Protein AF-A0A843GQH2-F1 (afdb_monomer_lite)

Radius of gyration: 38.03 Å; chains: 1; bounding box: 78×79×110 Å

Foldseek 3Di:
DFWDWPNDGLDALWEDALPDFIKIKDADADDWFWKKKKKFFQAQCLVVDDPPDWWWKAAQNDIAIEDNDCVPLDALYFYRDNALQNRQVSNLRNQCSRCVQVVFWDWDGDRNMIMTTGPAAQAAPVPDPCRIDIDDDPNTIDMDIDGMHGPDPLAQKKKKKFKDWPNHTQDIDIDRDHHGMDMDGCSVSLVVPADFQKKIWMKIFIWIADPNDIDTPDMNGNYIYHYFADDDPPDRIDGLAAKDWLDDFQFDPDGDPAGDQAAADAAQKDKTKIFHAQDFFWKKKKFFAAPVRDTPDIDIDGDNPGDHHGIIDMDMDRQDDPRVVSLVRGQWMWMDIDNHIDIYGHDDDPDQDPDKWKKWFLFRSSMIDIHIQRDDKDKDKDKDWDWDFDPPPPPDDDDDDDDPPDGDTDTDDIDIWIKMKTKHDKDFPSNVVSVVRVVVTPWMWTDDPNFIFTKDWPDKDWDDDVDPRIIMIMTMITTDPDGDDD

Secondary structure (DSSP, 8-state):
-EEEETTEET--SEEEETTS--EEEEEE---B-EEEEEEEE-S--GGG--TT---EEEETTEEEEEESSGGG--TTEEE--SSHHHHHHHHHHHHHT-HHHHHHEEEEEETTEEEEEEEEET--STTSTT-EEE-S-TTTEEEEEE---BS-TTTTPEEEEEEEETTEEEEEEEEE--SEEEEEE-HHHHTTT--TTS-EEEEEEEEEEETTEEEEEEEEEEEEEESS----SS-S-EETTS-EE-S--S-SSS--TT---EEEESSSEEEEEEEE-SS---EEEEEEE-TTS-EEEEEEEE------SSEEEEEEEE--SSHHHHHHH-SEEEEEETTEEEEEEEP--SS--S--EEEEEE-TTSSEEEEEE-S-EEEEEEEEEEEEE--------S----------EEEEEEEEEEEEEEE---EEGGGGHHHHHHHH-S-EEEEETTEEEEEEEEEEEEEE-SSTTEEEEEEEEEEEEEE---

Structure (mmCIF, N/CA/C/O backbone):
data_AF-A0A843GQH2-F1
#
_entry.id   AF-A0A843GQH2-F1
#
loop_
_atom_site.group_PDB
_atom_site.id
_atom_site.type_symbol
_atom_site.label_atom_id
_atom_site.label_alt_id
_atom_site.label_comp_id
_atom_site.label_asym_id
_atom_site.label_entity_id
_atom_site.label_seq_id
_atom_site.pdbx_PDB_ins_code
_atom_site.Cartn_x
_atom_site.Cartn_y
_atom_site.Cartn_z
_atom_site.occupancy
_atom_site.B_iso_or_equiv
_atom_site.auth_seq_id
_atom_site.auth_comp_id
_atom_site.auth_asym_id
_atom_site.auth_atom_id
_atom_site.pdbx_PDB_model_num
ATOM 1 N N . MET A 1 1 ? 6.359 12.980 -20.514 1.00 65.31 1 MET A N 1
ATOM 2 C CA . MET A 1 1 ? 6.818 12.305 -19.287 1.00 65.31 1 MET A CA 1
ATOM 3 C C . MET A 1 1 ? 5.937 12.623 -18.089 1.00 65.31 1 MET A C 1
ATOM 5 O O . MET A 1 1 ? 5.865 13.772 -17.667 1.00 65.31 1 MET A O 1
ATOM 9 N N . ASN A 1 2 ? 5.290 11.599 -17.540 1.00 83.94 2 ASN A N 1
ATOM 10 C CA . ASN A 1 2 ? 4.442 11.684 -16.358 1.00 83.94 2 ASN A CA 1
ATOM 11 C C . ASN A 1 2 ? 4.930 10.676 -15.312 1.00 83.94 2 ASN A C 1
ATOM 13 O O . ASN A 1 2 ? 4.902 9.471 -15.551 1.00 83.94 2 ASN A O 1
ATOM 17 N N . ILE A 1 3 ? 5.359 11.166 -14.147 1.00 91.88 3 ILE A N 1
ATOM 18 C CA . ILE A 1 3 ? 5.546 10.324 -12.961 1.00 91.88 3 ILE A CA 1
ATOM 19 C C . ILE A 1 3 ? 4.237 10.372 -12.182 1.00 91.88 3 ILE A C 1
ATOM 21 O O . ILE A 1 3 ? 3.775 11.452 -11.807 1.00 91.88 3 ILE A O 1
ATOM 25 N N . THR A 1 4 ? 3.631 9.214 -11.947 1.00 92.69 4 THR A N 1
ATOM 26 C CA . THR A 1 4 ? 2.432 9.106 -11.116 1.00 92.69 4 THR A CA 1
ATOM 27 C C . THR A 1 4 ? 2.668 8.138 -9.978 1.00 92.69 4 THR A C 1
ATOM 29 O O . THR A 1 4 ? 3.340 7.122 -10.133 1.00 92.69 4 THR A O 1
ATOM 32 N N . TYR A 1 5 ? 2.098 8.438 -8.821 1.00 92.38 5 TYR A N 1
ATOM 33 C CA . TYR A 1 5 ? 2.073 7.525 -7.693 1.00 92.38 5 TYR A CA 1
ATOM 34 C C . TYR A 1 5 ? 0.627 7.294 -7.299 1.00 92.38 5 TYR A C 1
ATOM 36 O O . TYR A 1 5 ? -0.116 8.249 -7.088 1.00 92.38 5 TYR A O 1
ATOM 44 N N . ASN A 1 6 ? 0.195 6.034 -7.275 1.00 89.25 6 ASN A N 1
ATOM 45 C CA . ASN A 1 6 ? -1.193 5.673 -7.006 1.00 89.25 6 ASN A CA 1
ATOM 46 C C . ASN A 1 6 ? -2.194 6.388 -7.947 1.00 89.25 6 ASN A C 1
ATOM 48 O O . ASN A 1 6 ? -3.302 6.752 -7.559 1.00 89.25 6 ASN A O 1
ATOM 52 N N . ASN A 1 7 ? -1.797 6.565 -9.216 1.00 87.38 7 ASN A N 1
ATOM 53 C CA . ASN A 1 7 ? -2.504 7.326 -10.261 1.00 87.38 7 ASN A CA 1
ATOM 54 C C . ASN A 1 7 ? -2.658 8.835 -9.982 1.00 87.38 7 ASN A C 1
ATOM 56 O O . ASN A 1 7 ? -3.424 9.510 -10.668 1.00 87.38 7 ASN A O 1
ATOM 60 N N . MET A 1 8 ? -1.932 9.378 -9.004 1.00 87.69 8 MET A N 1
ATOM 61 C CA . MET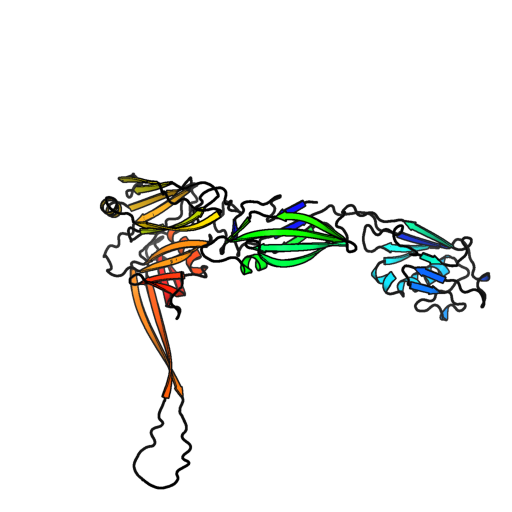 A 1 8 ? -1.861 10.810 -8.726 1.00 87.69 8 MET A CA 1
ATOM 62 C C . MET A 1 8 ? -0.570 11.389 -9.304 1.00 87.69 8 MET A C 1
ATOM 64 O O . MET A 1 8 ? 0.521 10.864 -9.074 1.00 87.69 8 MET A O 1
ATOM 68 N N . GLN A 1 9 ? -0.688 12.487 -10.048 1.00 85.12 9 GLN A N 1
ATOM 69 C CA . GLN A 1 9 ? 0.459 13.327 -10.388 1.00 85.12 9 GLN A CA 1
ATOM 70 C C . GLN A 1 9 ? 0.818 14.184 -9.174 1.00 85.12 9 GLN A C 1
ATOM 72 O O . GLN A 1 9 ? -0.082 14.716 -8.529 1.00 85.12 9 GLN A O 1
ATOM 77 N N . LEU A 1 10 ? 2.115 14.327 -8.880 1.00 78.06 10 LEU A N 1
ATOM 78 C CA . LEU A 1 10 ? 2.608 15.127 -7.747 1.00 78.06 10 LEU A CA 1
ATOM 79 C C . LEU A 1 10 ? 1.967 14.723 -6.405 1.00 78.06 10 LEU A C 1
ATOM 81 O O . LEU A 1 10 ? 1.562 15.578 -5.619 1.00 78.06 10 LEU A O 1
ATOM 85 N N . ALA A 1 11 ? 1.840 13.414 -6.163 1.00 84.19 11 ALA A N 1
ATOM 86 C CA . ALA A 1 11 ? 1.297 12.895 -4.912 1.00 84.19 11 ALA A CA 1
ATOM 87 C C . ALA A 1 11 ? 2.084 13.449 -3.713 1.00 84.19 11 ALA A C 1
ATOM 89 O O . ALA A 1 11 ? 3.297 13.252 -3.620 1.00 84.19 11 ALA A O 1
ATOM 90 N N . SER A 1 12 ? 1.380 14.134 -2.816 1.00 86.50 12 SER A N 1
ATOM 91 C CA . SER A 1 12 ? 1.933 14.791 -1.635 1.00 86.50 12 SER A CA 1
ATOM 92 C C . SER A 1 12 ? 0.904 14.750 -0.505 1.00 86.50 12 SER A C 1
ATOM 94 O O . SER A 1 12 ? -0.299 14.649 -0.761 1.00 86.50 12 SER A O 1
ATOM 96 N N . ASN A 1 13 ? 1.378 14.799 0.739 1.00 84.88 13 ASN A N 1
ATOM 97 C CA . ASN A 1 13 ? 0.601 14.647 1.971 1.00 84.88 13 ASN A CA 1
ATOM 98 C C . ASN A 1 13 ? -0.224 13.354 2.036 1.00 84.88 13 ASN A C 1
ATOM 100 O O . ASN A 1 13 ? -1.207 13.281 2.773 1.00 84.88 13 ASN A O 1
ATOM 104 N N . LEU A 1 14 ? 0.152 12.317 1.286 1.00 88.19 14 LEU A N 1
ATOM 105 C CA . LEU A 1 14 ? -0.584 11.062 1.241 1.00 88.19 14 LEU A CA 1
ATOM 106 C C . LEU A 1 14 ? -0.177 10.147 2.396 1.00 88.19 14 LEU A C 1
ATOM 108 O O . LEU A 1 14 ? 1.007 9.882 2.591 1.00 88.19 14 LEU A O 1
ATOM 112 N N . ILE A 1 15 ? -1.157 9.584 3.099 1.00 88.25 15 ILE A N 1
ATOM 113 C CA . ILE A 1 15 ? -0.955 8.437 3.986 1.00 88.25 15 ILE A CA 1
ATOM 114 C C . ILE A 1 15 ? -1.189 7.170 3.164 1.00 88.25 15 ILE A C 1
ATOM 116 O O . ILE A 1 15 ? -2.302 6.894 2.709 1.00 88.25 15 ILE A O 1
ATOM 120 N N . THR A 1 16 ? -0.125 6.403 2.965 1.00 88.94 16 THR A N 1
ATOM 121 C CA . THR A 1 16 ? -0.155 5.109 2.287 1.00 88.94 16 THR A CA 1
ATOM 122 C C . THR A 1 16 ? -0.065 3.967 3.273 1.00 88.94 16 THR A C 1
ATOM 124 O O . THR A 1 16 ? 0.700 4.011 4.234 1.00 88.94 16 THR A O 1
ATOM 127 N N . PHE A 1 17 ? -0.816 2.920 2.972 1.00 87.75 17 PHE A N 1
ATOM 128 C CA . PHE A 1 17 ? -0.968 1.751 3.816 1.00 87.75 17 PHE A CA 1
ATOM 129 C C . PHE A 1 17 ? -0.207 0.563 3.234 1.00 87.75 17 PHE A C 1
ATOM 131 O O . PHE A 1 17 ? -0.187 0.382 2.013 1.00 87.75 17 PHE A O 1
ATOM 138 N N . THR A 1 18 ? 0.421 -0.228 4.101 1.00 87.62 18 THR A N 1
ATOM 139 C CA . THR A 1 18 ? 1.253 -1.381 3.718 1.00 87.62 18 THR A CA 1
ATOM 140 C C . THR A 1 18 ? 0.499 -2.441 2.928 1.00 87.62 18 THR A C 1
ATOM 142 O O . THR A 1 18 ? 1.045 -3.013 1.985 1.00 87.62 18 THR A O 1
ATOM 145 N N . ASP A 1 19 ? -0.769 -2.658 3.266 1.00 80.69 19 ASP A N 1
ATOM 146 C CA . ASP A 1 19 ? -1.562 -3.774 2.751 1.00 80.69 19 ASP A CA 1
ATOM 147 C C . ASP A 1 19 ? -2.442 -3.339 1.561 1.00 80.69 19 ASP A C 1
ATOM 149 O O . ASP A 1 19 ? -3.350 -4.051 1.130 1.00 80.69 19 ASP A O 1
ATOM 153 N N . ILE A 1 20 ? -2.164 -2.156 0.999 1.00 80.81 20 ILE A N 1
ATOM 154 C CA . ILE A 1 20 ? -2.731 -1.665 -0.261 1.00 80.81 20 ILE A CA 1
ATOM 155 C C . ILE A 1 20 ? -1.624 -1.666 -1.325 1.00 80.81 20 ILE A C 1
ATOM 157 O O . ILE A 1 20 ? -0.476 -1.327 -1.022 1.00 80.81 20 ILE A O 1
ATOM 161 N N . PRO A 1 21 ? -1.926 -2.009 -2.590 1.00 87.56 21 PRO A N 1
ATOM 162 C CA . PRO A 1 21 ? -0.989 -1.813 -3.689 1.00 87.56 21 PRO A CA 1
ATOM 163 C C . PRO A 1 21 ? -0.588 -0.339 -3.835 1.00 87.56 21 PRO A C 1
ATOM 165 O O . PRO A 1 21 ? -1.427 0.514 -4.122 1.00 87.56 21 PRO A O 1
ATOM 168 N N . ASN A 1 22 ? 0.703 -0.063 -3.676 1.00 90.25 22 ASN A N 1
ATOM 169 C CA . ASN A 1 22 ? 1.305 1.251 -3.849 1.00 90.25 22 ASN A CA 1
ATOM 170 C C . ASN A 1 22 ? 2.107 1.243 -5.145 1.00 90.25 22 ASN A C 1
ATOM 172 O O . ASN A 1 22 ? 3.179 0.644 -5.206 1.00 90.25 22 ASN A O 1
ATOM 176 N N . ILE A 1 23 ? 1.575 1.851 -6.204 1.00 93.31 23 ILE A N 1
ATOM 177 C CA . ILE A 1 23 ? 2.144 1.737 -7.552 1.00 93.31 23 ILE A CA 1
ATOM 178 C C . ILE A 1 23 ? 2.726 3.075 -7.986 1.00 93.31 23 ILE A C 1
ATOM 180 O O . ILE A 1 23 ? 1.998 4.053 -8.146 1.00 93.31 23 ILE A O 1
ATOM 184 N N . LEU A 1 24 ? 4.035 3.100 -8.220 1.00 95.19 24 LEU A N 1
ATOM 185 C CA . LEU A 1 24 ? 4.728 4.213 -8.862 1.00 95.19 24 LEU A CA 1
ATOM 186 C C . LEU A 1 24 ? 4.868 3.906 -10.352 1.00 95.19 24 LEU A C 1
ATOM 188 O O . LEU A 1 24 ? 5.333 2.828 -10.712 1.00 95.19 24 LEU A O 1
ATOM 192 N N . LYS A 1 25 ? 4.491 4.836 -11.223 1.00 94.75 25 LYS A N 1
ATOM 193 C CA . LYS A 1 25 ? 4.628 4.696 -12.671 1.00 94.75 25 LYS A CA 1
ATOM 194 C C . LYS A 1 25 ? 5.438 5.836 -13.254 1.00 94.75 25 LYS A C 1
ATOM 196 O O . LYS A 1 25 ? 5.245 6.993 -12.886 1.00 94.75 25 LYS A O 1
ATOM 201 N N . VAL A 1 26 ? 6.291 5.492 -14.208 1.00 93.19 26 VAL A N 1
ATOM 202 C CA . VAL A 1 26 ? 6.922 6.431 -15.132 1.00 93.19 26 VAL A CA 1
ATOM 203 C C . VAL A 1 26 ? 6.359 6.145 -16.512 1.00 93.19 26 VAL A C 1
ATOM 205 O O . VAL A 1 26 ? 6.555 5.053 -17.041 1.00 93.19 26 VAL A O 1
ATOM 208 N N . GLU A 1 27 ? 5.644 7.113 -17.068 1.00 89.19 27 GLU A N 1
ATOM 209 C CA . GLU A 1 27 ? 5.019 7.021 -18.384 1.00 89.19 27 GLU A CA 1
ATOM 210 C C . GLU A 1 27 ? 5.626 8.063 -19.322 1.00 89.19 27 GLU A C 1
ATOM 212 O O . GLU A 1 27 ? 5.867 9.217 -18.942 1.00 89.19 27 GLU A O 1
ATOM 217 N N . ASP A 1 28 ? 5.860 7.664 -20.565 1.00 84.75 28 ASP A N 1
ATOM 218 C CA . ASP A 1 28 ? 6.311 8.562 -21.622 1.00 84.75 28 ASP A CA 1
ATOM 219 C C . ASP A 1 28 ? 5.783 8.100 -22.981 1.00 84.75 28 ASP A C 1
ATOM 221 O O . ASP A 1 28 ? 5.273 6.987 -23.102 1.00 84.75 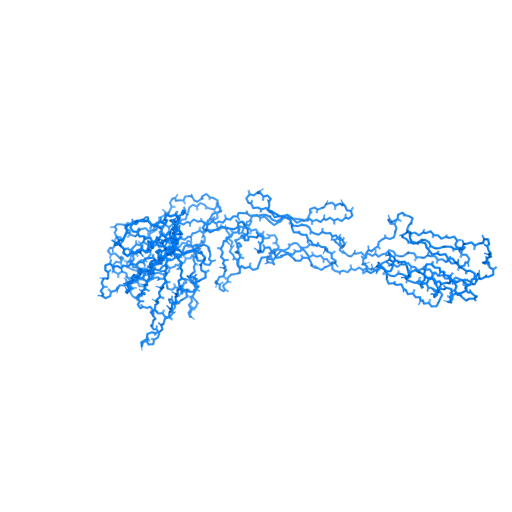28 ASP A O 1
ATOM 225 N N . GLU A 1 29 ? 5.851 8.971 -23.990 1.00 72.94 29 GLU A N 1
ATOM 226 C CA . GLU A 1 29 ? 5.240 8.695 -25.292 1.00 72.94 29 GLU A CA 1
ATOM 227 C C . GLU A 1 29 ? 5.783 7.415 -25.944 1.00 72.94 29 GLU A C 1
ATOM 229 O O . GLU A 1 29 ? 6.989 7.200 -26.068 1.00 72.94 29 GLU A O 1
ATOM 234 N N . ASP A 1 30 ? 4.866 6.573 -26.414 1.00 66.81 30 ASP A N 1
ATOM 235 C CA . ASP A 1 30 ? 5.193 5.362 -27.150 1.00 66.81 30 ASP A CA 1
ATOM 236 C C . ASP A 1 30 ? 5.353 5.635 -28.644 1.00 66.81 30 ASP A C 1
ATOM 238 O O . ASP A 1 30 ? 4.420 6.084 -29.311 1.00 66.81 30 ASP A O 1
ATOM 242 N N . GLY A 1 31 ? 6.518 5.287 -29.198 1.00 67.12 31 GLY A N 1
ATOM 243 C CA . GLY A 1 31 ? 6.702 5.168 -30.643 1.00 67.12 31 GLY A CA 1
ATOM 244 C C . GLY A 1 31 ? 8.002 5.747 -31.193 1.00 67.12 31 GLY A C 1
ATOM 245 O O . GLY A 1 31 ? 8.924 6.127 -30.468 1.00 67.12 31 GLY A O 1
ATOM 246 N N . GLY A 1 32 ? 8.073 5.773 -32.524 1.00 73.62 32 GLY A N 1
ATOM 247 C CA . GLY A 1 32 ? 9.230 6.227 -33.287 1.00 73.62 32 GLY A CA 1
ATOM 248 C C . GLY A 1 32 ? 9.455 5.401 -34.552 1.00 73.62 32 GLY A C 1
ATOM 249 O O . GLY A 1 32 ? 8.607 4.598 -34.946 1.00 73.62 32 GLY A O 1
ATOM 250 N N . THR A 1 33 ? 10.597 5.599 -35.202 1.00 83.38 33 THR A N 1
ATOM 251 C CA . THR A 1 33 ? 11.011 4.838 -36.385 1.00 83.38 33 THR A CA 1
ATOM 252 C C . THR A 1 33 ? 12.206 3.939 -36.076 1.00 83.38 33 THR A C 1
ATOM 254 O O . THR A 1 33 ? 13.086 4.265 -35.274 1.00 83.38 33 THR A O 1
ATOM 257 N N . TYR A 1 34 ? 12.242 2.769 -36.713 1.00 85.25 34 TYR A N 1
ATOM 258 C CA . TYR A 1 34 ? 13.404 1.889 -36.652 1.00 85.25 34 TYR A CA 1
ATOM 259 C C . TYR A 1 34 ? 14.511 2.421 -37.550 1.00 85.25 34 TYR A C 1
ATOM 261 O O . TYR A 1 34 ? 14.256 2.887 -38.660 1.00 85.25 34 TYR A O 1
ATOM 269 N N . ALA A 1 35 ? 15.746 2.283 -37.087 1.00 87.75 35 ALA A N 1
ATOM 270 C CA . ALA A 1 35 ? 16.900 2.548 -37.922 1.00 87.75 35 ALA A CA 1
ATOM 271 C C . ALA A 1 35 ? 17.062 1.429 -38.950 1.00 87.75 35 ALA A C 1
ATOM 273 O O . ALA A 1 35 ? 16.883 0.249 -38.628 1.00 87.75 35 ALA A O 1
ATOM 274 N N . THR A 1 36 ? 17.433 1.791 -40.173 1.00 91.62 36 THR A N 1
ATOM 275 C CA . THR A 1 36 ? 17.652 0.828 -41.254 1.00 91.62 36 THR A CA 1
ATOM 276 C C . THR A 1 36 ? 19.025 1.002 -41.879 1.00 91.62 36 THR A C 1
ATOM 278 O O . THR A 1 36 ? 19.438 2.126 -42.152 1.00 91.62 36 THR A O 1
ATOM 281 N N . MET A 1 37 ? 19.711 -0.104 -42.153 1.00 92.75 37 MET A N 1
ATOM 282 C CA . MET A 1 37 ? 20.898 -0.145 -43.005 1.00 92.75 37 MET A CA 1
ATOM 283 C C . MET A 1 37 ? 20.586 -0.982 -44.239 1.00 92.75 37 MET A C 1
ATOM 285 O O . MET A 1 37 ? 20.210 -2.146 -44.115 1.00 92.75 37 MET A O 1
ATOM 289 N N . THR A 1 38 ? 20.746 -0.396 -45.421 1.00 95.06 38 THR A N 1
ATOM 290 C CA . THR A 1 38 ? 20.511 -1.085 -46.692 1.00 95.06 38 THR A CA 1
ATOM 291 C C . THR A 1 38 ? 21.807 -1.198 -47.474 1.00 95.06 38 THR A C 1
ATOM 293 O O . THR A 1 38 ? 22.399 -0.182 -47.831 1.00 95.06 38 THR A O 1
ATOM 296 N N . PHE A 1 39 ? 22.221 -2.424 -47.784 1.00 95.75 39 PHE A N 1
ATOM 297 C CA . PHE A 1 39 ? 23.276 -2.705 -48.755 1.00 95.75 39 PHE A CA 1
ATOM 298 C C . PHE A 1 39 ? 22.630 -3.012 -50.102 1.00 95.75 39 PHE A C 1
ATOM 300 O O . PHE A 1 39 ? 21.957 -4.033 -50.236 1.00 95.75 39 PHE A O 1
ATOM 307 N N . GLN A 1 40 ? 22.818 -2.145 -51.092 1.00 96.06 40 GLN A N 1
ATOM 308 C CA . GLN A 1 40 ? 22.275 -2.315 -52.436 1.00 96.06 40 GLN A CA 1
ATOM 309 C C . GLN A 1 40 ? 23.384 -2.718 -53.408 1.00 96.06 40 GLN A C 1
ATOM 311 O O . GLN A 1 40 ? 24.352 -1.985 -53.601 1.00 96.06 40 GLN A O 1
ATOM 316 N N . PHE A 1 41 ? 23.228 -3.874 -54.051 1.00 94.50 41 PHE A N 1
ATOM 317 C CA . PHE A 1 41 ? 24.154 -4.396 -55.054 1.00 94.50 41 PHE A CA 1
ATOM 318 C C . PHE A 1 41 ? 23.747 -3.907 -56.448 1.00 94.50 41 PHE A C 1
ATOM 320 O O . PHE A 1 41 ? 22.706 -4.291 -56.986 1.00 94.50 41 PHE A O 1
ATOM 327 N N . ILE A 1 42 ? 24.566 -3.032 -57.026 1.00 92.31 42 ILE A N 1
ATOM 328 C CA . ILE A 1 42 ? 24.247 -2.255 -58.233 1.00 92.31 42 ILE A CA 1
ATOM 329 C C . ILE A 1 42 ? 24.583 -3.033 -59.507 1.00 92.31 42 ILE A C 1
ATOM 331 O O . ILE A 1 42 ? 23.844 -2.965 -60.488 1.00 92.31 42 ILE A O 1
ATOM 335 N N . ALA A 1 43 ? 25.673 -3.798 -59.496 1.00 88.94 43 ALA A N 1
ATOM 336 C CA . ALA A 1 43 ? 26.142 -4.556 -60.650 1.00 88.94 43 ALA A CA 1
ATOM 337 C C . ALA A 1 43 ? 26.791 -5.877 -60.223 1.00 88.94 43 ALA A C 1
ATOM 339 O O . ALA A 1 43 ? 27.206 -6.035 -59.076 1.00 88.94 43 ALA A O 1
ATOM 340 N N . ASP A 1 44 ? 26.876 -6.826 -61.156 1.00 84.88 44 ASP A N 1
ATOM 341 C CA . ASP A 1 44 ? 27.679 -8.038 -60.990 1.00 84.88 44 ASP A CA 1
ATOM 342 C C . ASP A 1 44 ? 29.174 -7.681 -60.937 1.00 84.88 44 ASP A C 1
ATOM 344 O O . ASP A 1 44 ? 29.674 -6.910 -61.756 1.00 84.88 44 ASP A O 1
ATOM 348 N N . PHE A 1 45 ? 29.882 -8.261 -59.969 1.00 86.12 45 PHE A N 1
ATOM 349 C CA . PHE A 1 45 ? 31.324 -8.105 -59.770 1.00 86.12 45 PHE A CA 1
ATOM 350 C C . PHE A 1 45 ? 32.030 -9.431 -59.468 1.00 86.12 45 PHE A C 1
ATOM 352 O O . PHE A 1 45 ? 33.143 -9.463 -58.936 1.00 86.12 45 PHE A O 1
ATOM 359 N N . SER A 1 46 ? 31.409 -10.546 -59.853 1.00 83.06 46 SER A N 1
ATOM 360 C CA . SER A 1 46 ? 32.004 -11.880 -59.769 1.00 83.06 46 SER A CA 1
ATOM 361 C C . SER A 1 46 ? 33.336 -11.964 -60.523 1.00 83.06 46 SER A C 1
ATOM 363 O O . SER A 1 46 ? 34.286 -12.560 -60.024 1.00 83.06 46 SER A O 1
ATOM 365 N N . THR A 1 47 ? 33.466 -11.279 -61.663 1.00 78.12 47 THR A N 1
ATOM 366 C CA . THR A 1 47 ? 34.706 -11.224 -62.460 1.00 78.12 47 THR A CA 1
ATOM 367 C C . THR A 1 47 ? 35.795 -10.331 -61.861 1.00 78.12 47 THR A C 1
ATOM 369 O O . THR A 1 47 ? 36.971 -10.525 -62.160 1.00 78.12 47 THR A O 1
ATOM 372 N N . ALA A 1 48 ? 35.432 -9.378 -60.998 1.00 74.50 48 ALA A N 1
ATOM 373 C CA . ALA A 1 48 ? 36.376 -8.532 -60.262 1.00 74.50 48 ALA A CA 1
ATOM 374 C C . ALA A 1 48 ? 36.929 -9.226 -59.001 1.00 74.50 48 ALA A C 1
ATOM 376 O O . ALA A 1 48 ? 37.798 -8.686 -58.311 1.00 74.50 48 ALA A O 1
ATOM 377 N N . THR A 1 49 ? 36.416 -10.419 -58.692 1.00 71.75 49 THR A N 1
ATOM 378 C CA . THR A 1 49 ? 36.800 -11.211 -57.529 1.00 71.75 49 THR A CA 1
ATOM 379 C C . THR A 1 49 ? 37.918 -12.182 -57.915 1.00 71.75 49 THR A C 1
ATOM 381 O O . THR A 1 49 ? 37.678 -13.217 -58.532 1.00 71.75 49 THR A O 1
ATOM 384 N N . THR A 1 50 ? 39.157 -11.837 -57.567 1.00 66.44 50 THR A N 1
ATOM 385 C CA . THR A 1 50 ? 40.359 -12.655 -57.803 1.00 66.44 50 THR A CA 1
ATOM 386 C C . THR A 1 50 ? 40.882 -13.238 -56.488 1.00 66.44 50 THR A C 1
ATOM 388 O O . THR A 1 50 ? 40.432 -12.848 -55.414 1.00 66.44 50 THR A O 1
ATOM 391 N N . ALA A 1 51 ? 41.849 -14.161 -56.550 1.00 61.84 51 ALA A N 1
ATOM 392 C CA . ALA A 1 51 ? 42.508 -14.697 -55.351 1.00 61.84 51 ALA A CA 1
ATOM 393 C C . ALA A 1 51 ? 43.204 -13.616 -54.498 1.00 61.84 51 ALA A C 1
ATOM 395 O O . ALA A 1 51 ? 43.374 -13.816 -53.299 1.00 61.84 51 ALA A O 1
ATOM 396 N N . ASP A 1 52 ? 43.537 -12.473 -55.107 1.00 58.38 52 ASP A N 1
ATOM 397 C CA . ASP A 1 52 ? 44.227 -11.350 -54.466 1.00 58.38 52 ASP A CA 1
ATOM 398 C C . ASP A 1 52 ? 43.265 -10.255 -53.952 1.00 58.38 52 ASP A C 1
ATOM 400 O O . ASP A 1 52 ? 43.674 -9.397 -53.171 1.00 58.38 52 ASP A O 1
ATOM 404 N N . ASN A 1 53 ? 41.983 -10.282 -54.352 1.00 67.88 53 ASN A N 1
ATOM 405 C CA . ASN A 1 53 ? 40.970 -9.301 -53.945 1.00 67.88 53 ASN A CA 1
ATOM 406 C C . ASN A 1 53 ? 40.035 -9.886 -52.876 1.00 67.88 53 ASN A C 1
ATOM 408 O O . ASN A 1 53 ? 39.087 -10.616 -53.181 1.00 67.88 53 ASN A O 1
ATOM 412 N N . GLN A 1 54 ? 40.269 -9.514 -51.616 1.00 82.44 54 GLN A N 1
ATOM 413 C CA . GLN A 1 54 ? 39.368 -9.828 -50.509 1.00 82.44 54 GLN A CA 1
ATOM 414 C C . GLN A 1 54 ? 38.370 -8.686 -50.305 1.00 82.44 54 GLN A C 1
ATOM 416 O O . GLN A 1 54 ? 38.733 -7.618 -49.821 1.00 82.44 54 GLN A O 1
ATOM 421 N N . TRP A 1 55 ? 37.111 -8.914 -50.660 1.00 90.69 55 TRP A N 1
ATOM 422 C CA . TRP A 1 55 ? 35.994 -8.029 -50.351 1.00 90.69 55 TRP A CA 1
ATOM 423 C C . TRP A 1 55 ? 35.462 -8.305 -48.944 1.00 90.69 55 TRP A C 1
ATOM 425 O O . TRP A 1 55 ? 35.258 -9.463 -48.569 1.00 90.69 55 TRP A O 1
ATOM 435 N N . TYR A 1 56 ? 35.179 -7.256 -48.179 1.00 93.62 56 TYR A N 1
ATOM 436 C CA . TYR A 1 56 ? 34.606 -7.383 -46.843 1.00 93.62 56 TYR A CA 1
ATOM 437 C C . TYR A 1 56 ? 33.548 -6.323 -46.545 1.00 93.62 56 TYR A C 1
ATOM 439 O O . TYR A 1 56 ? 33.516 -5.255 -47.159 1.00 93.62 56 TYR A O 1
ATOM 447 N N . ILE A 1 57 ? 32.700 -6.642 -45.567 1.00 94.75 57 ILE A N 1
ATOM 448 C CA . ILE A 1 57 ? 31.783 -5.710 -44.909 1.00 94.75 57 ILE A CA 1
ATOM 449 C C . ILE A 1 57 ? 31.963 -5.904 -43.405 1.00 94.75 57 ILE A C 1
ATOM 451 O O . ILE A 1 57 ? 31.747 -6.999 -42.888 1.00 94.75 57 ILE A O 1
ATOM 455 N N . THR A 1 58 ? 32.362 -4.847 -42.712 1.00 93.12 58 THR A N 1
ATOM 456 C CA . THR A 1 58 ? 32.441 -4.764 -41.255 1.00 93.12 58 THR A CA 1
ATOM 457 C C . THR A 1 58 ? 31.300 -3.895 -40.762 1.00 93.12 58 THR A C 1
ATOM 459 O O . THR A 1 58 ? 31.231 -2.714 -41.093 1.00 93.12 58 THR A O 1
ATOM 462 N N . PHE A 1 59 ? 30.405 -4.469 -39.964 1.00 90.25 59 PHE A N 1
ATOM 463 C CA . PHE A 1 59 ? 29.251 -3.772 -39.410 1.00 90.25 59 PHE A CA 1
ATOM 464 C C . PHE A 1 59 ? 29.195 -3.973 -37.897 1.00 90.25 59 PHE A C 1
ATOM 466 O O . PHE A 1 59 ? 29.181 -5.108 -37.424 1.00 90.25 59 PHE A O 1
ATOM 473 N N . LEU A 1 60 ? 29.202 -2.872 -37.136 1.00 85.00 60 LEU A N 1
ATOM 474 C CA . LEU A 1 60 ? 29.257 -2.874 -35.664 1.00 85.00 60 LEU A CA 1
ATOM 475 C C . LEU A 1 60 ? 30.375 -3.775 -35.094 1.00 85.00 60 LEU A C 1
ATOM 477 O O . LEU A 1 60 ? 30.178 -4.494 -34.117 1.00 85.00 60 LEU A O 1
ATOM 481 N N . GLY A 1 61 ? 31.551 -3.750 -35.731 1.00 86.00 61 GLY A N 1
ATOM 482 C CA . GLY A 1 61 ? 32.727 -4.532 -35.328 1.00 86.00 61 GLY A CA 1
ATOM 483 C C . GLY A 1 61 ? 32.734 -5.997 -35.786 1.00 86.00 61 GLY A C 1
ATOM 484 O O . GLY A 1 61 ? 33.723 -6.690 -35.563 1.00 86.00 61 GLY A O 1
ATOM 485 N N . GLU A 1 62 ? 31.678 -6.474 -36.451 1.00 90.50 62 GLU A N 1
ATOM 486 C CA . GLU A 1 62 ? 31.601 -7.826 -37.012 1.00 90.50 62 GLU A CA 1
ATOM 487 C C . GLU A 1 62 ? 31.924 -7.810 -38.510 1.00 90.50 62 GLU A C 1
ATOM 489 O O . GLU A 1 62 ? 31.225 -7.161 -39.289 1.00 90.50 62 GLU A O 1
ATOM 494 N N . THR A 1 63 ? 32.954 -8.548 -38.927 1.00 93.94 63 THR A N 1
ATOM 495 C CA . THR A 1 63 ? 33.390 -8.613 -40.331 1.00 93.94 63 THR A CA 1
ATOM 496 C C . THR A 1 63 ? 32.907 -9.885 -41.020 1.00 93.94 63 THR A C 1
ATOM 498 O O . THR A 1 63 ? 33.104 -10.993 -40.515 1.00 93.94 63 THR A O 1
ATOM 501 N N . ILE A 1 64 ? 32.331 -9.719 -42.211 1.00 95.69 64 ILE A N 1
ATOM 502 C CA . ILE A 1 64 ? 32.090 -10.787 -43.183 1.00 95.69 64 ILE A CA 1
ATOM 503 C C . ILE A 1 64 ? 33.000 -10.605 -44.402 1.00 95.69 64 ILE A C 1
ATOM 505 O O . ILE A 1 64 ? 33.260 -9.475 -44.817 1.00 95.69 64 ILE A O 1
ATOM 509 N N . SER A 1 65 ? 33.473 -11.702 -44.996 1.00 94.19 65 SER A N 1
ATOM 510 C CA . SER A 1 65 ? 34.397 -11.670 -46.144 1.00 94.19 65 SER A CA 1
ATOM 511 C C . SER A 1 65 ? 33.935 -12.565 -47.288 1.00 94.19 65 SER A C 1
ATOM 513 O O . SER A 1 65 ? 33.232 -13.557 -47.079 1.00 94.19 65 SER A O 1
ATOM 515 N N . ASN A 1 66 ? 34.340 -12.228 -48.510 1.00 92.62 66 ASN A N 1
ATOM 516 C CA . ASN A 1 66 ? 34.021 -13.039 -49.673 1.00 92.62 66 ASN A CA 1
ATOM 517 C C . ASN A 1 66 ? 34.851 -14.334 -49.734 1.00 92.62 66 ASN A C 1
ATOM 519 O O . ASN A 1 66 ? 35.983 -14.410 -49.259 1.00 92.62 66 ASN A O 1
ATOM 523 N N . VAL A 1 67 ? 34.309 -15.339 -50.416 1.00 90.56 67 VAL A N 1
ATOM 524 C CA . VAL A 1 67 ? 35.018 -16.553 -50.835 1.00 90.56 67 VAL A CA 1
ATOM 525 C C . VAL A 1 67 ? 34.811 -16.805 -52.326 1.00 90.56 67 VAL A C 1
ATOM 527 O O . VAL A 1 67 ? 33.781 -16.446 -52.892 1.00 90.56 67 VAL A O 1
ATOM 530 N N . LEU A 1 68 ? 35.780 -17.466 -52.964 1.00 84.25 68 LEU A N 1
ATOM 531 C CA . LEU A 1 68 ? 35.729 -17.791 -54.397 1.00 84.25 68 LEU A CA 1
ATOM 532 C C . LEU A 1 68 ? 34.830 -18.989 -54.724 1.00 84.25 68 LEU A C 1
ATOM 534 O O . LEU A 1 68 ? 34.358 -19.119 -55.849 1.00 84.25 68 LEU A O 1
ATOM 538 N N . ASN A 1 69 ? 34.623 -19.891 -53.762 1.00 85.31 69 ASN A N 1
ATOM 539 C CA . ASN A 1 69 ? 33.832 -21.102 -53.954 1.00 85.31 69 ASN A CA 1
ATOM 540 C C . ASN A 1 69 ? 32.507 -20.979 -53.187 1.00 85.31 69 ASN A C 1
ATOM 542 O O . ASN A 1 69 ? 32.554 -20.781 -51.969 1.00 85.31 69 ASN A O 1
ATOM 546 N N . PRO A 1 70 ? 31.343 -21.146 -53.841 1.00 87.19 70 PRO A N 1
ATOM 547 C CA . PRO A 1 70 ? 30.045 -21.059 -53.173 1.00 87.19 70 PRO A CA 1
ATOM 548 C C . PRO A 1 70 ? 29.884 -22.072 -52.030 1.00 87.19 70 PRO A C 1
ATOM 550 O O . PRO A 1 70 ? 29.221 -21.770 -51.042 1.00 87.19 70 PRO A O 1
ATOM 553 N N . ASN A 1 71 ? 30.543 -23.234 -52.099 1.00 88.50 71 ASN A N 1
ATOM 554 C CA . ASN A 1 71 ? 30.504 -24.239 -51.030 1.00 88.50 71 ASN A CA 1
ATOM 555 C C . ASN A 1 71 ? 31.214 -23.778 -49.746 1.00 88.50 71 ASN A C 1
ATOM 557 O O . ASN A 1 71 ? 30.956 -24.321 -48.675 1.00 88.50 71 ASN A O 1
ATOM 561 N N . ASN A 1 72 ? 32.079 -22.765 -49.839 1.00 88.50 72 ASN A N 1
ATOM 562 C CA . ASN A 1 72 ? 32.799 -22.200 -48.699 1.00 88.50 72 ASN A CA 1
ATOM 563 C C . ASN A 1 72 ? 32.073 -20.986 -48.087 1.00 88.50 72 ASN A C 1
ATOM 565 O O . ASN A 1 72 ? 32.561 -20.418 -47.108 1.00 88.50 72 ASN A O 1
ATOM 569 N N . ALA A 1 73 ? 30.924 -20.572 -48.643 1.00 87.19 73 ALA A N 1
ATOM 570 C CA . ALA A 1 73 ? 30.109 -19.461 -48.142 1.00 87.19 73 ALA A CA 1
ATOM 571 C C . ALA A 1 73 ? 29.258 -19.901 -46.939 1.00 87.19 73 ALA A C 1
ATOM 573 O O . ALA A 1 73 ? 28.028 -19.996 -46.989 1.00 87.19 73 ALA A O 1
ATOM 574 N N . LEU A 1 74 ? 29.964 -20.234 -45.861 1.00 87.25 74 LEU A N 1
ATOM 575 C CA . LEU A 1 74 ? 29.432 -20.699 -44.586 1.00 87.25 74 LEU A CA 1
ATOM 576 C C . LEU A 1 74 ? 29.807 -19.707 -43.478 1.00 87.25 74 LEU A C 1
ATOM 578 O O . LEU A 1 74 ? 30.815 -19.005 -43.571 1.00 87.25 74 LEU A O 1
ATOM 582 N N . ASN A 1 75 ? 29.026 -19.685 -42.395 1.00 91.00 75 ASN A N 1
ATOM 583 C CA . ASN A 1 75 ? 29.230 -18.789 -41.252 1.00 91.00 75 ASN A CA 1
ATOM 584 C C . ASN A 1 75 ? 29.297 -17.316 -41.692 1.00 91.00 75 ASN A C 1
ATOM 586 O O . ASN A 1 75 ? 28.353 -16.834 -42.313 1.00 91.00 75 ASN A O 1
ATOM 590 N N . LYS A 1 76 ? 30.398 -16.621 -41.385 1.00 93.19 76 LYS A N 1
ATOM 591 C CA . LYS A 1 76 ? 30.635 -15.203 -41.698 1.00 93.19 76 LYS A CA 1
ATOM 592 C C . LYS A 1 76 ? 31.197 -14.972 -43.112 1.00 93.19 76 LYS A C 1
ATOM 594 O O . LYS A 1 76 ? 31.648 -13.876 -43.418 1.00 93.19 76 LYS A O 1
ATOM 599 N N . ASN A 1 77 ? 31.181 -15.983 -43.981 1.00 94.31 77 ASN A N 1
ATOM 600 C CA . ASN A 1 77 ? 31.672 -15.863 -45.353 1.00 94.31 77 ASN A CA 1
ATOM 601 C C . ASN A 1 77 ? 30.520 -15.771 -46.356 1.00 94.31 77 ASN A C 1
ATOM 603 O O . ASN A 1 77 ? 29.531 -16.497 -46.238 1.00 94.31 77 ASN A O 1
ATOM 607 N N . PHE A 1 78 ? 30.675 -14.935 -47.383 1.00 94.50 78 PHE A N 1
ATOM 608 C CA . PHE A 1 78 ? 29.704 -14.791 -48.470 1.00 94.50 78 PHE A CA 1
ATOM 609 C C . PHE A 1 78 ? 30.316 -15.098 -49.842 1.00 94.50 78 PHE A C 1
ATOM 611 O O . PHE A 1 78 ? 31.515 -14.962 -50.056 1.00 94.50 78 PHE A O 1
ATOM 618 N N . TYR A 1 79 ? 29.490 -15.518 -50.795 1.00 92.69 79 TYR A N 1
ATOM 619 C CA . TYR A 1 79 ? 29.889 -15.742 -52.181 1.00 92.69 79 TYR A CA 1
ATOM 620 C C . TYR A 1 79 ? 29.400 -14.596 -53.070 1.00 92.69 79 TYR A C 1
ATOM 622 O O . TYR A 1 79 ? 28.247 -14.175 -52.967 1.00 92.69 79 TYR A O 1
ATOM 630 N N . VAL A 1 80 ? 30.273 -14.119 -53.960 1.00 91.38 80 VAL A N 1
ATOM 631 C CA . VAL A 1 80 ? 29.917 -13.151 -55.006 1.00 91.38 80 VAL A CA 1
ATOM 632 C C . VAL A 1 80 ? 29.521 -13.931 -56.256 1.00 91.38 80 VAL A C 1
ATOM 634 O O . VAL A 1 80 ? 30.364 -14.507 -56.941 1.00 91.38 80 VAL A O 1
ATOM 637 N N . SER A 1 81 ? 28.223 -13.963 -56.536 1.00 88.06 81 SER A N 1
ATOM 638 C CA . SER A 1 81 ? 27.653 -14.609 -57.718 1.00 88.06 81 SER A CA 1
ATOM 639 C C . SER A 1 81 ? 27.633 -13.655 -58.906 1.00 88.06 81 SER A C 1
ATOM 641 O O . SER A 1 81 ? 27.639 -12.439 -58.734 1.00 88.06 81 SER A O 1
ATOM 643 N N . ASN A 1 82 ? 27.440 -14.207 -60.104 1.00 88.69 82 ASN A N 1
ATOM 644 C CA . ASN A 1 82 ? 27.112 -13.457 -61.323 1.00 88.69 82 ASN A CA 1
ATOM 645 C C . ASN A 1 82 ? 25.710 -12.792 -61.325 1.00 88.69 82 ASN A C 1
ATOM 647 O O . ASN A 1 82 ? 25.164 -12.433 -62.365 1.00 88.69 82 ASN A O 1
ATOM 651 N N . SER A 1 83 ? 25.073 -12.705 -60.158 1.00 91.75 83 SER A N 1
ATOM 652 C CA . SER A 1 83 ? 23.740 -12.148 -59.956 1.00 91.75 83 SER A CA 1
ATOM 653 C C . SER A 1 83 ? 23.757 -11.350 -58.665 1.00 91.75 83 SER A C 1
ATOM 655 O O . SER A 1 83 ? 24.096 -11.880 -57.604 1.00 91.75 83 SER A O 1
ATOM 657 N N . THR A 1 84 ? 23.353 -10.085 -58.750 1.00 93.75 84 THR A N 1
ATOM 658 C CA . THR A 1 84 ? 23.245 -9.193 -57.591 1.00 93.75 84 THR A CA 1
ATOM 659 C C . THR A 1 84 ? 22.293 -9.755 -56.538 1.00 93.75 84 THR A C 1
ATOM 661 O O . THR A 1 84 ? 22.563 -9.626 -55.347 1.00 93.75 84 THR A O 1
ATOM 664 N N . THR A 1 85 ? 21.243 -10.469 -56.954 1.00 94.69 85 THR A N 1
ATOM 665 C CA . THR A 1 85 ? 20.302 -11.128 -56.043 1.00 94.69 85 THR A CA 1
ATOM 666 C C . THR A 1 85 ? 20.916 -12.286 -55.277 1.00 94.69 85 THR A C 1
ATOM 668 O O . THR A 1 85 ? 20.788 -12.365 -54.056 1.00 94.69 85 THR A O 1
ATOM 671 N N . SER A 1 86 ? 21.636 -13.169 -55.967 1.00 92.44 86 SER A N 1
ATOM 672 C CA . SER A 1 86 ? 22.324 -14.283 -55.310 1.00 92.44 86 SER A CA 1
ATOM 673 C C . SER A 1 86 ? 23.424 -13.791 -54.363 1.00 92.44 86 SER A C 1
ATOM 675 O O . SER A 1 86 ? 23.589 -14.342 -53.273 1.00 92.44 86 SER A O 1
ATOM 677 N N . THR A 1 87 ? 24.135 -12.724 -54.739 1.00 93.81 87 THR A N 1
ATOM 678 C CA . THR A 1 87 ? 25.129 -12.070 -53.876 1.00 93.81 87 THR A CA 1
ATOM 679 C C . THR A 1 87 ? 24.471 -11.461 -52.635 1.00 93.81 87 THR A C 1
ATOM 681 O O . THR A 1 87 ? 24.915 -11.743 -51.522 1.00 93.81 87 THR A O 1
ATOM 684 N N . ALA A 1 88 ? 23.363 -10.725 -52.786 1.00 95.69 88 ALA A N 1
ATOM 685 C CA . ALA A 1 88 ? 22.601 -10.172 -51.663 1.00 95.69 88 ALA A CA 1
ATOM 686 C C . ALA A 1 88 ? 22.114 -11.269 -50.701 1.00 95.69 88 ALA A C 1
ATOM 688 O O . ALA A 1 88 ? 22.319 -11.178 -49.491 1.00 95.69 88 ALA A O 1
ATOM 689 N N . ALA A 1 89 ? 21.554 -12.363 -51.226 1.00 94.69 89 ALA A N 1
ATOM 690 C CA . ALA A 1 89 ? 21.127 -13.503 -50.416 1.00 94.69 89 ALA A CA 1
ATOM 691 C C . ALA A 1 89 ? 22.291 -14.132 -49.628 1.00 94.69 89 ALA A C 1
ATOM 693 O O . ALA A 1 89 ? 22.136 -14.489 -48.454 1.00 94.69 89 ALA A O 1
ATOM 694 N N . SER A 1 90 ? 23.468 -14.256 -50.254 1.00 95.31 90 SER A N 1
ATOM 695 C CA . SER A 1 90 ? 24.659 -14.783 -49.586 1.00 95.31 90 SER A CA 1
ATOM 696 C C . SER A 1 90 ? 25.186 -13.841 -48.503 1.00 95.31 90 SER A C 1
ATOM 698 O O . SER A 1 90 ? 25.595 -14.319 -47.446 1.00 95.31 90 SER A O 1
ATOM 700 N N . VAL A 1 91 ? 25.163 -12.528 -48.739 1.00 96.25 91 VAL A N 1
ATOM 701 C CA . VAL A 1 91 ? 25.587 -11.508 -47.769 1.00 96.25 91 VAL A CA 1
ATOM 702 C C . VAL A 1 91 ? 24.626 -11.451 -46.582 1.00 96.25 91 VAL A C 1
ATOM 704 O O . VAL A 1 91 ? 25.074 -11.493 -45.437 1.00 96.25 91 VAL A O 1
ATOM 707 N N . ALA A 1 92 ? 23.311 -11.467 -46.819 1.00 96.44 92 ALA A N 1
ATOM 708 C CA . ALA A 1 92 ? 22.310 -11.518 -45.752 1.00 96.44 92 ALA A CA 1
ATOM 709 C C . ALA A 1 92 ? 22.492 -12.751 -44.856 1.00 96.44 92 ALA A C 1
ATOM 711 O O . ALA A 1 92 ? 22.411 -12.653 -43.633 1.00 96.44 92 ALA A O 1
ATOM 712 N N . ARG A 1 93 ? 22.781 -13.920 -45.446 1.00 95.75 93 ARG A N 1
ATOM 713 C CA . ARG A 1 93 ? 23.082 -15.141 -44.684 1.00 95.75 93 ARG A CA 1
ATOM 714 C C . ARG A 1 93 ? 24.334 -14.977 -43.821 1.00 95.75 93 ARG A C 1
ATOM 716 O O . ARG A 1 93 ? 24.302 -15.367 -42.659 1.00 95.75 93 ARG A O 1
ATOM 723 N N . ALA A 1 94 ? 25.402 -14.400 -44.370 1.00 96.44 94 ALA A N 1
ATOM 724 C CA . ALA A 1 94 ? 26.636 -14.175 -43.626 1.00 96.44 94 ALA A CA 1
ATOM 725 C C . ALA A 1 94 ? 26.423 -13.220 -42.438 1.00 96.44 94 ALA A C 1
ATOM 727 O O . ALA A 1 94 ? 26.848 -13.530 -41.328 1.00 96.44 94 ALA A O 1
ATOM 728 N N . LEU A 1 95 ? 25.682 -12.122 -42.632 1.00 96.06 95 LEU A N 1
ATOM 729 C CA . LEU A 1 95 ? 25.347 -11.174 -41.560 1.00 96.06 95 LEU A CA 1
ATOM 730 C C . LEU A 1 95 ? 24.444 -11.789 -40.479 1.00 96.06 95 LEU A C 1
ATOM 732 O O . LEU A 1 95 ? 24.634 -11.514 -39.297 1.00 96.06 95 LEU A O 1
ATOM 736 N N . ARG A 1 96 ? 23.507 -12.677 -40.845 1.00 95.38 96 ARG A N 1
ATOM 737 C CA . ARG A 1 96 ? 22.700 -13.449 -39.872 1.00 95.38 96 ARG A CA 1
ATOM 738 C C . ARG A 1 96 ? 23.536 -14.386 -39.005 1.00 95.38 96 ARG A C 1
ATOM 740 O O . ARG A 1 96 ? 23.124 -14.703 -37.896 1.00 95.38 96 ARG A O 1
ATOM 747 N N . ASN A 1 97 ? 24.702 -14.810 -39.485 1.00 94.25 97 ASN A N 1
ATOM 748 C CA . ASN A 1 97 ? 25.634 -15.638 -38.723 1.00 94.25 97 ASN A CA 1
ATOM 749 C C . ASN A 1 97 ? 26.611 -14.812 -37.863 1.00 94.25 97 ASN A C 1
ATOM 751 O O . ASN A 1 97 ? 27.488 -15.390 -37.220 1.00 94.25 97 ASN A O 1
ATOM 755 N N . CYS A 1 98 ? 26.478 -13.481 -37.826 1.00 92.75 98 CYS A N 1
ATOM 756 C CA . CYS A 1 98 ? 27.175 -12.617 -36.875 1.00 92.75 98 CYS A CA 1
ATOM 757 C C . CYS A 1 98 ? 26.294 -12.431 -35.626 1.00 92.75 98 CYS A C 1
ATOM 759 O O . CYS A 1 98 ? 25.294 -11.715 -35.714 1.00 92.75 98 CYS A O 1
ATOM 761 N N . PRO A 1 99 ? 26.628 -13.032 -34.463 1.00 86.56 99 PRO A N 1
ATOM 762 C CA . PRO A 1 99 ? 25.742 -13.047 -33.292 1.00 86.56 99 PRO A CA 1
ATOM 763 C C . PRO A 1 99 ? 25.320 -11.651 -32.828 1.00 86.56 99 PRO A C 1
ATOM 765 O O . PRO A 1 99 ? 24.144 -11.418 -32.559 1.00 86.56 99 PRO A O 1
ATOM 768 N N . THR A 1 100 ? 26.260 -10.705 -32.812 1.00 84.56 100 THR A N 1
ATOM 769 C CA . THR A 1 100 ? 26.015 -9.316 -32.405 1.00 84.56 100 THR A CA 1
ATOM 770 C C . THR A 1 100 ? 25.054 -8.599 -33.357 1.00 84.56 100 THR A C 1
ATOM 772 O O . THR A 1 100 ? 24.179 -7.857 -32.916 1.00 84.56 100 THR A O 1
ATOM 775 N N . VAL A 1 101 ? 25.154 -8.851 -34.666 1.00 88.56 101 VAL A N 1
ATOM 776 C CA . VAL A 1 101 ? 24.256 -8.250 -35.665 1.00 88.56 101 VAL A CA 1
ATOM 777 C C . VAL A 1 101 ? 22.878 -8.919 -35.607 1.00 88.56 101 VAL A C 1
ATOM 779 O O . VAL A 1 101 ? 21.860 -8.241 -35.517 1.00 88.56 101 VAL A O 1
ATOM 782 N N . ALA A 1 102 ? 22.815 -10.249 -35.567 1.00 88.50 102 ALA A N 1
ATOM 783 C CA . ALA A 1 102 ? 21.552 -10.989 -35.531 1.00 88.50 102 ALA A CA 1
ATOM 784 C C . ALA A 1 102 ? 20.741 -10.768 -34.239 1.00 88.50 102 ALA A C 1
ATOM 786 O O . ALA A 1 102 ? 19.507 -10.816 -34.261 1.00 88.50 102 ALA A O 1
ATOM 787 N N . ALA A 1 103 ? 21.408 -10.509 -33.109 1.00 82.50 103 ALA A N 1
ATOM 788 C CA . ALA A 1 103 ? 20.740 -10.166 -31.857 1.00 82.50 103 ALA A CA 1
ATOM 789 C C . ALA A 1 103 ? 19.981 -8.837 -31.977 1.00 82.50 103 ALA A C 1
ATOM 791 O O . ALA A 1 103 ? 18.819 -8.766 -31.579 1.00 82.50 103 ALA A O 1
ATOM 792 N N . ASN A 1 104 ? 20.599 -7.836 -32.605 1.00 83.31 104 ASN A N 1
ATOM 793 C CA . ASN A 1 104 ? 20.122 -6.454 -32.606 1.00 83.31 104 ASN A CA 1
ATOM 794 C C . ASN A 1 104 ? 19.289 -6.069 -33.843 1.00 83.31 104 ASN A C 1
ATOM 796 O O . ASN A 1 104 ? 18.558 -5.079 -33.794 1.00 83.31 104 ASN A O 1
ATOM 800 N N . PHE A 1 105 ? 19.351 -6.850 -34.930 1.00 89.81 105 PHE A N 1
ATOM 801 C CA . PHE A 1 105 ? 18.719 -6.515 -36.211 1.00 89.81 105 PHE A CA 1
ATOM 802 C C . PHE A 1 105 ? 17.878 -7.661 -36.775 1.00 89.81 105 PHE A C 1
ATOM 804 O O . PHE A 1 105 ? 18.241 -8.835 -36.682 1.00 89.81 105 PHE A O 1
ATOM 811 N N . ASN A 1 106 ? 16.758 -7.306 -37.400 1.00 94.56 106 ASN A N 1
ATOM 812 C CA . ASN A 1 106 ? 16.078 -8.162 -38.362 1.00 94.56 106 ASN A CA 1
ATOM 813 C C . ASN A 1 106 ? 16.794 -8.001 -39.703 1.00 94.56 106 ASN A C 1
ATOM 815 O O . ASN A 1 106 ? 16.944 -6.885 -40.193 1.00 94.56 106 ASN A O 1
ATOM 819 N N . ILE A 1 107 ? 17.290 -9.107 -40.258 1.00 96.38 107 ILE A N 1
ATOM 820 C CA . ILE A 1 107 ? 18.132 -9.097 -41.457 1.00 96.38 107 ILE A CA 1
ATOM 821 C C . ILE A 1 107 ? 17.381 -9.804 -42.570 1.00 96.38 107 ILE A C 1
ATOM 823 O O . ILE A 1 107 ? 17.167 -11.020 -42.519 1.00 96.38 107 ILE A O 1
ATOM 827 N N . GLU A 1 108 ? 17.030 -9.058 -43.600 1.00 95.81 108 GLU A N 1
ATOM 828 C CA . GLU A 1 108 ? 16.267 -9.522 -44.748 1.00 95.81 108 GLU A CA 1
ATOM 829 C C . GLU A 1 108 ? 17.047 -9.276 -46.039 1.00 95.81 108 GLU A C 1
ATOM 831 O O . GLU A 1 108 ? 18.001 -8.501 -46.081 1.00 95.81 108 GLU A O 1
ATOM 836 N N . HIS A 1 109 ? 16.672 -9.996 -47.090 1.00 94.00 109 HIS A N 1
ATOM 837 C CA . HIS A 1 109 ? 17.141 -9.695 -48.437 1.00 94.00 109 HIS A CA 1
ATOM 838 C C . HIS A 1 109 ? 15.918 -9.554 -49.326 1.00 94.00 109 HIS A C 1
ATOM 840 O O . HIS A 1 109 ? 14.970 -10.328 -49.187 1.00 94.00 109 HIS A O 1
ATOM 846 N N . ASP A 1 110 ? 15.970 -8.584 -50.223 1.00 93.00 110 ASP A N 1
ATOM 847 C CA . ASP A 1 110 ? 14.958 -8.354 -51.241 1.00 93.00 110 ASP A CA 1
ATOM 848 C C . ASP A 1 110 ? 15.683 -8.052 -52.543 1.00 93.00 110 ASP A C 1
ATOM 850 O O . ASP A 1 110 ? 16.468 -7.109 -52.605 1.00 93.00 110 ASP A O 1
ATOM 854 N N . THR A 1 111 ? 15.444 -8.871 -53.569 1.00 93.56 111 THR A N 1
ATOM 855 C CA . THR A 1 111 ? 16.086 -8.745 -54.883 1.00 93.56 111 THR A CA 1
ATOM 856 C C . THR A 1 111 ? 17.584 -8.464 -54.756 1.00 93.56 111 THR A C 1
ATOM 858 O O . THR A 1 111 ? 18.319 -9.364 -54.372 1.00 93.56 111 THR A O 1
ATOM 861 N N . ASN A 1 112 ? 18.071 -7.267 -55.080 1.00 94.75 112 ASN A N 1
ATOM 862 C CA . ASN A 1 112 ? 19.490 -6.908 -55.038 1.00 94.75 112 ASN A CA 1
ATOM 863 C C . ASN A 1 112 ? 19.911 -6.183 -53.748 1.00 94.75 112 ASN A C 1
ATOM 865 O O . ASN A 1 112 ? 20.954 -5.532 -53.735 1.00 94.75 112 ASN A O 1
ATOM 869 N N . MET A 1 113 ? 19.115 -6.259 -52.685 1.00 96.44 113 MET A N 1
ATOM 870 C CA . MET A 1 113 ? 19.330 -5.536 -51.437 1.00 96.44 113 MET A CA 1
ATOM 871 C C . MET A 1 113 ? 19.413 -6.470 -50.235 1.00 96.44 113 MET A C 1
ATOM 873 O O . MET A 1 113 ? 18.760 -7.512 -50.176 1.00 96.44 113 MET A O 1
ATOM 877 N N . VAL A 1 114 ? 20.190 -6.048 -49.242 1.00 97.38 114 VAL A N 1
ATOM 878 C CA . VAL A 1 114 ? 20.177 -6.592 -47.884 1.00 97.38 114 VAL A CA 1
ATOM 879 C C . VAL A 1 114 ? 19.739 -5.477 -46.950 1.00 97.38 114 VAL A C 1
ATOM 881 O O . VAL A 1 114 ? 20.378 -4.428 -46.914 1.00 97.38 114 VAL A O 1
ATOM 884 N N . ILE A 1 115 ? 18.650 -5.703 -46.221 1.00 96.69 115 ILE A N 1
ATOM 885 C CA . ILE A 1 115 ? 18.012 -4.713 -45.353 1.00 96.69 115 ILE A CA 1
ATOM 886 C C . ILE A 1 115 ? 18.169 -5.184 -43.910 1.00 96.69 115 ILE A C 1
ATOM 888 O O . ILE A 1 115 ? 17.748 -6.285 -43.553 1.00 96.69 115 ILE A O 1
ATOM 892 N N . LEU A 1 116 ? 18.807 -4.358 -43.087 1.00 94.81 116 LEU A N 1
ATOM 893 C CA . LEU A 1 116 ? 18.940 -4.562 -41.652 1.00 94.81 116 LEU A CA 1
ATOM 894 C C . LEU A 1 116 ? 18.052 -3.536 -40.961 1.00 94.81 116 LEU A C 1
ATOM 896 O O . LEU A 1 116 ? 18.354 -2.345 -40.995 1.00 94.81 116 LEU A O 1
ATOM 900 N N . THR A 1 117 ? 16.987 -3.993 -40.313 1.00 92.56 117 THR A N 1
ATOM 901 C CA . THR A 1 117 ? 16.102 -3.147 -39.505 1.00 92.56 117 THR A CA 1
ATOM 902 C C . THR A 1 117 ? 16.415 -3.371 -38.034 1.00 92.56 117 THR A C 1
ATOM 904 O O . THR A 1 117 ? 16.424 -4.513 -37.571 1.00 92.56 117 THR A O 1
ATOM 907 N N . ALA A 1 118 ? 16.697 -2.300 -37.291 1.00 87.06 118 ALA A N 1
ATOM 908 C CA . ALA A 1 118 ? 16.919 -2.383 -35.851 1.00 87.06 118 ALA A CA 1
ATOM 909 C C . ALA A 1 118 ? 15.707 -3.025 -35.168 1.00 87.06 118 ALA A C 1
ATOM 911 O O . ALA A 1 118 ? 14.570 -2.735 -35.522 1.00 87.06 118 ALA A O 1
ATOM 912 N N . LYS A 1 119 ? 15.935 -3.888 -34.175 1.00 83.69 119 LYS A N 1
ATOM 913 C CA . LYS A 1 119 ? 14.843 -4.398 -33.328 1.00 83.69 119 LYS A CA 1
ATOM 914 C C . LYS A 1 119 ? 14.407 -3.385 -32.268 1.00 83.69 119 LYS A C 1
ATOM 916 O O . LYS A 1 119 ? 13.329 -3.526 -31.703 1.00 83.69 119 LYS A O 1
ATOM 921 N N . ALA A 1 120 ? 15.240 -2.376 -32.013 1.00 75.31 120 ALA A N 1
ATOM 922 C CA . ALA A 1 120 ? 14.971 -1.269 -31.107 1.00 75.31 120 ALA A CA 1
ATOM 923 C C . ALA A 1 120 ? 14.664 0.015 -31.899 1.00 75.31 120 ALA A C 1
ATOM 925 O O . ALA A 1 120 ? 15.397 0.378 -32.827 1.00 75.31 120 ALA A O 1
ATOM 926 N N . VAL A 1 121 ? 13.585 0.703 -31.525 1.00 75.44 121 VAL A N 1
ATOM 927 C CA . VAL A 1 121 ? 13.182 1.998 -32.101 1.00 75.44 121 VAL A CA 1
ATOM 928 C C . VAL A 1 121 ? 14.198 3.082 -31.711 1.00 75.44 121 VAL A C 1
ATOM 930 O O . VAL A 1 121 ? 14.821 2.996 -30.657 1.00 75.44 121 VAL A O 1
ATOM 933 N N . GLY A 1 122 ? 14.415 4.088 -32.566 1.00 72.25 122 GLY A N 1
ATOM 934 C CA . GLY A 1 122 ? 15.268 5.236 -32.227 1.00 72.25 122 GLY A CA 1
ATOM 935 C C . GLY A 1 122 ? 16.774 4.978 -32.180 1.00 72.25 122 GLY A C 1
ATOM 936 O O . GLY A 1 122 ? 17.514 5.777 -31.614 1.00 72.25 122 GLY A O 1
ATOM 937 N N . THR A 1 123 ? 17.245 3.881 -32.776 1.00 77.00 123 THR A N 1
ATOM 938 C CA . THR A 1 123 ? 18.685 3.649 -32.980 1.00 77.00 123 THR A CA 1
ATOM 939 C C . THR A 1 123 ? 19.258 4.722 -33.926 1.00 77.00 123 THR A C 1
ATOM 941 O O . THR A 1 123 ? 18.675 4.991 -34.972 1.00 77.00 123 THR A O 1
ATOM 944 N N . ILE A 1 124 ? 20.401 5.331 -33.595 1.00 74.50 124 ILE A N 1
ATOM 945 C CA . ILE A 1 124 ? 21.039 6.385 -34.407 1.00 74.50 124 ILE A CA 1
ATOM 946 C C . ILE A 1 124 ? 22.423 5.900 -34.863 1.00 74.50 124 ILE A C 1
ATOM 948 O O . ILE A 1 124 ? 23.290 5.613 -34.036 1.00 74.50 124 ILE A O 1
ATOM 952 N N . TRP A 1 125 ? 22.643 5.806 -36.176 1.00 69.56 125 TRP A N 1
ATOM 953 C CA . TRP A 1 125 ? 23.918 5.414 -36.787 1.00 69.56 125 TRP A CA 1
ATOM 954 C C . TRP A 1 125 ? 24.926 6.555 -36.771 1.00 69.56 125 TRP A C 1
ATOM 956 O O . TRP A 1 125 ? 26.110 6.333 -36.524 1.00 69.56 125 TRP A O 1
ATOM 966 N N . SER A 1 126 ? 24.458 7.778 -37.034 1.00 63.75 126 SER A N 1
ATOM 967 C CA . SER A 1 126 ? 25.301 8.965 -37.226 1.00 63.75 126 SER A CA 1
ATOM 968 C C . SER A 1 126 ? 26.173 9.328 -36.016 1.00 63.75 126 SER A C 1
ATOM 970 O O . SER A 1 126 ? 27.196 9.994 -36.172 1.00 63.75 126 SER A O 1
ATOM 972 N N . THR A 1 127 ? 25.827 8.846 -34.821 1.00 57.59 127 THR A N 1
ATOM 973 C CA . THR A 1 127 ? 26.596 9.038 -33.582 1.00 57.59 127 THR A CA 1
ATOM 974 C C . THR A 1 127 ? 27.610 7.928 -33.286 1.00 57.59 127 THR A C 1
ATOM 976 O O . THR A 1 127 ? 28.479 8.112 -32.435 1.00 57.59 127 THR A O 1
ATOM 979 N N . ALA A 1 128 ? 27.533 6.779 -33.962 1.00 60.31 128 ALA A N 1
ATOM 980 C CA . ALA A 1 128 ? 28.474 5.679 -33.778 1.00 60.31 128 ALA A CA 1
ATOM 981 C C . ALA A 1 128 ? 29.702 5.885 -34.683 1.00 60.31 128 ALA A C 1
ATOM 983 O O . ALA A 1 128 ? 29.617 5.761 -35.902 1.00 60.31 128 ALA A O 1
ATOM 984 N N . GLN A 1 129 ? 30.873 6.202 -34.121 1.00 58.50 129 GLN A N 1
ATOM 985 C CA . GLN A 1 129 ? 32.098 6.258 -34.928 1.00 58.50 129 GLN A CA 1
ATOM 986 C C . GLN A 1 129 ? 32.383 4.881 -35.553 1.00 58.50 129 GLN A C 1
ATOM 988 O O . GLN A 1 129 ? 32.388 3.873 -34.851 1.00 58.50 129 GLN A O 1
ATOM 993 N N . ASN A 1 130 ? 32.651 4.848 -36.864 1.00 66.44 130 ASN A N 1
ATOM 994 C CA . ASN A 1 130 ? 33.058 3.648 -37.611 1.00 66.44 130 ASN A CA 1
ATOM 995 C C . ASN A 1 130 ? 32.067 2.467 -37.536 1.00 66.44 130 ASN A C 1
ATOM 997 O O . ASN A 1 130 ? 32.481 1.309 -37.508 1.00 66.44 130 ASN A O 1
ATOM 1001 N N . TYR A 1 131 ? 30.754 2.733 -37.508 1.00 81.06 131 TYR A N 1
ATOM 1002 C CA . TYR A 1 131 ? 29.741 1.665 -37.463 1.00 81.06 131 TYR A CA 1
ATOM 1003 C C . TYR A 1 131 ? 29.739 0.766 -38.712 1.00 81.06 131 TYR A C 1
ATOM 1005 O O . TYR A 1 131 ? 29.242 -0.362 -38.654 1.00 81.06 131 TYR A O 1
ATOM 1013 N N . LEU A 1 132 ? 30.278 1.264 -39.828 1.00 89.69 132 LEU A N 1
ATOM 1014 C CA . LEU A 1 132 ? 30.369 0.570 -41.102 1.00 89.69 132 LEU A CA 1
ATOM 1015 C C . LEU A 1 132 ? 31.730 0.833 -41.756 1.00 89.69 132 LEU A C 1
ATOM 1017 O O . LEU A 1 132 ? 32.131 1.983 -41.914 1.00 89.69 132 LEU A O 1
ATOM 1021 N N . ASP A 1 133 ? 32.384 -0.240 -42.190 1.00 91.00 133 ASP A N 1
ATOM 1022 C CA . ASP A 1 133 ? 33.549 -0.207 -43.072 1.00 91.00 133 ASP A CA 1
ATOM 1023 C C . ASP A 1 133 ? 33.420 -1.316 -44.121 1.00 91.00 133 ASP A C 1
ATOM 1025 O O . ASP A 1 133 ? 33.013 -2.435 -43.812 1.00 91.00 133 ASP A O 1
ATOM 1029 N N . TYR A 1 134 ? 33.730 -1.019 -45.375 1.00 92.12 134 TYR A N 1
ATOM 1030 C CA . TYR A 1 134 ? 33.713 -1.990 -46.462 1.00 92.12 134 TYR A CA 1
ATOM 1031 C C . TYR A 1 134 ? 34.641 -1.521 -47.573 1.00 92.12 134 TYR A C 1
ATOM 1033 O O . TYR A 1 134 ? 34.756 -0.328 -47.845 1.00 92.12 134 TYR A O 1
ATOM 1041 N N . ASN A 1 135 ? 35.268 -2.466 -48.267 1.00 91.62 135 ASN A N 1
ATOM 1042 C CA . ASN A 1 135 ? 36.152 -2.146 -49.386 1.00 91.62 135 ASN A CA 1
ATOM 1043 C C . ASN A 1 135 ? 35.538 -2.442 -50.760 1.00 91.62 135 ASN A C 1
ATOM 1045 O O . ASN A 1 135 ? 36.214 -2.265 -51.765 1.00 91.62 135 ASN A O 1
ATOM 1049 N N . ILE A 1 136 ? 34.273 -2.865 -50.831 1.00 90.19 136 ILE A N 1
ATOM 1050 C CA . ILE A 1 136 ? 33.554 -3.082 -52.095 1.00 90.19 136 ILE A CA 1
ATOM 1051 C C . ILE A 1 136 ? 33.358 -1.744 -52.819 1.00 90.19 136 ILE A C 1
ATOM 1053 O O . ILE A 1 136 ? 32.799 -0.804 -52.258 1.00 90.19 136 ILE A O 1
ATOM 1057 N N . SER A 1 137 ? 33.799 -1.663 -54.080 1.00 89.06 137 SER A N 1
ATOM 1058 C CA . SER A 1 137 ? 33.667 -0.448 -54.898 1.00 89.06 137 SER A CA 1
ATOM 1059 C C . SER A 1 137 ? 32.214 0.033 -54.984 1.00 89.06 137 SER A C 1
ATOM 1061 O O . SER A 1 137 ? 31.295 -0.765 -55.180 1.00 89.06 137 SER A O 1
ATOM 1063 N N . SER A 1 138 ? 32.019 1.354 -54.958 1.00 88.56 138 SER A N 1
ATOM 1064 C CA . SER A 1 138 ? 30.712 2.004 -55.136 1.00 88.56 138 SER A CA 1
ATOM 1065 C C . SER A 1 138 ? 30.064 1.732 -56.497 1.00 88.56 138 SER A C 1
ATOM 1067 O O . SER A 1 138 ? 28.861 1.915 -56.652 1.00 88.56 138 SER A O 1
ATOM 1069 N N . THR A 1 139 ? 30.835 1.255 -57.481 1.00 89.56 139 THR A N 1
ATOM 1070 C CA . THR A 1 139 ? 30.296 0.755 -58.761 1.00 89.56 139 THR A CA 1
ATOM 1071 C C . THR A 1 139 ? 29.478 -0.531 -58.581 1.00 89.56 139 THR A C 1
ATOM 1073 O O . THR A 1 139 ? 28.615 -0.836 -59.400 1.00 89.56 139 THR A O 1
ATOM 1076 N N . TYR A 1 140 ? 29.742 -1.286 -57.513 1.00 91.25 140 TYR A N 1
ATOM 1077 C CA . TYR A 1 140 ? 29.169 -2.607 -57.268 1.00 91.25 140 TYR A CA 1
ATOM 1078 C C . TYR A 1 140 ? 28.212 -2.635 -56.079 1.00 91.25 140 TYR A C 1
ATOM 1080 O O . TYR A 1 140 ? 27.226 -3.370 -56.125 1.00 91.25 140 TYR A O 1
ATOM 1088 N N . MET A 1 141 ? 28.465 -1.839 -55.036 1.00 94.19 141 MET A N 1
ATOM 1089 C CA . MET A 1 141 ? 27.608 -1.779 -53.854 1.00 94.19 141 MET A CA 1
ATOM 1090 C C . MET A 1 141 ? 27.553 -0.373 -53.260 1.00 94.19 141 MET A C 1
ATOM 1092 O O . MET A 1 141 ? 28.579 0.281 -53.084 1.00 94.19 141 MET A O 1
ATOM 1096 N N . THR A 1 142 ? 26.358 0.055 -52.869 1.00 94.62 142 THR A N 1
ATOM 1097 C CA . THR A 1 142 ? 26.150 1.214 -51.996 1.00 94.62 142 THR A CA 1
ATOM 1098 C C . THR A 1 142 ? 25.568 0.772 -50.662 1.00 94.62 142 THR A C 1
ATOM 1100 O O . THR A 1 142 ? 24.825 -0.206 -50.584 1.00 94.62 142 THR A O 1
ATOM 1103 N N . ALA A 1 143 ? 25.913 1.499 -49.602 1.00 92.56 143 ALA A N 1
ATOM 1104 C CA . ALA A 1 143 ? 25.336 1.322 -48.280 1.00 92.56 143 ALA A CA 1
ATOM 1105 C C . ALA A 1 143 ? 24.617 2.609 -47.867 1.00 92.56 143 ALA A C 1
ATOM 1107 O O . ALA A 1 143 ? 25.186 3.697 -47.967 1.00 92.56 143 ALA A O 1
ATOM 1108 N N . ILE A 1 144 ? 23.365 2.486 -47.433 1.00 90.94 144 ILE A N 1
ATOM 1109 C CA . ILE A 1 144 ? 22.525 3.614 -47.029 1.00 90.94 144 ILE A CA 1
ATOM 1110 C C . ILE A 1 144 ? 22.022 3.354 -45.613 1.00 90.94 144 ILE A C 1
ATOM 1112 O O . ILE A 1 144 ? 21.227 2.441 -45.386 1.00 90.94 144 ILE A O 1
ATOM 1116 N N . GLY A 1 145 ? 22.494 4.170 -44.670 1.00 89.12 145 GLY A N 1
ATOM 1117 C CA . GLY A 1 145 ? 21.985 4.216 -43.305 1.00 89.12 145 GLY A CA 1
ATOM 1118 C C . GLY A 1 145 ? 20.895 5.270 -43.166 1.00 89.12 145 GLY A C 1
ATOM 1119 O O . GLY A 1 145 ? 21.060 6.406 -43.605 1.00 89.12 145 GLY A O 1
ATOM 1120 N N . THR A 1 146 ? 19.782 4.900 -42.548 1.00 88.88 146 THR A N 1
ATOM 1121 C CA . THR A 1 146 ? 18.736 5.827 -42.109 1.00 88.88 146 THR A CA 1
ATOM 1122 C C . THR A 1 146 ? 18.588 5.680 -40.607 1.00 88.88 146 THR A C 1
ATOM 1124 O O . THR A 1 146 ? 18.316 4.579 -40.119 1.00 88.88 146 THR A O 1
ATOM 1127 N N . ASP A 1 147 ? 18.824 6.775 -39.886 1.00 87.06 147 ASP A N 1
ATOM 1128 C CA . ASP A 1 147 ? 18.645 6.829 -38.438 1.00 87.06 147 ASP A CA 1
ATOM 1129 C C . ASP A 1 147 ? 17.167 6.611 -38.093 1.00 87.06 147 ASP A C 1
ATOM 1131 O O . 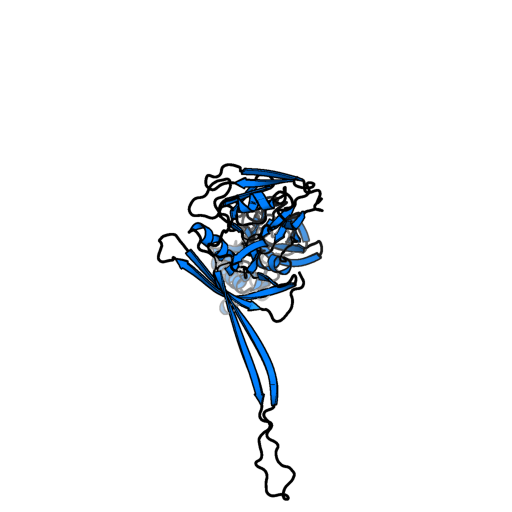ASP A 1 147 ? 16.267 7.078 -38.796 1.00 87.06 147 ASP A O 1
ATOM 1135 N N . GLY A 1 148 ? 16.921 5.885 -37.007 1.00 80.62 148 GLY A N 1
ATOM 1136 C CA . GLY A 1 148 ? 15.613 5.843 -36.375 1.00 80.62 148 GLY A CA 1
ATOM 1137 C C . GLY A 1 148 ? 15.402 7.078 -35.503 1.00 80.62 148 GLY A C 1
ATOM 1138 O O . GLY A 1 148 ? 16.354 7.737 -35.089 1.00 80.62 148 GLY A O 1
ATOM 1139 N N . SER A 1 149 ? 14.153 7.368 -35.165 1.00 78.75 149 SER A N 1
ATOM 1140 C CA . SER A 1 149 ? 13.796 8.320 -34.113 1.00 78.75 149 SER A CA 1
ATOM 1141 C C . SER A 1 149 ? 13.076 7.592 -32.986 1.00 78.75 149 SER A C 1
ATOM 1143 O O . SER A 1 149 ? 12.305 6.671 -33.237 1.00 78.75 149 SER A O 1
ATOM 1145 N N . ALA A 1 150 ? 13.343 7.968 -31.739 1.00 71.88 150 ALA A N 1
ATOM 1146 C CA . ALA A 1 150 ? 12.450 7.661 -30.630 1.00 71.88 150 ALA A CA 1
ATOM 1147 C C . ALA A 1 150 ? 11.608 8.909 -30.373 1.00 71.88 150 ALA A C 1
ATOM 1149 O O . ALA A 1 150 ? 12.125 10.022 -30.463 1.00 71.88 150 ALA A O 1
ATOM 1150 N N . ILE A 1 151 ? 10.322 8.723 -30.090 1.00 73.94 151 ILE A N 1
ATOM 1151 C CA . ILE A 1 151 ? 9.464 9.823 -29.637 1.00 73.94 151 ILE A CA 1
ATOM 1152 C C . ILE A 1 151 ? 9.725 10.099 -28.145 1.00 73.94 151 ILE A C 1
ATOM 1154 O O . ILE A 1 151 ? 9.726 11.251 -27.727 1.00 73.94 151 ILE A O 1
ATOM 1158 N N . SER A 1 152 ? 10.041 9.057 -27.363 1.00 75.06 152 SER A N 1
ATOM 1159 C CA . SER A 1 152 ? 10.441 9.178 -25.956 1.00 75.06 152 SER A CA 1
ATOM 1160 C C . SER A 1 152 ? 11.951 9.343 -25.776 1.00 75.06 152 SER A C 1
ATOM 1162 O O . SER A 1 152 ? 12.755 8.517 -26.225 1.00 75.06 152 SER A O 1
ATOM 1164 N N . ASP A 1 153 ? 12.333 10.347 -24.987 1.00 75.25 153 ASP A N 1
ATOM 1165 C CA . ASP A 1 153 ? 13.715 10.556 -24.547 1.00 75.25 153 ASP A CA 1
ATOM 1166 C C . ASP A 1 153 ? 14.197 9.462 -23.573 1.00 75.25 153 ASP A C 1
ATOM 1168 O O . ASP A 1 153 ? 15.403 9.211 -23.463 1.00 75.25 153 ASP A O 1
ATOM 1172 N N . LEU A 1 154 ? 13.273 8.747 -22.921 1.00 80.50 154 LEU A N 1
ATOM 1173 C CA . LEU A 1 154 ? 13.561 7.647 -21.994 1.00 80.50 154 LEU A CA 1
ATOM 1174 C C . LEU A 1 154 ? 13.774 6.298 -22.688 1.00 80.50 154 LEU A C 1
ATOM 1176 O O . LEU A 1 154 ? 14.233 5.354 -22.052 1.00 80.50 154 LEU A O 1
ATOM 1180 N N . TYR A 1 155 ? 13.472 6.165 -23.981 1.00 80.94 155 TYR A N 1
ATOM 1181 C CA . TYR A 1 155 ? 13.595 4.869 -24.648 1.00 80.94 155 TYR A CA 1
ATOM 1182 C C . TYR A 1 155 ? 15.023 4.304 -24.562 1.00 80.94 155 TYR A C 1
ATOM 1184 O O . TYR A 1 155 ? 16.003 4.986 -24.890 1.00 80.94 155 TYR A O 1
ATOM 1192 N N . GLY A 1 156 ? 15.129 3.043 -24.129 1.00 76.81 156 GLY A N 1
ATOM 1193 C CA . GLY A 1 156 ? 16.396 2.340 -23.940 1.00 76.81 156 GLY A CA 1
ATOM 1194 C C . GLY A 1 156 ? 17.173 2.778 -22.696 1.00 76.81 156 GLY A C 1
ATOM 1195 O O . GLY A 1 156 ? 18.337 2.404 -22.552 1.00 76.81 156 GLY A O 1
ATOM 1196 N N . SER A 1 157 ? 16.567 3.577 -21.816 1.00 86.56 157 SER A N 1
ATOM 1197 C CA . SER A 1 157 ? 17.156 3.925 -20.531 1.00 86.56 157 SER A CA 1
ATOM 1198 C C . SER A 1 157 ? 16.827 2.893 -19.454 1.00 86.56 157 SER A C 1
ATOM 1200 O O . SER A 1 157 ? 15.953 2.034 -19.609 1.00 86.56 157 SER A O 1
ATOM 1202 N N . LYS A 1 158 ? 17.544 2.984 -18.338 1.00 92.56 158 LYS A N 1
ATOM 1203 C CA . LYS A 1 158 ? 17.171 2.341 -17.083 1.00 92.56 158 LYS A CA 1
ATOM 1204 C C . LYS A 1 158 ? 16.545 3.390 -16.169 1.00 92.56 158 LYS A C 1
ATOM 1206 O O . LYS A 1 158 ? 17.128 4.454 -16.003 1.00 92.56 158 LYS A O 1
ATOM 1211 N N . ILE A 1 159 ? 15.380 3.093 -15.610 1.00 95.12 159 ILE A N 1
ATOM 1212 C CA . ILE A 1 159 ? 14.711 3.896 -14.591 1.00 95.12 159 ILE A CA 1
ATOM 1213 C C . ILE A 1 159 ? 15.084 3.344 -13.223 1.00 95.12 159 ILE A C 1
ATOM 1215 O O . ILE A 1 159 ? 14.813 2.173 -12.945 1.00 95.12 159 ILE A O 1
ATOM 1219 N N . ASP A 1 160 ? 15.631 4.215 -12.385 1.00 95.69 160 ASP A N 1
ATOM 1220 C CA . ASP A 1 160 ? 16.033 3.918 -11.016 1.00 95.69 160 ASP A CA 1
ATOM 1221 C C . ASP A 1 160 ? 15.148 4.711 -10.050 1.00 95.69 160 ASP A C 1
ATOM 1223 O O . ASP A 1 160 ? 14.921 5.914 -10.228 1.00 95.69 160 ASP A O 1
ATOM 1227 N N . VAL A 1 161 ? 14.638 4.034 -9.028 1.00 97.06 161 VAL A N 1
ATOM 1228 C CA . VAL A 1 161 ? 13.801 4.606 -7.973 1.00 97.06 161 VAL A CA 1
ATOM 1229 C C . VAL A 1 161 ? 14.505 4.395 -6.643 1.00 97.06 161 VAL A C 1
ATOM 1231 O O . VAL A 1 161 ? 14.435 3.305 -6.074 1.00 97.06 161 VAL A O 1
ATOM 1234 N N . ASP A 1 162 ? 15.157 5.440 -6.144 1.00 96.81 162 ASP A N 1
ATOM 1235 C CA . ASP A 1 162 ? 15.741 5.432 -4.806 1.00 96.81 162 ASP A CA 1
ATOM 1236 C C . ASP A 1 162 ? 14.643 5.706 -3.779 1.00 96.81 162 ASP A C 1
ATOM 1238 O O . ASP A 1 162 ? 13.875 6.667 -3.900 1.00 96.81 162 ASP A O 1
ATOM 1242 N N . VAL A 1 163 ? 14.575 4.862 -2.756 1.00 97.50 163 VAL A N 1
ATOM 1243 C CA . VAL A 1 163 ? 13.594 4.944 -1.678 1.00 97.50 163 VAL A CA 1
ATOM 1244 C C . VAL A 1 163 ? 14.278 5.413 -0.407 1.00 97.50 163 VAL A C 1
ATOM 1246 O O . VAL A 1 163 ? 15.262 4.816 0.031 1.00 97.50 163 VAL A O 1
ATOM 1249 N N . TYR A 1 164 ? 13.720 6.457 0.198 1.00 96.25 164 TYR A N 1
ATOM 1250 C CA . TYR A 1 164 ? 14.171 7.008 1.469 1.00 96.25 164 TYR A CA 1
ATOM 1251 C C . TYR A 1 164 ? 13.043 6.974 2.497 1.00 96.25 164 TYR A C 1
ATOM 1253 O O . TYR A 1 164 ? 11.912 7.305 2.148 1.00 96.25 164 TYR A O 1
ATOM 1261 N N . ALA A 1 165 ? 13.355 6.646 3.749 1.00 94.25 165 ALA A N 1
ATOM 1262 C CA . ALA A 1 165 ? 12.455 6.739 4.901 1.00 94.25 165 ALA A CA 1
ATOM 1263 C C . ALA A 1 165 ? 13.131 7.590 5.985 1.00 94.25 165 ALA A C 1
ATOM 1265 O O . ALA A 1 165 ? 14.309 7.386 6.252 1.00 94.25 165 ALA A O 1
ATOM 1266 N N . ASP A 1 166 ? 12.446 8.590 6.548 1.00 88.56 166 ASP A N 1
ATOM 1267 C CA . ASP A 1 166 ? 13.026 9.526 7.537 1.00 88.56 166 ASP A CA 1
ATOM 1268 C C . ASP A 1 166 ? 14.371 10.173 7.109 1.00 88.56 166 ASP A C 1
ATOM 1270 O O . ASP A 1 166 ? 15.175 10.607 7.930 1.00 88.56 166 ASP A O 1
ATOM 1274 N N . SER A 1 167 ? 14.596 10.325 5.797 1.00 87.06 167 SER A N 1
ATOM 1275 C CA . SER A 1 167 ? 15.855 10.773 5.152 1.00 87.06 167 SER A CA 1
ATOM 1276 C C . SER A 1 167 ? 16.970 9.724 5.045 1.00 87.06 167 SER A C 1
ATOM 1278 O O . SER A 1 167 ? 18.017 10.011 4.460 1.00 87.06 167 SER A O 1
ATOM 1280 N N . GLU A 1 168 ? 16.765 8.511 5.546 1.00 94.25 168 GLU A N 1
ATOM 1281 C CA . GLU A 1 168 ? 17.689 7.393 5.380 1.00 94.25 168 GLU A CA 1
ATOM 1282 C C . GLU A 1 168 ? 17.411 6.647 4.077 1.00 94.25 168 GLU A C 1
ATOM 1284 O O . GLU A 1 168 ? 16.262 6.409 3.708 1.00 94.25 168 GLU A O 1
ATOM 1289 N N . TYR A 1 169 ? 18.473 6.278 3.362 1.00 96.56 169 TYR A N 1
ATOM 1290 C CA . TYR A 1 169 ? 18.359 5.442 2.172 1.00 96.56 169 TYR A CA 1
ATOM 1291 C C . TYR A 1 169 ? 17.952 4.019 2.569 1.00 96.56 169 TYR A C 1
ATOM 1293 O O . TYR A 1 169 ? 18.617 3.388 3.388 1.00 96.56 169 TYR A O 1
ATOM 1301 N N . VAL A 1 170 ? 16.895 3.507 1.940 1.00 96.62 170 VAL A N 1
ATOM 1302 C CA . VAL A 1 170 ? 16.385 2.148 2.155 1.00 96.62 170 VAL A CA 1
ATOM 1303 C C . VAL A 1 170 ? 16.889 1.220 1.054 1.00 96.62 170 VAL A C 1
ATOM 1305 O O . VAL A 1 170 ? 17.536 0.209 1.326 1.00 96.62 170 VAL A O 1
ATOM 1308 N N . THR A 1 171 ? 16.572 1.533 -0.205 1.00 97.44 171 THR A N 1
ATOM 1309 C CA . THR A 1 171 ? 16.895 0.681 -1.357 1.00 97.44 171 THR A CA 1
ATOM 1310 C C . THR A 1 171 ? 16.703 1.422 -2.684 1.00 97.44 171 THR A C 1
ATOM 1312 O O . THR A 1 171 ? 16.084 2.486 -2.712 1.00 97.44 171 THR A O 1
ATOM 1315 N N . THR A 1 172 ? 17.165 0.821 -3.782 1.00 96.31 172 THR A N 1
ATOM 1316 C CA . THR A 1 172 ? 16.921 1.270 -5.158 1.00 96.31 172 THR A CA 1
ATOM 1317 C C . THR A 1 172 ? 16.203 0.164 -5.921 1.00 96.31 172 THR A C 1
ATOM 1319 O O . THR A 1 172 ? 16.626 -0.994 -5.905 1.00 96.31 172 THR A O 1
ATOM 1322 N N . LEU A 1 173 ? 15.118 0.516 -6.610 1.00 96.12 173 LEU A N 1
ATOM 1323 C CA . LEU A 1 173 ? 14.453 -0.364 -7.568 1.00 96.12 173 LEU A CA 1
ATOM 1324 C C . LEU A 1 173 ? 14.807 0.063 -8.990 1.00 96.12 173 LEU A C 1
ATOM 1326 O O . LEU A 1 173 ? 14.746 1.245 -9.306 1.00 96.12 173 LEU A O 1
ATOM 1330 N N . GLU A 1 174 ? 15.100 -0.897 -9.864 1.00 95.00 174 GLU A N 1
ATOM 1331 C CA . GLU A 1 174 ? 15.534 -0.621 -11.236 1.00 95.00 174 GLU A CA 1
ATOM 1332 C C . GLU A 1 174 ? 14.653 -1.341 -12.265 1.00 95.00 174 GLU A C 1
ATOM 1334 O O . GLU A 1 174 ? 14.317 -2.519 -12.096 1.00 95.00 174 GLU A O 1
ATOM 1339 N N . LYS A 1 175 ? 14.311 -0.664 -13.369 1.00 93.50 175 LYS A N 1
ATOM 1340 C CA . LYS A 1 175 ? 13.673 -1.275 -14.549 1.00 93.50 175 LYS A CA 1
ATOM 1341 C C . LYS A 1 175 ? 14.154 -0.633 -15.843 1.00 93.50 175 LYS A C 1
ATOM 1343 O O . LYS A 1 175 ? 14.257 0.582 -15.936 1.00 93.50 175 LYS A O 1
ATOM 1348 N N . ASN A 1 176 ? 14.378 -1.441 -16.878 1.00 88.94 176 ASN A N 1
ATOM 1349 C CA . ASN A 1 176 ? 14.615 -0.915 -18.224 1.00 88.94 176 ASN A CA 1
ATOM 1350 C C . ASN A 1 176 ? 13.314 -0.341 -18.808 1.00 88.94 176 ASN A C 1
ATOM 1352 O O . ASN A 1 176 ? 12.255 -0.957 -18.665 1.00 88.94 176 ASN A O 1
ATOM 1356 N N . PHE A 1 177 ? 13.405 0.801 -19.489 1.00 86.44 177 PHE A N 1
ATOM 1357 C CA . PHE A 1 177 ? 12.286 1.458 -20.158 1.00 86.44 177 PHE A CA 1
ATOM 1358 C C . PHE A 1 177 ? 12.358 1.240 -21.670 1.00 86.44 177 PHE A C 1
ATOM 1360 O O . PHE A 1 177 ? 13.309 1.648 -22.340 1.00 86.44 177 PHE A O 1
ATOM 1367 N N . TYR A 1 178 ? 11.322 0.609 -22.215 1.00 78.50 178 TYR A N 1
ATOM 1368 C CA . TYR A 1 178 ? 11.201 0.318 -23.646 1.00 78.50 178 TYR A CA 1
ATOM 1369 C C . TYR A 1 178 ? 9.963 0.973 -24.274 1.00 78.50 178 TYR A C 1
ATOM 1371 O O . TYR A 1 178 ? 9.542 0.551 -25.348 1.00 78.50 178 TYR A O 1
ATOM 1379 N N . GLY A 1 179 ? 9.402 1.992 -23.617 1.00 76.19 179 GLY A N 1
ATOM 1380 C CA . GLY A 1 179 ? 8.175 2.668 -24.035 1.00 76.19 179 GLY A CA 1
ATOM 1381 C C . GLY A 1 179 ? 6.996 2.439 -23.083 1.00 76.19 179 GLY A C 1
ATOM 1382 O O . GLY A 1 179 ? 6.945 1.440 -22.361 1.00 76.19 179 GLY A O 1
ATOM 1383 N N . GLY A 1 180 ? 6.076 3.402 -23.083 1.00 80.44 180 GLY A N 1
ATOM 1384 C CA . GLY A 1 180 ? 4.726 3.275 -22.551 1.00 80.44 180 GLY A CA 1
ATOM 1385 C C . GLY A 1 180 ? 4.685 3.513 -21.066 1.00 80.44 180 GLY A C 1
ATOM 1386 O O . GLY A 1 180 ? 4.421 4.628 -20.618 1.00 80.44 180 GLY A O 1
ATOM 1387 N N . GLU A 1 181 ? 4.982 2.467 -20.297 1.00 88.06 181 GLU A N 1
ATOM 1388 C CA . GLU A 1 181 ? 5.057 2.560 -18.845 1.00 88.06 181 GLU A CA 1
ATOM 1389 C C . GLU A 1 181 ? 6.170 1.687 -18.251 1.00 88.06 181 GLU A C 1
ATOM 1391 O O . GLU A 1 181 ? 6.380 0.532 -18.628 1.00 88.06 181 GLU A O 1
ATOM 1396 N N . ALA A 1 182 ? 6.834 2.222 -17.230 1.00 91.31 182 ALA A N 1
ATOM 1397 C CA . ALA A 1 182 ? 7.561 1.447 -16.235 1.00 91.31 182 ALA A CA 1
ATOM 1398 C C . ALA A 1 182 ? 6.858 1.598 -14.881 1.00 91.31 182 ALA A C 1
ATOM 1400 O O . ALA A 1 182 ? 6.896 2.661 -14.263 1.00 91.31 182 ALA A O 1
ATOM 1401 N N . ALA A 1 183 ? 6.216 0.524 -14.416 1.00 94.19 183 ALA A N 1
ATOM 1402 C CA . ALA A 1 183 ? 5.501 0.494 -13.140 1.00 94.19 183 ALA A CA 1
ATOM 1403 C C . ALA A 1 183 ? 6.287 -0.264 -12.060 1.00 94.19 183 ALA A C 1
ATOM 1405 O O . ALA A 1 183 ? 6.745 -1.386 -12.288 1.00 94.19 183 ALA A O 1
ATOM 1406 N N . PHE A 1 184 ? 6.394 0.301 -10.863 1.00 95.75 184 PHE A N 1
ATOM 1407 C CA . PHE A 1 184 ? 7.033 -0.271 -9.682 1.00 95.75 184 PHE A CA 1
ATOM 1408 C C . PHE A 1 184 ? 5.978 -0.525 -8.603 1.00 95.75 184 PHE A C 1
ATOM 1410 O O . PHE A 1 184 ? 5.193 0.364 -8.273 1.00 95.75 184 PHE A O 1
ATOM 1417 N N . ASN A 1 185 ? 5.956 -1.742 -8.052 1.00 93.62 185 ASN A N 1
ATOM 1418 C CA . ASN A 1 185 ? 5.162 -2.039 -6.863 1.00 93.62 185 ASN A CA 1
ATOM 1419 C C . ASN A 1 185 ? 5.991 -1.692 -5.624 1.00 93.62 185 ASN A C 1
ATOM 1421 O O . ASN A 1 185 ? 6.946 -2.396 -5.301 1.00 93.62 185 ASN A O 1
ATOM 1425 N N . MET A 1 186 ? 5.613 -0.609 -4.956 1.00 94.06 186 MET A N 1
ATOM 1426 C CA . MET A 1 186 ? 6.302 -0.055 -3.797 1.00 94.06 186 MET A CA 1
ATOM 1427 C C . MET A 1 186 ? 5.863 -0.706 -2.483 1.00 94.06 186 MET A C 1
ATOM 1429 O O . MET A 1 186 ? 6.574 -0.562 -1.493 1.00 94.06 186 MET A O 1
ATOM 1433 N N . SER A 1 187 ? 4.743 -1.444 -2.447 1.00 90.88 187 SER A N 1
ATOM 1434 C CA . SER A 1 187 ? 4.213 -2.018 -1.197 1.00 90.88 187 SER A CA 1
ATOM 1435 C C . SER A 1 187 ? 5.234 -2.869 -0.428 1.00 90.88 187 SER A C 1
ATOM 1437 O O . SER A 1 187 ? 5.385 -2.628 0.767 1.00 90.88 187 SER A O 1
ATOM 1439 N N . PRO A 1 188 ? 6.004 -3.784 -1.063 1.00 91.38 188 PRO A N 1
ATOM 1440 C CA . PRO A 1 188 ? 6.997 -4.585 -0.343 1.00 91.38 188 PRO A CA 1
ATOM 1441 C C . PRO A 1 188 ? 8.134 -3.758 0.266 1.00 91.38 188 PRO A C 1
ATOM 1443 O O . PRO A 1 188 ? 8.685 -4.138 1.292 1.00 91.38 188 PRO A O 1
ATOM 1446 N N . VAL A 1 189 ? 8.501 -2.632 -0.351 1.00 93.81 189 VAL A N 1
ATOM 1447 C CA . VAL A 1 189 ? 9.535 -1.746 0.203 1.00 93.81 189 VAL A CA 1
ATOM 1448 C C . VAL A 1 189 ? 8.952 -0.908 1.336 1.00 93.81 189 VAL A C 1
ATOM 1450 O O . VAL A 1 189 ? 9.576 -0.771 2.377 1.00 93.81 189 VAL A O 1
ATOM 1453 N N . ILE A 1 190 ? 7.721 -0.412 1.187 1.00 93.12 190 ILE A N 1
ATOM 1454 C CA . ILE A 1 190 ? 7.032 0.343 2.243 1.00 93.12 190 ILE A CA 1
ATOM 1455 C C . ILE A 1 190 ? 6.877 -0.497 3.518 1.00 93.12 190 ILE A C 1
ATOM 1457 O O . ILE A 1 190 ? 7.082 0.011 4.619 1.00 93.12 190 ILE A O 1
ATOM 1461 N N . THR A 1 191 ? 6.596 -1.799 3.392 1.00 91.50 191 THR A N 1
ATOM 1462 C CA . THR A 1 191 ? 6.496 -2.703 4.550 1.00 91.50 191 THR A CA 1
ATOM 1463 C C . THR A 1 191 ? 7.788 -2.844 5.355 1.00 91.50 191 THR A C 1
ATOM 1465 O O . THR A 1 191 ? 7.717 -3.278 6.499 1.00 91.50 191 THR A O 1
ATOM 1468 N N . THR A 1 192 ? 8.963 -2.501 4.808 1.00 93.50 192 THR A N 1
ATOM 1469 C CA . THR A 1 192 ? 10.233 -2.662 5.542 1.00 93.50 192 THR A CA 1
ATOM 1470 C C . THR A 1 192 ? 10.513 -1.536 6.529 1.00 93.50 192 THR A C 1
ATOM 1472 O O . THR A 1 192 ? 11.392 -1.692 7.369 1.00 93.50 192 THR A O 1
ATOM 1475 N N . PHE A 1 193 ? 9.822 -0.401 6.404 1.00 92.69 193 PHE A N 1
ATOM 1476 C CA . PHE A 1 193 ? 10.027 0.773 7.259 1.00 92.69 193 PHE A CA 1
ATOM 1477 C C . PHE A 1 193 ? 8.734 1.306 7.889 1.00 92.69 193 PHE A C 1
ATOM 1479 O O . PHE A 1 193 ? 8.792 2.171 8.755 1.00 92.69 193 PHE A O 1
ATOM 1486 N N . ALA A 1 194 ? 7.563 0.821 7.473 1.00 90.56 194 ALA A N 1
ATOM 1487 C CA . ALA A 1 194 ? 6.314 1.124 8.156 1.00 90.56 194 ALA A CA 1
ATOM 1488 C C . ALA A 1 194 ? 6.270 0.452 9.535 1.00 90.56 194 ALA A C 1
ATOM 1490 O O . ALA A 1 194 ? 6.679 -0.696 9.701 1.00 90.56 194 ALA A O 1
ATOM 1491 N N . GLU A 1 195 ? 5.705 1.148 10.517 1.00 85.25 195 GLU A N 1
ATOM 1492 C CA . GLU A 1 195 ? 5.623 0.661 11.892 1.00 85.25 195 GLU A CA 1
ATOM 1493 C C . GLU A 1 195 ? 4.237 0.917 12.497 1.00 85.25 195 GLU A C 1
ATOM 1495 O O . GLU A 1 195 ? 3.543 1.875 12.144 1.00 85.25 195 GLU A O 1
ATOM 1500 N N . TYR A 1 196 ? 3.821 0.046 13.419 1.00 81.69 196 TYR A N 1
ATOM 1501 C CA . TYR A 1 196 ? 2.543 0.185 14.113 1.00 81.69 196 TYR A CA 1
ATOM 1502 C C . TYR A 1 196 ? 2.527 1.425 15.010 1.00 81.69 196 TYR A C 1
ATOM 1504 O O . TYR A 1 196 ? 3.487 1.702 15.722 1.00 81.69 196 TYR A O 1
ATOM 1512 N N . GLY A 1 197 ? 1.401 2.143 15.023 1.00 79.19 197 GLY A N 1
ATOM 1513 C CA . GLY A 1 197 ? 1.194 3.276 15.928 1.00 79.19 197 GLY A CA 1
ATOM 1514 C C . GLY A 1 197 ? 1.934 4.559 15.557 1.00 79.19 197 GLY A C 1
ATOM 1515 O O . GLY A 1 197 ? 1.837 5.535 16.292 1.00 79.19 197 GLY A O 1
ATOM 1516 N N . LYS A 1 198 ? 2.616 4.603 14.408 1.00 83.88 198 LYS A N 1
ATOM 1517 C CA . LYS A 1 198 ? 3.185 5.836 13.858 1.00 83.88 198 LYS A CA 1
ATOM 1518 C C . LYS A 1 198 ? 2.970 5.935 12.352 1.00 83.88 198 LYS A C 1
ATOM 1520 O O . LYS A 1 198 ? 2.508 4.996 11.700 1.00 83.88 198 LYS A O 1
ATOM 1525 N N . ILE A 1 199 ? 3.291 7.106 11.813 1.00 87.94 199 ILE A N 1
ATOM 1526 C CA . ILE A 1 199 ? 3.476 7.289 10.378 1.00 87.94 199 ILE A CA 1
ATOM 1527 C C . ILE A 1 199 ? 4.936 7.629 10.111 1.00 87.94 199 ILE A C 1
ATOM 1529 O O . ILE A 1 199 ? 5.540 8.374 10.879 1.00 87.94 199 ILE A O 1
ATOM 1533 N N . VAL A 1 200 ? 5.494 7.066 9.044 1.00 90.31 200 VAL A N 1
ATOM 1534 C CA . VAL A 1 200 ? 6.904 7.230 8.676 1.00 90.31 200 VAL A CA 1
ATOM 1535 C C . VAL A 1 200 ? 6.979 7.999 7.360 1.00 90.31 200 VAL A C 1
ATOM 1537 O O . VAL A 1 200 ? 6.467 7.498 6.354 1.00 90.31 200 VAL A O 1
ATOM 1540 N N . PRO A 1 201 ? 7.545 9.218 7.325 1.00 91.69 201 PRO A N 1
ATOM 1541 C CA . PRO A 1 201 ? 7.702 9.960 6.085 1.00 91.69 201 PRO A CA 1
ATOM 1542 C C . PRO A 1 201 ? 8.667 9.237 5.146 1.00 91.69 201 PRO A C 1
ATOM 1544 O O . PRO A 1 201 ? 9.698 8.712 5.567 1.00 91.69 201 PRO A O 1
ATOM 1547 N N . TYR A 1 202 ? 8.359 9.254 3.854 1.00 93.44 202 TYR A N 1
ATOM 1548 C CA . TYR A 1 202 ? 9.222 8.681 2.831 1.00 93.44 202 TYR A CA 1
ATOM 1549 C C . TYR A 1 202 ? 9.310 9.560 1.588 1.00 93.44 202 TYR A C 1
ATOM 1551 O O . TYR A 1 202 ? 8.530 10.490 1.368 1.00 93.44 202 TYR A O 1
ATOM 1559 N N . THR A 1 203 ? 10.306 9.266 0.761 1.00 94.62 203 THR A N 1
ATOM 1560 C CA . THR A 1 203 ? 10.520 9.914 -0.530 1.00 94.62 203 THR A CA 1
ATOM 1561 C C . THR A 1 203 ? 10.960 8.886 -1.560 1.00 94.62 203 THR A C 1
ATOM 1563 O O . THR A 1 203 ? 11.826 8.056 -1.284 1.00 94.62 203 THR A O 1
ATOM 1566 N N . PHE A 1 204 ? 10.389 8.964 -2.760 1.00 95.81 204 PHE A N 1
ATOM 1567 C CA . PHE A 1 204 ? 10.889 8.264 -3.938 1.00 95.81 204 PHE A CA 1
ATOM 1568 C C . PHE A 1 204 ? 11.571 9.262 -4.858 1.00 95.81 204 PHE A C 1
ATOM 1570 O O . PHE A 1 204 ? 10.945 10.212 -5.330 1.00 95.81 204 PHE A O 1
ATOM 1577 N N . ARG A 1 205 ? 12.851 9.036 -5.133 1.00 95.38 205 ARG A N 1
ATOM 1578 C CA . ARG A 1 205 ? 13.623 9.815 -6.095 1.00 95.38 205 ARG A CA 1
ATOM 1579 C C . ARG A 1 205 ? 13.738 9.009 -7.378 1.00 95.38 205 ARG A C 1
ATOM 1581 O O . ARG A 1 205 ? 14.356 7.952 -7.398 1.00 95.38 205 ARG A O 1
ATOM 1588 N N . VAL A 1 206 ? 13.122 9.509 -8.442 1.00 96.31 206 VAL A N 1
ATOM 1589 C CA . VAL A 1 206 ? 13.016 8.811 -9.723 1.00 96.31 206 VAL A CA 1
ATOM 1590 C C . VAL A 1 206 ? 14.020 9.399 -10.694 1.00 96.31 206 VAL A C 1
ATOM 1592 O O . VAL A 1 206 ? 13.986 10.590 -11.006 1.00 96.31 206 VAL A O 1
ATOM 1595 N N . SER A 1 207 ? 14.913 8.562 -11.195 1.00 95.00 207 SER A N 1
ATOM 1596 C CA . SER A 1 207 ? 15.986 8.956 -12.097 1.00 95.00 207 SER A CA 1
ATOM 1597 C C . SER A 1 207 ? 16.113 7.995 -13.269 1.00 95.00 207 SER A C 1
ATOM 1599 O O . SER A 1 207 ? 15.490 6.937 -13.302 1.00 95.00 207 SER A O 1
ATOM 1601 N N . THR A 1 208 ? 16.883 8.403 -14.270 1.00 93.06 208 THR A N 1
ATOM 1602 C CA . THR A 1 208 ? 17.175 7.604 -15.451 1.00 93.06 208 THR A CA 1
ATOM 1603 C C . THR A 1 208 ? 18.672 7.562 -15.708 1.00 93.06 208 THR A C 1
ATOM 1605 O O . THR A 1 208 ? 19.370 8.565 -15.541 1.00 93.06 208 THR A O 1
ATOM 1608 N N . ILE A 1 209 ? 19.154 6.413 -16.170 1.00 88.38 209 ILE A N 1
ATOM 1609 C CA . ILE A 1 209 ? 20.499 6.235 -16.704 1.00 88.38 209 ILE A CA 1
ATOM 1610 C C . ILE A 1 209 ? 20.381 5.869 -18.181 1.00 88.38 209 ILE A C 1
ATOM 1612 O O . ILE A 1 209 ? 19.829 4.827 -18.541 1.00 88.38 209 ILE A O 1
ATOM 1616 N N . LYS A 1 210 ? 20.939 6.714 -19.052 1.00 82.62 210 LYS A N 1
ATOM 1617 C CA . LYS A 1 210 ? 21.012 6.471 -20.500 1.00 82.62 210 LYS A CA 1
ATOM 1618 C C . LYS A 1 210 ? 22.428 6.738 -20.984 1.00 82.62 210 LYS A C 1
ATOM 1620 O O . LYS A 1 210 ? 22.971 7.809 -20.740 1.00 82.62 210 LYS A O 1
ATOM 1625 N N . ASN A 1 211 ? 23.048 5.763 -21.651 1.00 77.44 211 ASN A N 1
ATOM 1626 C CA . ASN A 1 211 ? 24.431 5.863 -22.145 1.00 77.44 211 ASN A CA 1
ATOM 1627 C C . ASN A 1 211 ? 25.448 6.300 -21.067 1.00 77.44 211 ASN A C 1
ATOM 1629 O O . ASN A 1 211 ? 26.368 7.066 -21.341 1.00 77.44 211 ASN A O 1
ATOM 1633 N N . GLY A 1 212 ? 25.259 5.841 -19.824 1.00 75.88 212 GLY A N 1
ATOM 1634 C CA . GLY A 1 212 ? 26.109 6.203 -18.683 1.00 75.88 212 GLY A CA 1
ATOM 1635 C C . GLY A 1 212 ? 25.869 7.606 -18.110 1.00 75.88 212 GLY A C 1
ATOM 1636 O O . GLY A 1 212 ? 26.568 7.998 -17.180 1.00 75.88 212 GLY A O 1
ATOM 1637 N N . ILE A 1 213 ? 24.892 8.356 -18.627 1.00 81.94 213 ILE A N 1
ATOM 1638 C CA . ILE A 1 213 ? 24.501 9.671 -18.112 1.00 81.94 213 ILE A CA 1
ATOM 1639 C C . ILE A 1 213 ? 23.313 9.499 -17.170 1.00 81.94 213 ILE A C 1
ATOM 1641 O O . ILE A 1 213 ? 22.283 8.949 -17.559 1.00 81.94 213 ILE A O 1
ATOM 1645 N N . TYR A 1 214 ? 23.473 9.995 -15.945 1.00 89.94 214 TYR A N 1
ATOM 1646 C CA . TYR A 1 214 ? 22.422 10.077 -14.937 1.00 89.94 214 TYR A CA 1
ATOM 1647 C C . TYR A 1 214 ? 21.601 11.360 -15.112 1.00 89.94 214 TYR A C 1
ATOM 1649 O O . TYR A 1 214 ? 22.166 12.448 -15.250 1.00 89.94 214 TYR A O 1
ATOM 1657 N N . GLN A 1 215 ? 20.278 11.249 -15.030 1.00 91.44 215 GLN A N 1
ATOM 1658 C CA . GLN A 1 215 ? 19.355 12.381 -15.022 1.00 91.44 215 GLN A CA 1
ATOM 1659 C C . GLN A 1 215 ? 18.241 12.153 -13.997 1.00 91.44 215 GLN A C 1
ATOM 1661 O O . GLN A 1 215 ? 17.594 11.110 -13.981 1.00 91.44 215 GLN A O 1
ATOM 1666 N N . LEU A 1 216 ? 17.980 13.157 -13.159 1.00 93.06 216 LEU A N 1
ATOM 1667 C CA . LEU A 1 216 ? 16.829 13.157 -12.259 1.00 93.06 216 LEU A CA 1
ATOM 1668 C C . LEU A 1 216 ? 15.550 13.464 -13.051 1.00 93.06 216 LEU A C 1
ATOM 1670 O O . LEU A 1 216 ? 15.502 14.477 -13.748 1.00 93.06 216 LEU A O 1
ATOM 1674 N N . LEU A 1 217 ? 14.529 12.616 -12.921 1.00 91.56 217 LEU A N 1
ATOM 1675 C CA . LEU A 1 217 ? 13.222 12.813 -13.556 1.00 91.56 217 LEU A CA 1
ATOM 1676 C C . LEU A 1 217 ? 12.239 13.531 -12.626 1.00 91.56 217 LEU A C 1
ATOM 1678 O O . LEU A 1 217 ? 11.467 14.372 -13.078 1.00 91.56 217 LEU A O 1
ATOM 1682 N N . GLY A 1 218 ? 12.279 13.229 -11.327 1.00 92.38 218 GLY A N 1
ATOM 1683 C CA . GLY A 1 218 ? 11.442 13.889 -10.330 1.00 92.38 218 GLY A CA 1
ATOM 1684 C C . GLY A 1 218 ? 11.450 13.180 -8.982 1.00 92.38 218 GLY A C 1
ATOM 1685 O O . GLY A 1 218 ? 12.090 12.142 -8.816 1.00 92.38 218 GLY A O 1
ATOM 1686 N N . ASN A 1 219 ? 10.713 13.748 -8.029 1.00 92.12 219 ASN A N 1
ATOM 1687 C CA . ASN A 1 219 ? 10.545 13.198 -6.688 1.00 92.12 219 ASN A CA 1
ATOM 1688 C C . ASN A 1 219 ? 9.055 13.026 -6.370 1.00 92.12 219 ASN A C 1
ATOM 1690 O O . ASN A 1 219 ? 8.230 13.841 -6.782 1.00 92.12 219 ASN A O 1
ATOM 1694 N N . ILE A 1 220 ? 8.738 11.985 -5.607 1.00 92.25 220 ILE A N 1
ATOM 1695 C CA . ILE A 1 220 ? 7.477 11.824 -4.882 1.00 92.25 220 ILE A CA 1
ATOM 1696 C C . ILE A 1 220 ? 7.838 11.926 -3.404 1.00 92.25 220 ILE A C 1
ATOM 1698 O O . ILE A 1 220 ? 8.427 11.000 -2.852 1.00 92.25 220 ILE A O 1
ATOM 1702 N N . ASP A 1 221 ? 7.552 13.065 -2.785 1.00 89.00 221 ASP A N 1
ATOM 1703 C CA . ASP A 1 221 ? 7.964 13.390 -1.420 1.00 89.00 221 ASP A CA 1
ATOM 1704 C C . ASP A 1 221 ? 6.771 13.796 -0.550 1.00 89.00 221 ASP A C 1
ATOM 1706 O O . ASP A 1 221 ? 5.630 13.868 -1.010 1.00 89.00 221 ASP A O 1
ATOM 1710 N N . THR A 1 222 ? 7.042 14.040 0.734 1.00 86.25 222 THR A N 1
ATOM 1711 C CA . THR A 1 222 ? 6.026 14.510 1.689 1.00 86.25 222 THR A CA 1
ATOM 1712 C C . THR A 1 222 ? 4.850 13.527 1.813 1.00 86.25 222 THR A C 1
ATOM 1714 O O . THR A 1 222 ? 3.704 13.916 2.003 1.00 86.25 222 THR A O 1
ATOM 1717 N N . ASN A 1 223 ? 5.125 12.228 1.682 1.00 90.62 223 ASN A N 1
ATOM 1718 C CA . ASN A 1 223 ? 4.152 11.153 1.868 1.00 90.62 223 ASN A CA 1
ATOM 1719 C C . ASN A 1 223 ? 4.548 10.309 3.080 1.00 90.62 223 ASN A C 1
ATOM 1721 O O . ASN A 1 223 ? 5.711 10.303 3.482 1.00 90.62 223 ASN A O 1
ATOM 1725 N N . TYR A 1 224 ? 3.584 9.601 3.659 1.00 90.94 224 TYR A N 1
ATOM 1726 C CA . TYR A 1 224 ? 3.735 8.912 4.934 1.00 90.94 224 TYR A CA 1
ATOM 1727 C C . TYR A 1 224 ? 3.257 7.470 4.837 1.00 90.94 224 TYR A C 1
ATOM 1729 O O . TYR A 1 224 ? 2.198 7.189 4.283 1.00 90.94 224 TYR A O 1
ATOM 1737 N N . ALA A 1 225 ? 4.034 6.542 5.376 1.00 91.31 225 ALA A N 1
ATOM 1738 C CA . ALA A 1 225 ? 3.683 5.136 5.456 1.00 91.31 225 ALA A CA 1
ATOM 1739 C C . ALA A 1 225 ? 3.082 4.814 6.822 1.00 91.31 225 ALA A C 1
ATOM 1741 O O . ALA A 1 225 ? 3.604 5.247 7.846 1.00 91.31 225 ALA A O 1
ATOM 1742 N N . SER A 1 226 ? 2.013 4.024 6.839 1.00 89.19 226 SER A N 1
ATOM 1743 C CA . SER A 1 226 ? 1.429 3.461 8.055 1.00 89.19 226 SER A CA 1
ATOM 1744 C C . SER A 1 226 ? 1.099 1.988 7.830 1.00 89.19 226 SER A C 1
ATOM 1746 O O . SER A 1 226 ? 0.745 1.587 6.719 1.00 89.19 226 SER A O 1
ATOM 1748 N N . VAL A 1 227 ? 1.226 1.171 8.874 1.00 88.00 227 VAL A N 1
ATOM 1749 C CA . VAL A 1 227 ? 0.816 -0.236 8.804 1.00 88.00 227 VAL A CA 1
ATOM 1750 C C . VAL A 1 227 ? -0.708 -0.320 8.797 1.00 88.00 227 VAL A C 1
ATOM 1752 O O . VAL A 1 227 ? -1.359 0.277 9.654 1.00 88.00 227 VAL A O 1
ATOM 1755 N N . GLY A 1 228 ? -1.270 -1.065 7.844 1.00 82.81 228 GLY A N 1
ATOM 1756 C CA . GLY A 1 228 ? -2.709 -1.303 7.742 1.00 82.81 228 GLY A CA 1
ATOM 1757 C C . GLY A 1 228 ? -3.217 -1.396 6.301 1.00 82.81 228 GLY A C 1
ATOM 1758 O O . GLY A 1 228 ? -2.432 -1.562 5.368 1.00 82.81 228 GLY A O 1
ATOM 1759 N N . TYR A 1 229 ? -4.532 -1.242 6.120 1.00 78.62 229 TYR A N 1
ATOM 1760 C CA . TYR A 1 229 ? -5.258 -1.193 4.847 1.00 78.62 229 TYR A CA 1
ATOM 1761 C C . TYR A 1 229 ? -6.445 -0.217 4.893 1.00 78.62 229 TYR A C 1
ATOM 1763 O O . TYR A 1 229 ? -6.999 0.109 5.938 1.00 78.62 229 TYR A O 1
ATOM 1771 N N . MET A 1 230 ? -6.927 0.203 3.726 1.00 71.38 230 MET A N 1
ATOM 1772 C CA . MET A 1 230 ? -8.099 1.071 3.638 1.00 71.38 230 MET A CA 1
ATOM 1773 C C . MET A 1 230 ? -9.361 0.239 3.453 1.00 71.38 230 MET A C 1
ATOM 1775 O O . MET A 1 230 ? -9.547 -0.434 2.441 1.00 71.38 230 MET A O 1
ATOM 1779 N N . CYS A 1 231 ? -10.237 0.292 4.446 1.00 63.97 231 CYS A N 1
ATOM 1780 C CA . CYS A 1 231 ? -11.459 -0.503 4.498 1.00 63.97 231 CYS A CA 1
ATOM 1781 C C . CYS A 1 231 ? -12.732 0.261 4.116 1.00 63.97 231 CYS A C 1
ATOM 1783 O O . CYS A 1 231 ? -13.744 -0.361 3.791 1.00 63.97 231 CYS A O 1
ATOM 1785 N N . ASN A 1 232 ? -12.722 1.597 4.208 1.00 60.28 232 ASN A N 1
ATOM 1786 C CA . ASN A 1 232 ? -13.904 2.404 3.936 1.00 60.28 232 ASN A CA 1
ATOM 1787 C C . ASN A 1 232 ? -14.015 2.605 2.428 1.00 60.28 232 ASN A C 1
ATOM 1789 O O . ASN A 1 232 ? -13.117 3.153 1.797 1.00 60.28 232 ASN A O 1
ATOM 1793 N N . GLN A 1 233 ? -15.147 2.197 1.856 1.00 50.25 233 GLN A N 1
ATOM 1794 C CA . GLN A 1 233 ? -15.416 2.233 0.413 1.00 50.25 233 GLN A CA 1
ATOM 1795 C C . GLN A 1 233 ? -15.503 3.657 -0.184 1.00 50.25 233 GLN A C 1
ATOM 1797 O O . GLN A 1 233 ? -15.720 3.792 -1.385 1.00 50.25 233 GLN A O 1
ATOM 1802 N N . GLY A 1 234 ? -15.364 4.712 0.630 1.00 49.78 234 GLY A N 1
ATOM 1803 C CA . GLY A 1 234 ? -15.561 6.106 0.220 1.00 49.78 234 GLY A CA 1
ATOM 1804 C C . GLY A 1 234 ? -14.351 6.745 -0.467 1.00 49.78 234 GLY A C 1
ATOM 1805 O O . GLY A 1 234 ? -14.459 7.200 -1.601 1.00 49.78 234 GLY A O 1
ATOM 1806 N N . ASN A 1 235 ? -13.190 6.761 0.194 1.00 56.38 235 ASN A N 1
ATOM 1807 C CA . ASN A 1 235 ? -11.963 7.357 -0.344 1.00 56.38 235 ASN A CA 1
ATOM 1808 C C . ASN A 1 235 ? -10.927 6.259 -0.588 1.00 56.38 235 ASN A C 1
ATOM 1810 O O . ASN A 1 235 ? -10.867 5.299 0.165 1.00 56.38 235 ASN A O 1
ATOM 1814 N N . LYS A 1 236 ? -10.114 6.382 -1.642 1.00 61.81 236 LYS A N 1
ATOM 1815 C CA . LYS A 1 236 ? -9.001 5.447 -1.913 1.00 61.81 236 LYS A CA 1
ATOM 1816 C C . LYS A 1 236 ? -7.713 5.814 -1.170 1.00 61.81 236 LYS A C 1
ATOM 1818 O O . LYS A 1 236 ? -6.780 5.020 -1.149 1.00 61.81 236 LYS A O 1
ATOM 1823 N N . TYR A 1 237 ? -7.676 7.020 -0.603 1.00 71.00 237 TYR A N 1
ATOM 1824 C CA . TYR A 1 237 ? -6.492 7.680 -0.072 1.00 71.00 237 TYR A CA 1
ATOM 1825 C C . TYR A 1 237 ? -6.877 8.573 1.110 1.00 71.00 237 TYR A C 1
ATOM 1827 O O . TYR A 1 237 ? -7.960 9.165 1.104 1.00 71.00 237 TYR A O 1
ATOM 1835 N N . LEU A 1 238 ? -5.996 8.681 2.105 1.00 79.31 238 LEU A N 1
ATOM 1836 C CA . LEU A 1 238 ? -6.116 9.651 3.193 1.00 79.31 238 LEU A CA 1
ATOM 1837 C C . LEU A 1 238 ? -5.033 10.712 3.045 1.00 79.31 238 LEU A C 1
ATOM 1839 O O . LEU A 1 238 ? -3.867 10.380 2.849 1.00 79.31 238 LEU A O 1
ATOM 1843 N N . PHE A 1 239 ? -5.427 11.975 3.166 1.00 78.50 239 PHE A N 1
ATOM 1844 C CA . PHE A 1 239 ? -4.504 13.103 3.152 1.00 78.50 239 PHE A CA 1
ATOM 1845 C C . PHE A 1 239 ? -4.229 13.567 4.579 1.00 78.50 239 PHE A C 1
ATOM 1847 O O . PHE A 1 239 ? -5.153 13.693 5.385 1.00 78.50 239 PHE A O 1
ATOM 1854 N N . ASN A 1 240 ? -2.966 13.847 4.887 1.00 76.62 240 ASN A N 1
ATOM 1855 C CA . ASN A 1 240 ? -2.527 14.321 6.197 1.00 76.62 240 ASN A CA 1
ATOM 1856 C C . ASN A 1 240 ? -2.618 15.854 6.342 1.00 76.62 240 ASN A C 1
ATOM 1858 O O . ASN A 1 240 ? -1.819 16.467 7.046 1.00 76.62 240 ASN A O 1
ATOM 1862 N N . ASP A 1 241 ? -3.572 16.489 5.658 1.00 70.31 241 ASP A N 1
ATOM 1863 C CA . ASP A 1 241 ? -3.743 17.948 5.689 1.00 70.31 241 ASP A CA 1
ATOM 1864 C C . ASP A 1 241 ? -4.389 18.427 7.000 1.00 70.31 241 ASP A C 1
ATOM 1866 O O . ASP A 1 241 ? -4.120 19.531 7.469 1.00 70.31 241 ASP A O 1
ATOM 1870 N N . TYR A 1 242 ? -5.207 17.576 7.627 1.00 68.62 242 TYR A N 1
ATOM 1871 C CA . TYR A 1 242 ? -5.969 17.889 8.836 1.00 68.62 242 TYR A CA 1
ATOM 1872 C C . TYR A 1 242 ? -5.915 16.750 9.851 1.00 68.62 242 TYR A C 1
ATOM 1874 O O . TYR A 1 242 ? -5.486 15.637 9.547 1.00 68.62 242 TYR A O 1
ATOM 1882 N N . SER A 1 243 ? -6.389 17.030 11.069 1.00 74.00 243 SER A N 1
ATOM 1883 C CA . SER A 1 243 ? -6.590 15.983 12.070 1.00 74.00 243 SER A CA 1
ATOM 1884 C C . SER A 1 243 ? -7.678 15.010 11.605 1.00 74.00 243 SER A C 1
ATOM 1886 O O . SER A 1 243 ? -8.851 15.381 11.557 1.00 74.00 243 SER A O 1
ATOM 1888 N N . ASN A 1 244 ? -7.299 13.776 11.277 1.00 77.25 244 ASN A N 1
ATOM 1889 C CA . ASN A 1 244 ? -8.211 12.725 10.826 1.00 77.25 244 ASN A CA 1
ATOM 1890 C C . ASN A 1 244 ? -8.246 11.585 11.840 1.00 77.25 244 ASN A C 1
ATOM 1892 O O . ASN A 1 244 ? -7.206 11.161 12.340 1.00 77.25 244 ASN A O 1
ATOM 1896 N N . ILE A 1 245 ? -9.434 11.051 12.124 1.00 80.94 245 ILE A N 1
ATOM 1897 C CA . ILE A 1 245 ? -9.542 9.902 13.025 1.00 80.94 245 ILE A CA 1
ATOM 1898 C C . ILE A 1 245 ? -9.057 8.640 12.304 1.00 80.94 245 ILE A C 1
ATOM 1900 O O . ILE A 1 245 ? -9.587 8.278 11.255 1.00 80.94 245 ILE A O 1
ATOM 1904 N N . ALA A 1 246 ? -8.089 7.943 12.898 1.00 84.06 246 ALA A N 1
ATOM 1905 C CA . ALA A 1 246 ? -7.585 6.654 12.432 1.00 84.06 246 ALA A CA 1
ATOM 1906 C C . ALA A 1 246 ? -8.435 5.508 13.011 1.00 84.06 246 ALA A C 1
ATOM 1908 O O . ALA A 1 246 ? -7.962 4.673 13.786 1.00 84.06 246 ALA A O 1
ATOM 1909 N N . GLN A 1 247 ? -9.733 5.506 12.692 1.00 78.50 247 GLN A N 1
ATOM 1910 C CA . GLN A 1 247 ? -10.682 4.474 13.118 1.00 78.50 247 GLN A CA 1
ATOM 1911 C C . GLN A 1 247 ? -11.628 4.055 11.999 1.00 78.50 247 GLN A C 1
ATOM 1913 O O . GLN A 1 247 ? -11.922 4.804 11.073 1.00 78.50 247 GLN A O 1
ATOM 1918 N N . ASN A 1 248 ? -12.172 2.851 12.151 1.00 72.69 248 ASN A N 1
ATOM 1919 C CA . ASN A 1 248 ? -13.185 2.288 11.266 1.00 72.69 248 ASN A CA 1
ATOM 1920 C C . ASN A 1 248 ? -14.585 2.816 11.564 1.00 72.69 248 ASN A C 1
ATOM 1922 O O . ASN A 1 248 ? -15.437 2.106 12.104 1.00 72.69 248 ASN A O 1
ATOM 1926 N N . TYR A 1 249 ? -14.837 4.065 11.204 1.00 71.06 249 TYR A N 1
ATOM 1927 C CA . TYR A 1 249 ? -16.189 4.615 11.187 1.00 71.06 249 TYR A CA 1
ATOM 1928 C C . TYR A 1 249 ? -16.863 4.364 9.823 1.00 71.06 249 TYR A C 1
ATOM 1930 O O . TYR A 1 249 ? -16.188 4.060 8.840 1.00 71.06 249 TYR A O 1
ATOM 1938 N N . SER A 1 250 ? -18.194 4.462 9.767 1.00 69.31 250 SER A N 1
ATOM 1939 C CA . SER A 1 250 ? -19.007 4.269 8.545 1.00 69.31 250 SER A CA 1
ATOM 1940 C C . SER A 1 250 ? -18.986 2.869 7.892 1.00 69.31 250 SER A C 1
ATOM 1942 O O . SER A 1 250 ? -19.066 2.739 6.671 1.00 69.31 250 SER A O 1
ATOM 1944 N N . ARG A 1 251 ? -18.957 1.804 8.697 1.00 67.94 251 ARG A N 1
ATOM 1945 C CA . ARG A 1 251 ? -19.192 0.403 8.308 1.00 67.94 251 ARG A CA 1
ATOM 1946 C C . ARG A 1 251 ? -20.571 -0.047 8.805 1.00 67.94 251 ARG A C 1
ATOM 1948 O O . ARG A 1 251 ? -20.908 0.214 9.951 1.00 67.94 251 ARG A O 1
ATOM 1955 N N . GLY A 1 252 ? -21.361 -0.731 7.979 1.00 65.62 252 GLY A N 1
ATOM 1956 C CA . GLY A 1 252 ? -22.722 -1.132 8.356 1.00 65.62 252 GLY A CA 1
ATOM 1957 C C . GLY A 1 252 ? -23.600 -1.506 7.164 1.00 65.62 252 GLY A C 1
ATOM 1958 O O . GLY A 1 252 ? -23.219 -1.291 6.013 1.00 65.62 252 GLY A O 1
ATOM 1959 N N . ALA A 1 253 ? -24.781 -2.066 7.440 1.00 65.62 253 ALA A N 1
ATOM 1960 C CA . ALA A 1 253 ? -25.785 -2.383 6.420 1.00 65.62 253 ALA A CA 1
ATOM 1961 C C . ALA A 1 253 ? -26.376 -1.126 5.755 1.00 65.62 253 ALA A C 1
ATOM 1963 O O . ALA A 1 253 ? -26.702 -1.147 4.571 1.00 65.62 253 ALA A O 1
ATOM 1964 N N . ASN A 1 254 ? -26.466 -0.026 6.501 1.00 60.97 254 ASN A N 1
ATOM 1965 C CA . ASN A 1 254 ? -26.738 1.298 5.959 1.00 60.97 254 ASN A CA 1
ATOM 1966 C C . ASN A 1 254 ? -25.418 2.080 5.968 1.00 60.97 254 ASN A C 1
ATOM 1968 O O . ASN A 1 254 ? -24.644 1.945 6.913 1.00 60.97 254 ASN A O 1
ATOM 1972 N N . GLN A 1 255 ? -25.156 2.945 4.989 1.00 57.00 255 GLN A N 1
ATOM 1973 C CA . GLN A 1 255 ? -24.009 3.869 4.986 1.00 57.00 255 GLN A CA 1
ATOM 1974 C C . GLN A 1 255 ? -24.555 5.297 5.061 1.00 57.00 255 GLN A C 1
ATOM 1976 O O . GLN A 1 255 ? -25.194 5.747 4.117 1.00 57.00 255 GLN A O 1
ATOM 1981 N N . ASP A 1 256 ? -24.365 5.983 6.185 1.00 53.41 256 ASP A N 1
ATOM 1982 C CA . ASP A 1 256 ? -24.763 7.379 6.361 1.00 53.41 256 ASP A CA 1
ATOM 1983 C C . ASP A 1 256 ? -23.492 8.222 6.432 1.00 53.41 256 ASP A C 1
ATOM 1985 O O . ASP A 1 256 ? -22.451 7.745 6.904 1.00 53.41 256 ASP A O 1
ATOM 1989 N N . ALA A 1 257 ? -23.567 9.455 5.931 1.00 48.31 257 ALA A N 1
ATOM 1990 C CA . ALA A 1 257 ? -22.395 10.313 5.743 1.00 48.31 257 ALA A CA 1
ATOM 1991 C C . ALA A 1 257 ? -21.634 10.576 7.059 1.00 48.31 257 ALA A C 1
ATOM 1993 O O . ALA A 1 257 ? -20.410 10.689 7.039 1.00 48.31 257 ALA A O 1
ATOM 1994 N N . ASP A 1 258 ? -22.349 10.558 8.191 1.00 49.03 258 ASP A N 1
ATOM 1995 C CA . ASP A 1 258 ? -21.841 10.932 9.515 1.00 49.03 258 ASP A CA 1
ATOM 1996 C C . ASP A 1 258 ? -21.936 9.802 10.564 1.00 49.03 258 ASP A C 1
ATOM 1998 O O . ASP A 1 258 ? -22.099 10.092 11.752 1.00 49.03 258 ASP A O 1
ATOM 2002 N N . ASN A 1 259 ? -21.773 8.542 10.119 1.00 56.75 259 ASN A N 1
ATOM 2003 C CA . ASN A 1 259 ? -21.479 7.313 10.890 1.00 56.75 259 ASN A CA 1
ATOM 2004 C C . ASN A 1 259 ? -22.611 6.278 11.043 1.00 56.75 259 ASN A C 1
ATOM 2006 O O . ASN A 1 259 ? -23.585 6.505 11.756 1.00 56.75 259 ASN A O 1
ATOM 2010 N N . ASN A 1 260 ? -22.362 5.069 10.515 1.00 54.91 260 ASN A N 1
ATOM 2011 C CA . ASN A 1 260 ? -23.162 3.859 10.758 1.00 54.91 260 ASN A CA 1
ATOM 2012 C C . ASN A 1 260 ? -22.396 2.686 11.402 1.00 54.91 260 ASN A C 1
ATOM 2014 O O . ASN A 1 260 ? -23.007 1.645 11.635 1.00 54.91 260 ASN A O 1
ATOM 2018 N N . THR A 1 261 ? -21.109 2.839 11.767 1.00 64.25 261 THR A N 1
ATOM 2019 C CA . THR A 1 261 ? -20.473 1.838 12.646 1.00 64.25 261 THR A CA 1
ATOM 2020 C C . THR A 1 261 ? -20.902 2.121 14.077 1.00 64.25 261 THR A C 1
ATOM 2022 O O . THR A 1 261 ? -20.554 3.164 14.639 1.00 64.25 261 THR A O 1
ATOM 2025 N N . ILE A 1 262 ? -21.627 1.187 14.691 1.00 71.69 262 ILE A N 1
ATOM 2026 C CA . ILE A 1 262 ? -21.876 1.223 16.132 1.00 71.69 262 ILE A CA 1
ATOM 2027 C C . ILE A 1 262 ? -20.676 0.576 16.824 1.00 71.69 262 ILE A C 1
ATOM 2029 O O . ILE A 1 262 ? -20.459 -0.631 16.715 1.00 71.69 262 ILE A O 1
ATOM 2033 N N . LEU A 1 263 ? -19.885 1.393 17.520 1.00 85.31 263 LEU A N 1
ATOM 2034 C CA . LEU A 1 263 ? -18.869 0.920 18.460 1.00 85.31 263 LEU A CA 1
ATOM 2035 C C . LEU A 1 263 ? -19.506 0.714 19.837 1.00 85.31 263 LEU A C 1
ATOM 2037 O O . LEU A 1 263 ? -20.600 1.210 20.093 1.00 85.31 263 LEU A O 1
ATOM 2041 N N . TYR A 1 264 ? -18.832 0.007 20.742 1.00 88.19 264 TYR A N 1
ATOM 2042 C CA . TYR A 1 264 ? -19.406 -0.354 22.039 1.00 88.19 264 TYR A CA 1
ATOM 2043 C C . TYR A 1 264 ? -18.491 0.047 23.183 1.00 88.19 264 TYR A C 1
ATOM 2045 O O . TYR A 1 264 ? -17.270 -0.057 23.084 1.00 88.19 264 TYR A O 1
ATOM 2053 N N . LEU A 1 265 ? -19.103 0.501 24.273 1.00 88.81 265 LEU A N 1
ATOM 2054 C CA . LEU A 1 265 ? -18.391 1.053 25.411 1.00 88.81 265 LEU A CA 1
ATOM 2055 C C . LEU A 1 265 ? -19.050 0.637 26.726 1.00 88.81 265 LEU A C 1
ATOM 2057 O O . LEU A 1 265 ? -20.213 0.950 26.963 1.00 88.81 265 LEU A O 1
ATOM 2061 N N . TYR A 1 266 ? -18.306 -0.041 27.595 1.00 88.44 266 TYR A N 1
ATOM 2062 C CA . TYR A 1 266 ? -18.740 -0.379 28.954 1.00 88.44 266 TYR A CA 1
ATOM 2063 C C . TYR A 1 266 ? -18.059 0.510 29.997 1.00 88.44 266 TYR A C 1
ATOM 2065 O O . TYR A 1 266 ? -18.706 1.026 30.908 1.00 88.44 266 TYR A O 1
ATOM 2073 N N . LYS A 1 267 ? -16.747 0.721 29.848 1.00 84.12 267 LYS A N 1
ATOM 2074 C CA . LYS A 1 267 ? -15.956 1.597 30.722 1.00 84.12 267 LYS A CA 1
ATOM 2075 C C . LYS A 1 267 ? -16.117 3.061 30.288 1.00 84.12 267 LYS A C 1
ATOM 2077 O O . LYS A 1 267 ? -16.137 3.308 29.089 1.00 84.12 267 LYS A O 1
ATOM 2082 N N . PRO A 1 268 ? -16.155 4.058 31.192 1.00 85.62 268 PRO A N 1
ATOM 2083 C CA . PRO A 1 268 ? -16.191 5.481 30.827 1.00 85.62 268 PRO A CA 1
ATOM 2084 C C . PRO A 1 268 ? -14.830 6.001 30.309 1.00 85.62 268 PRO A C 1
ATOM 2086 O O . PRO A 1 268 ? -14.348 7.051 30.732 1.00 85.62 268 PRO A O 1
ATOM 2089 N N . GLU A 1 269 ? -14.180 5.251 29.419 1.00 87.00 269 GLU A N 1
ATOM 2090 C CA . GLU A 1 269 ? -12.879 5.566 28.830 1.00 87.00 269 GLU A CA 1
ATOM 2091 C C . GLU A 1 269 ? -12.889 5.233 27.339 1.00 87.00 269 GLU A C 1
ATOM 2093 O O . GLU A 1 269 ? -13.196 4.098 26.971 1.00 87.00 269 GLU A O 1
ATOM 2098 N N . ILE A 1 270 ? -12.533 6.194 26.489 1.00 87.75 270 ILE A N 1
ATOM 2099 C CA . ILE A 1 270 ? -12.470 6.017 25.035 1.00 87.75 270 ILE A CA 1
ATOM 2100 C C . ILE A 1 270 ? -11.021 6.182 24.586 1.00 87.75 270 ILE A C 1
ATOM 2102 O O . ILE A 1 270 ? -10.430 7.243 24.786 1.00 87.75 270 ILE A O 1
ATOM 2106 N N . ASP A 1 271 ? -10.482 5.142 23.961 1.00 88.25 271 ASP A N 1
ATOM 2107 C CA . ASP A 1 271 ? -9.166 5.149 23.330 1.00 88.25 271 ASP A CA 1
ATOM 2108 C C . ASP A 1 271 ? -9.334 5.356 21.815 1.00 88.25 271 ASP A C 1
ATOM 2110 O O . ASP A 1 271 ? -10.095 4.634 21.161 1.00 88.25 271 ASP A O 1
ATOM 2114 N N . ILE A 1 272 ? -8.655 6.360 21.256 1.00 85.75 272 ILE A N 1
ATOM 2115 C CA . ILE A 1 272 ? -8.659 6.659 19.818 1.00 85.75 272 ILE A CA 1
ATOM 2116 C C . ILE A 1 272 ? -7.255 6.941 19.306 1.00 85.75 272 ILE A C 1
ATOM 2118 O O . ILE A 1 272 ? -6.372 7.295 20.084 1.00 85.75 272 ILE A O 1
ATOM 2122 N N . SER A 1 273 ? -7.094 6.906 17.985 1.00 87.12 273 SER A N 1
ATOM 2123 C CA . SER A 1 273 ? -5.907 7.455 17.337 1.00 87.12 273 SER A CA 1
ATOM 2124 C C . SER A 1 273 ? -6.270 8.521 16.317 1.00 87.12 273 SER A C 1
ATOM 2126 O O . SER A 1 273 ? -7.291 8.416 15.632 1.00 87.12 273 SER A O 1
ATOM 2128 N N . LEU A 1 274 ? -5.425 9.542 16.216 1.00 84.06 274 LEU A N 1
ATOM 2129 C CA . LEU A 1 274 ? -5.575 10.652 15.283 1.00 84.06 274 LEU A CA 1
ATOM 2130 C C . LEU A 1 274 ? -4.327 10.768 14.418 1.00 84.06 274 LEU A C 1
ATOM 2132 O O . LEU A 1 274 ? -3.218 10.851 14.940 1.00 84.06 274 LEU A O 1
ATOM 2136 N N . TYR A 1 275 ? -4.511 10.835 13.106 1.00 82.94 275 TYR A N 1
ATOM 2137 C CA . TYR A 1 275 ? -3.507 11.419 12.229 1.00 82.94 275 TYR A CA 1
ATOM 2138 C C . TYR A 1 275 ? -3.522 12.922 12.424 1.00 82.94 275 TYR A C 1
ATOM 2140 O O . TYR A 1 275 ? -4.594 13.522 12.391 1.00 82.94 275 TYR A O 1
ATOM 2148 N N . THR A 1 276 ? -2.364 13.531 12.632 1.00 77.31 276 THR A N 1
ATOM 2149 C CA . THR A 1 276 ? -2.246 14.971 12.844 1.00 77.31 276 THR A CA 1
ATOM 2150 C C . THR A 1 276 ? -1.414 15.576 11.726 1.00 77.31 276 THR A C 1
ATOM 2152 O O . THR A 1 276 ? -0.240 15.228 11.573 1.00 77.31 276 THR A O 1
ATOM 2155 N N . GLY A 1 277 ? -2.016 16.493 10.971 1.00 68.19 277 GLY A N 1
ATOM 2156 C CA . GLY A 1 277 ? -1.313 17.322 9.994 1.00 68.19 277 GLY A CA 1
ATOM 2157 C C . GLY A 1 277 ? -0.472 18.429 10.638 1.00 68.19 277 GLY A C 1
ATOM 2158 O O . GLY A 1 277 ? -0.225 18.441 11.843 1.00 68.19 277 GLY A O 1
ATOM 2159 N N . ASN A 1 278 ? -0.038 19.391 9.824 1.00 59.44 278 ASN A N 1
ATOM 2160 C CA . ASN A 1 278 ? 0.792 20.522 10.263 1.00 59.44 278 ASN A CA 1
ATOM 2161 C C . ASN A 1 278 ? 0.029 21.611 11.051 1.00 59.44 278 ASN A C 1
ATOM 2163 O O . ASN A 1 278 ? 0.649 22.563 11.531 1.00 59.44 278 ASN A O 1
ATOM 2167 N N . GLU A 1 279 ? -1.295 21.509 11.182 1.00 55.53 279 GLU A N 1
ATOM 2168 C CA . GLU A 1 279 ? -2.108 22.506 11.883 1.00 55.53 279 GLU A CA 1
ATOM 2169 C C . GLU A 1 279 ? -2.220 22.219 13.390 1.00 55.53 279 GLU A C 1
ATOM 2171 O O . GLU A 1 279 ? -2.289 21.074 13.834 1.00 55.53 279 GLU A O 1
ATOM 2176 N N . GLY A 1 280 ? -2.200 23.296 14.186 1.00 56.12 280 GLY A N 1
ATOM 2177 C CA . GLY A 1 280 ? -2.225 23.264 15.651 1.00 56.12 280 GLY A CA 1
ATOM 2178 C C . GLY A 1 280 ? -3.456 22.573 16.258 1.00 56.12 280 GLY A C 1
ATOM 2179 O O . GLY A 1 280 ? -4.389 22.202 15.561 1.00 56.12 280 GLY A O 1
ATOM 2180 N N . GLY A 1 281 ? -3.421 22.404 17.588 1.00 63.16 281 GLY A N 1
ATOM 2181 C CA . GLY A 1 281 ? -4.293 21.514 18.373 1.00 63.16 281 GLY A CA 1
ATOM 2182 C C . GLY A 1 281 ? -5.774 21.442 17.973 1.00 63.16 281 GLY A C 1
ATOM 2183 O O . GLY A 1 281 ? -6.391 22.419 17.560 1.00 63.16 281 GLY A O 1
ATOM 2184 N N . PHE A 1 282 ? -6.361 20.263 18.157 1.00 72.44 282 PHE A N 1
ATOM 2185 C CA . PHE A 1 282 ? -7.742 19.952 17.795 1.00 72.44 282 PHE A CA 1
ATOM 2186 C C . PHE A 1 282 ? -8.704 20.116 18.987 1.00 72.44 282 PHE A C 1
ATOM 2188 O O . PHE A 1 282 ? -8.339 19.974 20.156 1.00 72.44 282 PHE A O 1
ATOM 2195 N N . THR A 1 283 ? -9.976 20.387 18.695 1.00 76.19 283 THR A N 1
ATOM 2196 C CA . THR A 1 283 ? -11.063 20.366 19.687 1.00 76.19 283 THR A CA 1
ATOM 2197 C C . THR A 1 283 ? -11.971 19.185 19.400 1.00 76.19 283 THR A C 1
ATOM 2199 O O . THR A 1 283 ? -12.242 18.885 18.237 1.00 76.19 283 THR A O 1
ATOM 2202 N N . TYR A 1 284 ? -12.446 18.529 20.453 1.00 79.19 284 TYR A N 1
ATOM 2203 C CA . TYR A 1 284 ? -13.414 17.450 20.336 1.00 79.19 284 TYR A CA 1
ATOM 2204 C C . TYR A 1 284 ? -14.654 17.739 21.181 1.00 79.19 284 TYR A C 1
ATOM 2206 O O . TYR A 1 284 ? -14.587 18.372 22.238 1.00 79.19 284 TYR A O 1
ATOM 2214 N N . GLN A 1 285 ? -15.803 17.294 20.683 1.00 86.25 285 GLN A N 1
ATOM 2215 C CA . GLN A 1 285 ? -17.101 17.416 21.339 1.00 86.25 285 GLN A CA 1
ATOM 2216 C C . GLN A 1 285 ? -17.618 16.025 21.697 1.00 86.25 285 GLN A C 1
ATOM 2218 O O . GLN A 1 285 ? -17.585 15.117 20.870 1.00 86.25 285 GLN A O 1
ATOM 2223 N N . ILE A 1 286 ? -18.095 15.873 22.929 1.00 87.75 286 ILE A N 1
ATOM 2224 C CA . ILE A 1 286 ? -18.698 14.652 23.458 1.00 87.75 286 ILE A CA 1
ATOM 2225 C C . ILE A 1 286 ? -20.161 14.945 23.771 1.00 87.75 286 ILE A C 1
ATOM 2227 O O . ILE A 1 286 ? -20.452 15.719 24.686 1.00 87.75 286 ILE A O 1
ATOM 2231 N N . ASP A 1 287 ? -21.077 14.309 23.047 1.00 89.62 287 ASP A N 1
ATOM 2232 C CA . ASP A 1 287 ? -22.512 14.374 23.311 1.00 89.62 287 ASP A CA 1
ATOM 2233 C C . ASP A 1 287 ? -22.995 13.072 23.957 1.00 89.62 287 ASP A C 1
ATOM 2235 O O . ASP A 1 287 ? -22.771 11.980 23.442 1.00 89.62 287 ASP A O 1
ATOM 2239 N N . TYR A 1 288 ? -23.690 13.193 25.086 1.00 91.38 288 TYR A N 1
ATOM 2240 C CA . TYR A 1 288 ? -24.373 12.095 25.766 1.00 91.38 288 TYR A CA 1
ATOM 2241 C C . TYR A 1 288 ? -25.817 12.064 25.280 1.00 91.38 288 TYR A C 1
ATOM 2243 O O . TYR A 1 288 ? -26.529 13.061 25.427 1.00 91.38 288 TYR A O 1
ATOM 2251 N N . LEU A 1 289 ? -26.258 10.941 24.722 1.00 91.31 289 LEU A N 1
ATOM 2252 C CA . LEU A 1 289 ? -27.568 10.813 24.088 1.00 91.31 289 LEU A CA 1
ATOM 2253 C C . LEU A 1 289 ? -28.427 9.744 24.770 1.00 91.31 289 LEU A C 1
ATOM 2255 O O . LEU A 1 289 ? -27.920 8.728 25.255 1.00 91.31 289 LEU A O 1
ATOM 2259 N N . ASP A 1 290 ? -29.740 9.956 24.776 1.00 92.50 290 ASP A N 1
ATOM 2260 C CA . ASP A 1 290 ? -30.719 8.957 25.202 1.00 92.50 290 ASP A CA 1
ATOM 2261 C C . ASP A 1 290 ? -30.985 7.898 24.110 1.00 92.50 290 ASP A C 1
ATOM 2263 O O . ASP A 1 290 ? -30.399 7.916 23.026 1.00 92.50 290 ASP A O 1
ATOM 2267 N N . SER A 1 291 ? -31.879 6.946 24.392 1.00 89.88 291 SER A N 1
ATOM 2268 C CA . SER A 1 291 ? -32.255 5.872 23.460 1.00 89.88 291 SER A CA 1
ATOM 2269 C C . SER A 1 291 ? -32.934 6.355 22.173 1.00 89.88 291 SER A C 1
ATOM 2271 O O . SER A 1 291 ? -32.997 5.597 21.210 1.00 89.88 291 SER A O 1
ATOM 2273 N N . ALA A 1 292 ? -33.468 7.577 22.166 1.00 89.50 292 ALA A N 1
ATOM 2274 C CA . ALA A 1 292 ? -34.109 8.216 21.022 1.00 89.50 292 ALA A CA 1
ATOM 2275 C C . ALA A 1 292 ? -33.180 9.235 20.332 1.00 89.50 292 ALA A C 1
ATOM 2277 O O . ALA A 1 292 ? -33.638 10.010 19.495 1.00 89.50 292 ALA A O 1
ATOM 2278 N N . PHE A 1 293 ? -31.883 9.216 20.665 1.00 87.44 293 PHE A N 1
ATOM 2279 C CA . PHE A 1 293 ? -30.846 10.122 20.166 1.00 87.44 293 PHE A CA 1
ATOM 2280 C C . PHE A 1 293 ? -31.016 11.591 20.577 1.00 87.44 293 PHE A C 1
ATOM 2282 O O . PHE A 1 293 ? -30.345 12.465 20.025 1.00 87.44 293 PHE A O 1
ATOM 2289 N N . ASN A 1 294 ? -31.855 11.889 21.572 1.00 91.38 294 ASN A N 1
ATOM 2290 C CA . ASN A 1 294 ? -31.916 13.237 22.121 1.00 91.38 294 ASN A CA 1
ATOM 2291 C C . ASN A 1 294 ? -30.711 13.476 23.021 1.00 91.38 294 ASN A C 1
ATOM 2293 O O . ASN A 1 294 ? -30.312 12.623 23.818 1.00 91.38 294 ASN A O 1
ATOM 2297 N N . ARG A 1 295 ? -30.147 14.676 22.924 1.00 93.00 295 ARG A N 1
ATOM 2298 C CA . ARG A 1 295 ? -28.990 15.064 23.719 1.00 93.00 295 ARG A CA 1
ATOM 2299 C C . ARG A 1 295 ? -29.375 15.291 25.178 1.00 93.00 295 ARG A C 1
ATOM 2301 O O . ARG A 1 295 ? -30.105 16.228 25.487 1.00 93.00 295 ARG A O 1
ATOM 2308 N N . ILE A 1 296 ? -28.819 14.465 26.059 1.00 92.31 296 ILE A N 1
ATOM 2309 C CA . ILE A 1 296 ? -28.881 14.600 27.517 1.00 92.31 296 ILE A CA 1
ATOM 2310 C C . ILE A 1 296 ? -27.908 15.691 27.964 1.00 92.31 296 ILE A C 1
ATOM 2312 O O . ILE A 1 296 ? -28.266 16.563 28.750 1.00 92.31 296 ILE A O 1
ATOM 2316 N N . ASN A 1 297 ? -26.670 15.646 27.460 1.00 89.88 297 ASN A N 1
ATOM 2317 C CA . ASN A 1 297 ? -25.643 16.632 27.780 1.00 89.88 297 ASN A CA 1
ATOM 2318 C C . ASN A 1 297 ? -24.563 16.714 26.687 1.00 89.88 297 ASN A C 1
ATOM 2320 O O . ASN A 1 297 ? -24.450 15.812 25.863 1.00 89.88 297 ASN A O 1
ATOM 2324 N N . SER A 1 298 ? -23.766 17.782 26.697 1.00 88.69 298 SER A N 1
ATOM 2325 C CA . SER A 1 298 ? -22.659 18.019 25.769 1.00 88.69 298 SER A CA 1
ATOM 2326 C C . SER A 1 298 ? -21.459 18.592 26.508 1.00 88.69 298 SER A C 1
ATOM 2328 O O . SER A 1 298 ? -21.619 19.461 27.367 1.00 88.69 298 SER A O 1
ATOM 2330 N N . TYR A 1 299 ? -20.262 18.156 26.137 1.00 84.44 299 TYR A N 1
ATOM 2331 C CA . TYR A 1 299 ? -19.015 18.774 26.565 1.00 84.44 299 TYR A CA 1
ATOM 2332 C C . TYR A 1 299 ? -18.144 19.037 25.354 1.00 84.44 299 TYR A C 1
ATOM 2334 O O . TYR A 1 299 ? -17.889 18.140 24.557 1.00 84.44 299 TYR A O 1
ATOM 2342 N N . VAL A 1 300 ? -17.634 20.257 25.258 1.00 81.25 300 VAL A N 1
ATOM 2343 C CA . VAL A 1 300 ? -16.554 20.578 24.332 1.00 81.25 300 VAL A CA 1
ATOM 2344 C C . VAL A 1 300 ? -15.271 20.576 25.136 1.00 81.25 300 VAL A C 1
ATOM 2346 O O . VAL A 1 300 ? -15.139 21.324 26.106 1.00 81.25 300 VAL A O 1
ATOM 2349 N N . ILE A 1 301 ? -14.340 19.715 24.750 1.00 73.81 301 ILE A N 1
ATOM 2350 C CA . ILE A 1 301 ? -13.027 19.650 25.364 1.00 73.81 301 ILE A CA 1
ATOM 2351 C C . ILE A 1 301 ? -12.028 20.134 24.325 1.00 73.81 301 ILE A C 1
ATOM 2353 O O . ILE A 1 301 ? -11.754 19.484 23.314 1.00 73.81 301 ILE A O 1
ATOM 2357 N N . SER A 1 302 ? -11.494 21.324 24.567 1.00 66.81 302 SER A N 1
ATOM 2358 C CA . SER A 1 302 ? -10.366 21.832 23.800 1.00 66.81 302 SER A CA 1
ATOM 2359 C C . SER A 1 302 ? -9.114 21.096 24.255 1.00 66.81 302 SER A C 1
ATOM 2361 O O . SER A 1 302 ? -8.671 21.256 25.394 1.00 66.81 302 SER A O 1
ATOM 2363 N N . SER A 1 303 ? -8.554 20.271 23.372 1.00 63.91 303 SER A N 1
ATOM 2364 C CA . SER A 1 303 ? -7.240 19.696 23.614 1.00 63.91 303 SER A CA 1
ATOM 2365 C C . SER A 1 303 ? -6.210 20.802 23.435 1.00 63.91 303 SER A C 1
ATOM 2367 O O . SER A 1 303 ? -6.109 21.403 22.367 1.00 63.91 303 SER A O 1
ATOM 2369 N N . THR A 1 304 ? -5.428 21.090 24.472 1.00 53.16 304 THR A N 1
ATOM 2370 C CA . THR A 1 304 ? -4.230 21.927 24.325 1.00 53.16 304 THR A CA 1
ATOM 2371 C C . THR A 1 304 ? -3.047 21.134 23.783 1.00 53.16 304 THR A C 1
ATOM 2373 O O . THR A 1 304 ? -1.984 21.728 23.588 1.00 53.16 304 THR A O 1
ATOM 2376 N N . THR A 1 305 ? -3.210 19.825 23.533 1.00 54.50 305 THR A N 1
ATOM 2377 C CA . THR A 1 305 ? -2.183 18.982 22.924 1.00 54.50 305 THR A CA 1
ATOM 2378 C C . THR A 1 305 ? -1.858 19.544 21.550 1.00 54.50 305 THR A C 1
ATOM 2380 O O . THR A 1 305 ? -2.570 19.334 20.570 1.00 54.50 305 THR A O 1
ATOM 2383 N N . ARG A 1 306 ? -0.780 20.326 21.500 1.00 55.72 306 ARG A N 1
ATOM 2384 C CA . ARG A 1 306 ? -0.139 20.721 20.258 1.00 55.72 306 ARG A CA 1
ATOM 2385 C C . ARG A 1 306 ? 0.561 19.479 19.752 1.00 55.72 306 ARG A C 1
ATOM 2387 O O . ARG A 1 306 ? 1.525 19.019 20.357 1.00 55.72 306 ARG A O 1
ATOM 2394 N N . CYS A 1 307 ? 0.019 18.910 18.694 1.00 57.19 307 CYS A N 1
ATOM 2395 C CA . CYS A 1 307 ? 0.662 17.816 18.002 1.00 57.19 307 CYS A CA 1
ATOM 2396 C C . CYS A 1 307 ? 1.803 18.422 17.199 1.00 57.19 307 CYS A C 1
ATOM 2398 O O . CYS A 1 307 ? 1.601 19.342 16.406 1.00 57.19 307 CYS A O 1
ATOM 2400 N N . ASN A 1 308 ? 3.015 17.962 17.473 1.00 52.06 308 ASN A N 1
ATOM 2401 C CA . ASN A 1 308 ? 4.153 18.306 16.644 1.00 52.06 308 ASN A CA 1
ATOM 2402 C C . ASN A 1 308 ? 4.000 17.484 15.353 1.00 52.06 308 ASN A C 1
ATOM 2404 O O . ASN A 1 308 ? 3.857 16.270 15.447 1.00 52.06 308 ASN A O 1
ATOM 2408 N N . SER A 1 309 ? 3.937 18.174 14.209 1.00 63.31 309 SER A N 1
ATOM 2409 C CA . SER A 1 309 ? 4.051 17.707 12.810 1.00 63.31 309 SER A CA 1
ATOM 2410 C C . SER A 1 309 ? 3.806 16.219 12.499 1.00 63.31 309 SER A C 1
ATOM 2412 O O . SER A 1 309 ? 4.531 15.359 12.985 1.00 63.31 309 SER A O 1
ATOM 2414 N N . ASN A 1 310 ? 2.898 15.941 11.556 1.00 70.38 310 ASN A N 1
ATOM 2415 C CA . ASN A 1 310 ? 2.786 14.689 10.787 1.00 70.38 310 ASN A CA 1
ATOM 2416 C C . ASN A 1 310 ? 3.023 13.396 11.580 1.00 70.38 310 ASN A C 1
ATOM 2418 O O . ASN A 1 310 ? 3.976 12.663 11.322 1.00 70.38 310 ASN A O 1
ATOM 2422 N N . SER A 1 311 ? 2.139 13.108 12.533 1.00 77.62 311 SER A N 1
ATOM 2423 C CA . SER A 1 311 ? 2.208 11.905 13.365 1.00 77.62 311 SER A CA 1
ATOM 2424 C C . SER A 1 311 ? 0.856 11.196 13.455 1.00 77.62 311 SER A C 1
ATOM 2426 O O . SER A 1 311 ? -0.192 11.781 13.183 1.00 77.62 311 SER A O 1
ATOM 2428 N N . LEU A 1 312 ? 0.889 9.914 13.823 1.00 85.50 312 LEU A N 1
ATOM 2429 C CA . LEU A 1 312 ? -0.263 9.204 14.370 1.00 85.50 312 LEU A CA 1
ATOM 2430 C C . LEU A 1 312 ? -0.117 9.233 15.889 1.00 85.50 312 LEU A C 1
ATOM 2432 O O . LEU A 1 312 ? 0.913 8.813 16.412 1.00 85.50 312 LEU A O 1
ATOM 2436 N N . ILE A 1 313 ? -1.120 9.760 16.582 1.00 84.06 313 ILE A N 1
ATOM 2437 C CA . ILE A 1 313 ? -1.116 9.864 18.041 1.00 84.06 313 ILE A CA 1
ATOM 2438 C C . ILE A 1 313 ? -2.233 9.029 18.637 1.00 84.06 313 ILE A C 1
ATOM 2440 O O . ILE A 1 313 ? -3.358 9.054 18.143 1.00 84.06 313 ILE A O 1
ATOM 2444 N N . ASP A 1 314 ? -1.931 8.350 19.735 1.00 86.44 314 ASP A N 1
ATOM 2445 C CA . ASP A 1 314 ? -2.909 7.617 20.527 1.00 86.44 314 ASP A CA 1
ATOM 2446 C C . ASP A 1 314 ? -3.362 8.479 21.708 1.00 86.44 314 ASP A C 1
ATOM 2448 O O . ASP A 1 314 ? -2.555 9.084 22.418 1.00 86.44 314 ASP A O 1
ATOM 2452 N N . LEU A 1 315 ? -4.672 8.560 21.910 1.00 82.62 315 LEU A N 1
ATOM 2453 C CA . LEU A 1 315 ? -5.301 9.404 22.914 1.00 82.62 315 LEU A CA 1
ATOM 2454 C C . LEU A 1 315 ? -6.286 8.586 23.734 1.00 82.62 315 LEU A C 1
ATOM 2456 O O . LEU A 1 315 ? -7.145 7.893 23.192 1.00 82.62 315 LEU A O 1
ATOM 2460 N N . LYS A 1 316 ? -6.191 8.740 25.053 1.00 84.88 316 LYS A N 1
ATOM 2461 C CA . LYS A 1 316 ? -7.106 8.141 26.017 1.00 84.88 316 LYS A CA 1
ATOM 2462 C C . LYS A 1 316 ? -7.939 9.224 26.684 1.00 84.88 316 LYS A C 1
ATOM 2464 O O . LYS A 1 316 ? -7.408 10.096 27.372 1.00 84.88 316 LYS A O 1
ATOM 2469 N N . TYR A 1 317 ? -9.252 9.145 26.519 1.00 79.25 317 TYR A N 1
ATOM 2470 C CA . TYR A 1 317 ? -10.197 10.074 27.123 1.00 79.25 317 TYR A CA 1
ATOM 2471 C C . TYR A 1 317 ? -10.930 9.433 28.282 1.00 79.25 317 TYR A C 1
ATOM 2473 O O . TYR A 1 317 ? -11.691 8.487 28.103 1.00 79.25 317 TYR A O 1
ATOM 2481 N N . ILE A 1 318 ? -10.742 10.000 29.470 1.00 79.50 318 ILE A N 1
ATOM 2482 C CA . ILE A 1 318 ? -11.479 9.617 30.670 1.00 79.50 318 ILE A CA 1
ATOM 2483 C C . ILE A 1 318 ? -12.724 10.503 30.770 1.00 79.50 318 ILE A C 1
ATOM 2485 O O . ILE A 1 318 ? -12.625 11.723 30.905 1.00 79.50 318 ILE A O 1
ATOM 2489 N N . LEU A 1 319 ? -13.908 9.899 30.748 1.00 77.00 319 LEU A N 1
ATOM 2490 C CA . LEU A 1 319 ? -15.187 10.603 30.834 1.00 77.00 319 LEU A CA 1
ATOM 2491 C C . LEU A 1 319 ? -15.519 10.952 32.314 1.00 77.00 319 LEU A C 1
ATOM 2493 O O . LEU A 1 319 ? -16.397 10.330 32.910 1.00 77.00 319 LEU A O 1
ATOM 2497 N N . ASN A 1 320 ? -14.811 11.907 32.957 1.00 60.78 320 ASN A N 1
ATOM 2498 C CA . ASN A 1 320 ? -14.995 12.263 34.393 1.00 60.78 320 ASN A CA 1
ATOM 2499 C C . ASN A 1 320 ? -14.766 13.779 34.669 1.00 60.78 320 ASN A C 1
ATOM 2501 O O . ASN A 1 320 ? -13.820 14.342 34.137 1.00 60.78 320 ASN A O 1
ATOM 2505 N N . HIS A 1 321 ? -15.557 14.567 35.424 1.00 50.44 321 HIS A N 1
ATOM 2506 C CA . HIS A 1 321 ? -16.031 14.420 36.822 1.00 50.44 321 HIS A CA 1
ATOM 2507 C C . HIS A 1 321 ? -17.527 14.748 37.061 1.00 50.44 321 HIS A C 1
ATOM 2509 O O . HIS A 1 321 ? -18.054 14.497 38.140 1.00 50.44 321 HIS A O 1
ATOM 2515 N N . SER A 1 322 ? -18.243 15.285 36.073 1.00 54.62 322 SER A N 1
ATOM 2516 C CA . SER A 1 322 ? -19.719 15.384 36.065 1.00 54.62 322 SER A CA 1
ATOM 2517 C C . SER A 1 322 ? -20.354 14.476 35.000 1.00 54.62 322 SER A C 1
ATOM 2519 O O . SER A 1 322 ? -21.549 14.201 35.047 1.00 54.62 322 SER A O 1
ATOM 2521 N N . GLY A 1 323 ? -19.525 13.945 34.091 1.00 56.66 323 GLY A N 1
ATOM 2522 C CA . GLY A 1 323 ? -19.883 13.026 33.011 1.00 56.66 323 GLY A CA 1
ATOM 2523 C C . GLY A 1 323 ? -20.299 11.630 33.467 1.00 56.66 323 GLY A C 1
ATOM 2524 O O . GLY A 1 323 ? -21.103 11.014 32.786 1.00 56.66 323 GLY A O 1
ATOM 2525 N N . TYR A 1 324 ? -19.846 11.139 34.626 1.00 71.75 324 TYR A N 1
ATOM 2526 C CA . TYR A 1 324 ? -20.166 9.773 35.069 1.00 71.75 324 TYR A CA 1
ATOM 2527 C C . TYR A 1 324 ? -21.674 9.559 35.299 1.00 71.75 324 TYR A C 1
ATOM 2529 O O . TYR A 1 324 ? -22.230 8.535 34.905 1.00 71.75 324 TYR A O 1
ATOM 2537 N N . ALA A 1 325 ? -22.367 10.562 35.850 1.00 79.25 325 ALA A N 1
ATOM 2538 C CA . ALA A 1 325 ? -23.823 10.524 35.999 1.00 79.25 325 ALA A CA 1
ATOM 2539 C C . ALA A 1 325 ? -24.543 10.524 34.639 1.00 79.25 325 ALA A C 1
ATOM 2541 O O . ALA A 1 325 ? -25.556 9.844 34.477 1.00 79.25 325 ALA A O 1
ATOM 2542 N N . TYR A 1 326 ? -24.014 11.258 33.655 1.00 84.94 326 TYR A N 1
ATOM 2543 C CA . TYR A 1 326 ? -24.556 11.283 32.295 1.00 84.94 326 TYR A CA 1
ATOM 2544 C C . TYR A 1 326 ? -24.219 10.011 31.516 1.00 84.94 326 TYR A C 1
ATOM 2546 O O . TYR A 1 326 ? -25.068 9.528 30.781 1.00 84.94 326 TYR A O 1
ATOM 2554 N N . PHE A 1 327 ? -23.046 9.413 31.729 1.00 86.44 327 PHE A N 1
ATOM 2555 C CA . PHE A 1 327 ? -22.642 8.125 31.165 1.00 86.44 327 PHE A CA 1
ATOM 2556 C C . PHE A 1 327 ? -23.616 7.017 31.576 1.00 86.44 327 PHE A C 1
ATOM 2558 O O . PHE A 1 327 ? -24.094 6.264 30.734 1.00 86.44 327 PHE A O 1
ATOM 2565 N N . GLN A 1 328 ? -23.987 6.964 32.861 1.00 83.69 328 GLN A N 1
ATOM 2566 C CA . GLN A 1 328 ? -24.969 5.996 33.361 1.00 83.69 328 GLN A CA 1
ATOM 2567 C C . GLN A 1 328 ? -26.368 6.187 32.748 1.00 83.69 328 GLN A C 1
ATOM 2569 O O . GLN A 1 328 ? -27.103 5.214 32.553 1.00 83.69 328 GLN A O 1
ATOM 2574 N N . GLN A 1 329 ? -26.744 7.426 32.421 1.00 87.31 329 GLN A N 1
ATOM 2575 C CA . GLN A 1 329 ? -28.034 7.749 31.802 1.00 87.31 329 GLN A CA 1
ATOM 2576 C C . GLN A 1 329 ? -28.026 7.528 30.285 1.00 87.31 329 GLN A C 1
ATOM 2578 O O . GLN A 1 329 ? -29.018 7.056 29.731 1.00 87.31 329 GLN A O 1
ATOM 2583 N N . ALA A 1 330 ? -26.902 7.796 29.626 1.00 90.44 330 ALA A N 1
ATOM 2584 C CA . ALA A 1 330 ? -26.753 7.720 28.183 1.00 90.44 330 ALA A CA 1
ATOM 2585 C C . ALA A 1 330 ? -26.952 6.299 27.649 1.00 90.44 330 ALA A C 1
ATOM 2587 O O . ALA A 1 330 ? -26.594 5.309 28.289 1.00 90.44 330 ALA A O 1
ATOM 2588 N N . PHE A 1 331 ? -27.543 6.206 26.464 1.00 91.62 331 PHE A N 1
ATOM 2589 C CA . PHE A 1 331 ? -27.552 4.999 25.638 1.00 91.62 331 PHE A CA 1
ATOM 2590 C C . PHE A 1 331 ? -26.479 5.075 24.556 1.00 91.62 331 PHE A C 1
ATOM 2592 O O . PHE A 1 331 ? -25.929 4.043 24.175 1.00 91.62 331 PHE A O 1
ATOM 2599 N N . TYR A 1 332 ? -26.154 6.289 24.107 1.00 90.12 332 TYR A N 1
ATOM 2600 C CA . TYR A 1 332 ? -25.115 6.531 23.118 1.00 90.12 332 TYR A CA 1
ATOM 2601 C C . TYR A 1 332 ? -24.227 7.702 23.525 1.00 90.12 332 TYR A C 1
ATOM 2603 O O . TYR A 1 332 ? -24.659 8.615 24.233 1.00 90.12 332 TYR A O 1
ATOM 2611 N N . ILE A 1 333 ? -22.989 7.667 23.052 1.00 89.94 333 ILE A N 1
ATOM 2612 C CA . ILE A 1 333 ? -22.018 8.746 23.178 1.00 89.94 333 ILE A CA 1
ATOM 2613 C C . ILE A 1 333 ? -21.493 9.053 21.786 1.00 89.94 333 ILE A C 1
ATOM 2615 O O . ILE A 1 333 ? -20.927 8.171 21.140 1.00 89.94 333 ILE A O 1
ATOM 2619 N N . ASP A 1 334 ? -21.663 10.294 21.346 1.00 88.31 334 ASP A N 1
ATOM 2620 C CA . ASP A 1 334 ? -21.071 10.777 20.104 1.00 88.31 334 ASP A CA 1
ATOM 2621 C C . ASP A 1 334 ? -19.786 11.535 20.424 1.00 88.31 334 ASP A C 1
ATOM 2623 O O . ASP A 1 334 ? -19.800 12.502 21.185 1.00 88.31 334 ASP A O 1
ATOM 2627 N N . LEU A 1 335 ? -18.682 11.106 19.821 1.00 86.25 335 LEU A N 1
ATOM 2628 C CA . LEU A 1 335 ? -17.405 11.805 19.809 1.00 86.25 335 LEU A CA 1
ATOM 2629 C C . LEU A 1 335 ? -17.232 12.470 18.444 1.00 86.25 335 LEU A C 1
ATOM 2631 O O . LEU A 1 335 ? -17.161 11.788 17.425 1.00 86.25 335 LEU A O 1
ATOM 2635 N N . THR A 1 336 ? -17.158 13.796 18.420 1.00 83.31 336 THR A N 1
ATOM 2636 C CA . THR A 1 336 ? -16.953 14.576 17.194 1.00 83.31 336 THR A CA 1
ATOM 2637 C C . THR A 1 336 ? -15.576 15.230 17.217 1.00 83.31 336 THR A C 1
ATOM 2639 O O . THR A 1 336 ? -15.253 15.933 18.176 1.00 83.31 336 THR A O 1
ATOM 2642 N N . ILE A 1 337 ? -14.776 15.010 16.171 1.00 78.56 337 ILE A N 1
ATOM 2643 C CA . ILE A 1 337 ? -13.437 15.587 15.977 1.00 78.56 337 ILE A CA 1
ATOM 2644 C C . ILE A 1 337 ? -13.353 16.120 14.548 1.00 78.56 337 ILE A C 1
ATOM 2646 O O . ILE A 1 337 ? -13.505 15.368 13.583 1.00 78.56 337 ILE A O 1
ATOM 2650 N N . GLY A 1 338 ? -13.137 17.430 14.406 1.00 75.38 338 GLY A N 1
ATOM 2651 C CA . GLY A 1 338 ? -13.252 18.094 13.106 1.00 75.38 338 GLY A CA 1
ATOM 2652 C C . GLY A 1 338 ? -14.645 17.875 12.509 1.00 75.38 338 GLY A C 1
ATOM 2653 O O . GLY A 1 338 ? -15.648 18.162 13.159 1.00 75.38 338 GLY A O 1
ATOM 2654 N N . ASN A 1 339 ? -14.698 17.318 11.298 1.00 70.69 339 ASN A N 1
ATOM 2655 C CA . ASN A 1 339 ? -15.949 16.977 10.612 1.00 70.69 339 ASN A CA 1
ATOM 2656 C C . ASN A 1 339 ? -16.372 15.511 10.806 1.00 70.69 339 ASN A C 1
ATOM 2658 O O . ASN A 1 339 ? -17.380 15.094 10.251 1.00 70.69 339 ASN A O 1
ATOM 2662 N N . THR A 1 340 ? -15.604 14.715 11.556 1.00 76.12 340 THR A N 1
ATOM 2663 C CA . THR A 1 340 ? -15.895 13.288 11.748 1.00 76.12 340 THR A CA 1
ATOM 2664 C C . THR A 1 340 ? -16.613 13.073 13.070 1.00 76.12 340 THR A C 1
ATOM 2666 O O . THR A 1 340 ? -16.181 13.577 14.108 1.00 76.12 340 THR A O 1
ATOM 2669 N N . LYS A 1 341 ? -17.683 12.279 13.045 1.00 81.12 341 LYS A N 1
ATOM 2670 C CA . LYS A 1 341 ? -18.432 11.857 14.227 1.00 81.12 341 LYS A CA 1
ATOM 2671 C C . LYS A 1 341 ? -18.353 10.346 14.381 1.00 81.12 341 LYS A C 1
ATOM 2673 O O . LYS A 1 341 ? -18.510 9.617 13.411 1.00 81.12 341 LYS A O 1
ATOM 2678 N N . ILE A 1 342 ? -18.136 9.876 15.603 1.00 83.00 342 ILE A N 1
ATOM 2679 C CA . ILE A 1 342 ? -18.113 8.456 15.952 1.00 83.00 342 ILE A CA 1
ATOM 2680 C C . ILE A 1 342 ? -19.092 8.222 17.092 1.00 83.00 342 ILE A C 1
ATOM 2682 O O . ILE A 1 342 ? -19.075 8.939 18.088 1.00 83.00 342 ILE A O 1
ATOM 2686 N N . ARG A 1 343 ? -19.938 7.204 16.946 1.00 85.81 343 ARG A N 1
ATOM 2687 C CA . ARG A 1 343 ? -20.970 6.835 17.913 1.00 85.81 343 ARG A CA 1
ATOM 2688 C C . ARG A 1 343 ? -20.593 5.554 18.643 1.00 85.81 343 ARG A C 1
ATOM 2690 O O . ARG A 1 343 ? -20.366 4.515 18.023 1.00 85.81 343 ARG A O 1
ATOM 2697 N N . TYR A 1 344 ? -20.620 5.627 19.966 1.00 88.44 344 TYR A N 1
ATOM 2698 C CA . TYR A 1 344 ? -20.455 4.499 20.872 1.00 88.44 344 TYR A CA 1
ATOM 2699 C C . TYR A 1 344 ? -21.789 4.188 21.543 1.00 88.44 344 TYR A C 1
ATOM 2701 O O . TYR A 1 344 ? -22.414 5.065 22.136 1.00 88.44 344 TYR A O 1
ATOM 2709 N N . LYS A 1 345 ? -22.221 2.934 21.489 1.00 89.19 345 LYS A N 1
ATOM 2710 C CA . LYS A 1 345 ? -23.333 2.412 22.273 1.00 89.19 345 LYS A CA 1
ATOM 2711 C C . LYS A 1 345 ? -22.844 2.032 23.664 1.00 89.19 345 LYS A C 1
ATOM 2713 O O . LYS A 1 345 ? -21.890 1.268 23.817 1.00 89.19 345 LYS A O 1
ATOM 2718 N N . VAL A 1 346 ? -23.514 2.563 24.680 1.00 90.44 346 VAL A N 1
ATOM 2719 C CA . VAL A 1 346 ? -23.189 2.289 26.081 1.00 90.44 346 VAL A CA 1
ATOM 2720 C C . VAL A 1 346 ? -23.751 0.923 26.462 1.00 90.44 346 VAL A C 1
ATOM 2722 O O . VAL A 1 346 ? -24.964 0.701 26.441 1.00 90.44 346 VAL A O 1
ATOM 2725 N N . ILE A 1 347 ? -22.865 -0.002 26.820 1.00 88.44 347 ILE A N 1
ATOM 2726 C CA . ILE A 1 347 ? -23.228 -1.356 27.232 1.00 88.44 347 ILE A CA 1
ATOM 2727 C C . ILE A 1 347 ? -23.775 -1.297 28.661 1.00 88.44 347 ILE A C 1
ATOM 2729 O O . ILE A 1 347 ? -23.097 -0.848 29.583 1.00 88.44 347 ILE A O 1
ATOM 2733 N N . LYS A 1 348 ? -24.996 -1.801 28.858 1.00 81.88 348 LYS A N 1
ATOM 2734 C CA . LYS A 1 348 ? -25.637 -1.922 30.177 1.00 81.88 348 LYS A CA 1
ATOM 2735 C C . LYS A 1 348 ? -26.019 -3.385 30.421 1.00 81.88 348 LYS A C 1
ATOM 2737 O O . LYS A 1 348 ? -27.142 -3.777 30.103 1.00 81.88 348 LYS A O 1
ATOM 2742 N N . PRO A 1 349 ? -25.091 -4.227 30.908 1.00 69.56 349 PRO A N 1
ATOM 2743 C CA . PRO A 1 349 ? -25.371 -5.641 31.105 1.00 69.56 349 PRO A CA 1
ATOM 2744 C C . PRO A 1 349 ? -26.403 -5.827 32.230 1.00 69.56 349 PRO A C 1
ATOM 2746 O O . PRO A 1 349 ? -26.360 -5.146 33.252 1.00 69.56 349 PRO A O 1
ATOM 2749 N N . ILE A 1 350 ? -27.336 -6.769 32.043 1.00 64.00 350 ILE A N 1
ATOM 2750 C CA . ILE A 1 350 ? -28.442 -7.054 32.985 1.00 64.00 350 ILE A CA 1
ATOM 2751 C C . ILE A 1 350 ? -27.912 -7.487 34.363 1.00 64.00 350 ILE A C 1
ATOM 2753 O O . ILE A 1 350 ? -28.531 -7.225 35.392 1.00 64.00 350 ILE A O 1
ATOM 2757 N N . LYS A 1 351 ? -26.745 -8.137 34.383 1.00 61.47 351 LYS A N 1
ATOM 2758 C CA . LYS A 1 351 ? -25.942 -8.370 35.582 1.00 61.47 351 LYS A CA 1
ATOM 2759 C C . LYS A 1 351 ? -24.600 -7.695 35.357 1.00 61.47 351 LYS A C 1
ATOM 2761 O O . LYS A 1 351 ? -23.930 -8.026 34.383 1.00 61.47 351 LYS A O 1
ATOM 2766 N N . ALA A 1 352 ? -24.210 -6.785 36.245 1.00 52.34 352 ALA A N 1
ATOM 2767 C CA . ALA A 1 352 ? -22.833 -6.320 36.289 1.00 52.34 352 ALA A CA 1
ATOM 2768 C C . ALA A 1 352 ? -21.952 -7.542 36.573 1.00 52.34 352 ALA A C 1
ATOM 2770 O O . ALA A 1 352 ? -21.990 -8.103 37.667 1.00 52.34 352 ALA A O 1
ATOM 2771 N N . THR A 1 353 ? -21.234 -8.022 35.566 1.00 54.62 353 THR A N 1
ATOM 2772 C CA . THR A 1 353 ? -20.151 -8.969 35.785 1.00 54.62 353 THR A CA 1
ATOM 2773 C C . THR A 1 353 ? -19.004 -8.166 36.394 1.00 54.62 353 THR A C 1
ATOM 2775 O O . THR A 1 353 ? -18.624 -7.119 35.873 1.00 54.62 353 THR A O 1
ATOM 2778 N N . GLU A 1 354 ? -18.453 -8.624 37.521 1.00 55.62 354 GLU A N 1
ATOM 2779 C CA . GLU A 1 354 ? -17.241 -8.022 38.111 1.00 55.62 354 GLU A CA 1
ATOM 2780 C C . GLU A 1 354 ? -16.028 -8.119 37.164 1.00 55.62 354 GLU A C 1
ATOM 2782 O O . GLU A 1 354 ? -15.005 -7.476 37.380 1.00 55.62 354 GLU A O 1
ATOM 2787 N N . TYR A 1 355 ? -16.159 -8.890 36.082 1.00 66.06 355 TYR A N 1
ATOM 2788 C CA . TYR A 1 355 ? -15.108 -9.224 35.139 1.00 66.06 355 TYR A CA 1
ATOM 2789 C C . TYR A 1 355 ? -15.528 -8.806 33.729 1.00 66.06 355 TYR A C 1
ATOM 2791 O O . TYR A 1 355 ? -16.187 -9.563 33.020 1.00 66.06 355 TYR A O 1
ATOM 2799 N N . TYR A 1 356 ? -15.137 -7.600 33.323 1.00 83.00 356 TYR A N 1
ATOM 2800 C CA . TYR A 1 356 ? -15.023 -7.262 31.907 1.00 83.00 356 TYR A CA 1
ATOM 2801 C C . TYR A 1 356 ? -13.5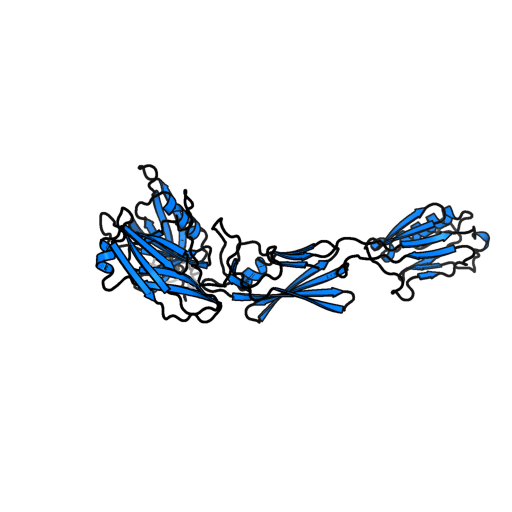47 -7.305 31.511 1.00 83.00 356 TYR A C 1
ATOM 2803 O O . TYR A 1 356 ? -12.668 -7.101 32.349 1.00 83.00 356 TYR A O 1
ATOM 2811 N N . GLN A 1 357 ? -13.278 -7.556 30.234 1.00 89.06 357 GLN A N 1
ATOM 2812 C CA . GLN A 1 357 ? -11.936 -7.468 29.670 1.00 89.06 357 GLN A CA 1
ATOM 2813 C C . GLN A 1 357 ? -12.001 -6.619 28.404 1.00 89.06 357 GLN A C 1
ATOM 2815 O O . GLN A 1 357 ? -12.734 -6.947 27.468 1.00 89.06 357 GLN A O 1
ATOM 2820 N N . ARG A 1 358 ? -11.238 -5.523 28.375 1.00 92.19 358 ARG A N 1
ATOM 2821 C CA . ARG A 1 358 ? -11.058 -4.733 27.157 1.00 92.19 358 ARG A CA 1
ATOM 2822 C C . ARG A 1 358 ? -9.941 -5.341 26.329 1.00 92.19 358 ARG A C 1
ATOM 2824 O O . ARG A 1 358 ? -8.825 -5.515 26.819 1.00 92.19 358 ARG A O 1
ATOM 2831 N N . VAL A 1 359 ? -10.240 -5.648 25.078 1.00 94.00 359 VAL A N 1
ATOM 2832 C CA . VAL A 1 359 ? -9.236 -6.051 24.091 1.00 94.00 359 VAL A CA 1
ATOM 2833 C C . VAL A 1 359 ? -9.002 -4.881 23.156 1.00 94.00 359 VAL A C 1
ATOM 2835 O O . VAL A 1 359 ? -9.962 -4.251 22.712 1.00 94.00 359 VAL A O 1
ATOM 2838 N N . TYR A 1 360 ? -7.736 -4.604 22.882 1.00 93.75 360 TYR A N 1
ATOM 2839 C CA . TYR A 1 360 ? -7.260 -3.541 22.014 1.00 93.75 360 TYR A CA 1
ATOM 2840 C C . TYR A 1 360 ? -6.535 -4.142 20.819 1.00 93.75 360 TYR A C 1
ATOM 2842 O O . TYR A 1 360 ? -5.939 -5.214 20.926 1.00 93.75 360 TYR A O 1
ATOM 2850 N N . TRP A 1 361 ? -6.558 -3.445 19.692 1.00 91.88 361 TRP A N 1
ATOM 2851 C CA . TRP A 1 361 ? -5.776 -3.826 18.524 1.00 91.88 361 TRP A CA 1
ATOM 2852 C C . TRP A 1 361 ? -5.464 -2.621 17.645 1.00 91.88 361 TRP A C 1
ATOM 2854 O O . TRP A 1 361 ? -6.151 -1.593 17.698 1.00 91.88 361 TRP A O 1
ATOM 2864 N N . ARG A 1 362 ? -4.441 -2.769 16.798 1.00 89.69 362 ARG A N 1
ATOM 2865 C CA . ARG A 1 362 ? -4.200 -1.845 15.687 1.00 89.69 362 ARG A CA 1
ATOM 2866 C C . ARG A 1 362 ? -5.184 -2.163 14.568 1.00 89.69 362 ARG A C 1
ATOM 2868 O O . ARG A 1 362 ? -5.178 -3.271 14.035 1.00 89.69 362 ARG A O 1
ATOM 2875 N N . ASN A 1 363 ? -6.072 -1.228 14.269 1.00 86.94 363 ASN A N 1
ATOM 2876 C CA . ASN A 1 363 ? -7.082 -1.365 13.230 1.00 86.94 363 ASN A CA 1
ATOM 2877 C C . ASN A 1 363 ? -6.479 -1.188 11.827 1.00 86.94 363 ASN A C 1
ATOM 2879 O O . ASN A 1 363 ? -5.285 -0.938 11.671 1.00 86.94 363 ASN A O 1
ATOM 2883 N N . SER A 1 364 ? -7.309 -1.300 10.796 1.00 83.81 364 SER A N 1
ATOM 2884 C CA . SER A 1 364 ? -6.911 -1.172 9.397 1.00 83.81 364 SER A CA 1
ATOM 2885 C C . SER A 1 364 ? -6.298 0.193 9.069 1.00 83.81 364 SER A C 1
ATOM 2887 O O . SER A 1 364 ? -5.454 0.287 8.194 1.00 83.81 364 SER A O 1
ATOM 2889 N N . TYR A 1 365 ? -6.625 1.250 9.808 1.00 83.88 365 TYR A N 1
ATOM 2890 C CA . TYR A 1 365 ? -5.977 2.558 9.686 1.00 83.88 365 TYR A CA 1
ATOM 2891 C C . TYR A 1 365 ? -4.719 2.690 10.561 1.00 83.88 365 TYR A C 1
ATOM 2893 O O . TYR A 1 365 ? -4.291 3.797 10.854 1.00 83.88 365 TYR A O 1
ATOM 2901 N N . GLY A 1 366 ? -4.150 1.603 11.081 1.00 84.00 366 GLY A N 1
ATOM 2902 C CA . GLY A 1 366 ? -2.988 1.647 11.977 1.00 84.00 366 GLY A CA 1
ATOM 2903 C C . GLY A 1 366 ? -3.251 2.297 13.345 1.00 84.00 366 GLY A C 1
ATOM 2904 O O . GLY A 1 366 ? -2.353 2.336 14.188 1.00 84.00 366 GLY A O 1
ATOM 2905 N N . GLY A 1 367 ? -4.468 2.788 13.600 1.00 88.06 367 GLY A N 1
ATOM 2906 C CA . GLY A 1 367 ? -4.890 3.385 14.864 1.00 88.06 367 GLY A CA 1
ATOM 2907 C C . GLY A 1 367 ? -5.397 2.352 15.868 1.00 88.06 367 GLY A C 1
ATOM 2908 O O . GLY A 1 367 ? -5.471 1.164 15.574 1.00 88.06 367 GLY A O 1
ATOM 2909 N N . ILE A 1 368 ? -5.760 2.789 17.069 1.00 90.19 368 ILE A N 1
ATOM 2910 C CA . ILE A 1 368 ? -6.304 1.938 18.125 1.00 90.19 368 ILE A CA 1
ATOM 2911 C C . ILE A 1 368 ? -7.806 1.767 17.922 1.00 90.19 368 ILE A C 1
ATOM 2913 O O . ILE A 1 368 ? -8.571 2.729 17.781 1.00 90.19 368 ILE A O 1
ATOM 2917 N N . SER A 1 369 ? -8.238 0.515 17.984 1.00 90.19 369 SER A N 1
ATOM 2918 C CA . SER A 1 369 ? -9.619 0.140 18.255 1.00 90.19 369 SER A CA 1
ATOM 2919 C C . SER A 1 369 ? -9.678 -0.779 19.466 1.00 90.19 369 SER A C 1
ATOM 2921 O O . SER A 1 369 ? -8.678 -1.377 19.864 1.00 90.19 369 SER A O 1
ATOM 2923 N N . PHE A 1 370 ? -10.852 -0.849 20.084 1.00 92.69 370 PHE A N 1
ATOM 2924 C CA . PHE A 1 370 ? -11.071 -1.676 21.258 1.00 92.69 370 PHE A CA 1
ATOM 2925 C C . PHE A 1 370 ? -12.486 -2.250 21.278 1.00 92.69 370 PHE A C 1
ATOM 2927 O O . PHE A 1 370 ? -13.395 -1.740 20.618 1.00 92.69 370 PHE A O 1
ATOM 2934 N N . PHE A 1 371 ? -12.673 -3.299 22.074 1.00 92.38 371 PHE A N 1
ATOM 2935 C CA . PHE A 1 371 ? -13.981 -3.862 22.384 1.00 92.38 371 PHE A CA 1
ATOM 2936 C C . PHE A 1 371 ? -14.023 -4.350 23.834 1.00 92.38 371 PHE A C 1
ATOM 2938 O O . PHE A 1 371 ? -13.099 -5.016 24.309 1.00 92.38 371 PHE A O 1
ATOM 2945 N N . ASP A 1 372 ? -15.116 -4.024 24.527 1.00 91.69 372 ASP A N 1
ATOM 2946 C CA . ASP A 1 372 ? -15.360 -4.430 25.911 1.00 91.69 372 ASP A CA 1
ATOM 2947 C C . ASP A 1 372 ? -16.135 -5.756 25.953 1.00 91.69 372 ASP A C 1
ATOM 2949 O O . ASP A 1 372 ? -17.354 -5.804 25.742 1.00 91.69 372 ASP A O 1
ATOM 2953 N N . PHE A 1 373 ? -15.431 -6.850 26.257 1.00 90.88 373 PHE A N 1
ATOM 2954 C CA . PHE A 1 373 ? -16.044 -8.154 26.496 1.00 90.88 373 PHE A CA 1
ATOM 2955 C C . PHE A 1 373 ? -16.596 -8.203 27.921 1.00 90.88 373 PHE A C 1
ATOM 2957 O O . PHE A 1 373 ? -15.841 -8.196 28.892 1.00 90.88 373 PHE A O 1
ATOM 2964 N N . THR A 1 374 ? -17.922 -8.234 28.040 1.00 89.31 374 THR A N 1
ATOM 2965 C CA . THR A 1 374 ? -18.654 -8.164 29.318 1.00 89.31 374 THR A CA 1
ATOM 2966 C C . THR A 1 374 ? -19.441 -9.438 29.641 1.00 89.31 374 THR A C 1
ATOM 2968 O O . THR A 1 374 ? -20.122 -9.498 30.666 1.00 89.31 374 THR A O 1
ATOM 2971 N N . GLY A 1 375 ? -19.373 -10.451 28.773 1.00 84.56 375 GLY A N 1
ATOM 2972 C CA . GLY A 1 375 ? -20.017 -11.746 28.963 1.00 84.56 375 GLY A CA 1
ATOM 2973 C C . GLY A 1 375 ? -19.217 -12.674 29.881 1.00 84.56 375 GLY A C 1
ATOM 2974 O O . GLY A 1 375 ? -18.590 -12.256 30.853 1.00 84.56 375 GLY A O 1
ATOM 2975 N N . GLN A 1 376 ? -19.255 -13.973 29.589 1.00 85.81 376 GLN A N 1
ATOM 2976 C CA . GLN A 1 376 ? -18.502 -14.976 30.341 1.00 85.81 376 GLN A CA 1
ATOM 2977 C C . GLN A 1 376 ? -16.999 -14.906 30.033 1.00 85.81 376 GLN A C 1
ATOM 2979 O O . GLN A 1 376 ? -16.597 -14.842 28.872 1.00 85.81 376 GLN A O 1
ATOM 2984 N N . LYS A 1 377 ? -16.178 -15.009 31.083 1.00 87.62 377 LYS A N 1
ATOM 2985 C CA . LYS A 1 377 ? -14.731 -15.226 31.006 1.00 87.62 377 LYS A CA 1
ATOM 2986 C C . LYS A 1 377 ? -14.389 -16.605 31.571 1.00 87.62 377 LYS A C 1
ATOM 2988 O O . LYS A 1 377 ? -14.885 -16.975 32.634 1.00 87.62 377 LYS A O 1
ATOM 2993 N N . SER A 1 378 ? -13.534 -17.353 30.884 1.00 88.31 378 SER A N 1
ATOM 2994 C CA . SER A 1 378 ? -12.934 -18.584 31.408 1.00 88.31 378 SER A CA 1
ATOM 2995 C C . SER A 1 378 ? -11.459 -18.657 31.051 1.00 88.31 378 SER A C 1
ATOM 2997 O O . SER A 1 378 ? -11.065 -18.250 29.961 1.00 88.31 378 SER A O 1
ATOM 2999 N N . GLU A 1 379 ? -10.655 -19.215 31.948 1.00 85.06 379 GLU A N 1
ATOM 3000 C CA . GLU A 1 379 ? -9.218 -19.393 31.756 1.00 85.06 379 GLU A CA 1
ATOM 3001 C C . GLU A 1 379 ? -8.874 -20.874 31.901 1.00 85.06 379 GLU A C 1
ATOM 3003 O O . GLU A 1 379 ? -9.365 -21.561 32.798 1.00 85.06 379 GLU A O 1
ATOM 3008 N N . THR A 1 380 ? -8.037 -21.367 30.998 1.00 84.75 380 THR A N 1
ATOM 3009 C CA . THR A 1 380 ? -7.513 -22.734 31.006 1.00 84.75 380 THR A CA 1
ATOM 3010 C C . THR A 1 380 ? -5.996 -22.669 30.987 1.00 84.75 380 THR A C 1
ATOM 3012 O O . THR A 1 380 ? -5.409 -21.792 30.352 1.00 84.75 380 THR A O 1
ATOM 3015 N N . ARG A 1 381 ? -5.361 -23.564 31.742 1.00 79.38 381 ARG A N 1
ATOM 3016 C CA . ARG A 1 381 ? -3.911 -23.614 31.896 1.00 79.38 381 ARG A CA 1
ATOM 3017 C C . ARG A 1 381 ? -3.424 -24.971 31.426 1.00 79.38 381 ARG A C 1
ATOM 3019 O O . ARG A 1 381 ? -3.679 -25.968 32.097 1.00 79.38 381 ARG A O 1
ATOM 3026 N N . ASP A 1 382 ? -2.662 -24.964 30.343 1.00 75.50 382 ASP A N 1
ATOM 3027 C CA . ASP A 1 382 ? -2.003 -26.153 29.823 1.00 75.50 382 ASP A CA 1
ATOM 3028 C C . ASP A 1 382 ? -0.525 -26.112 30.224 1.00 75.50 382 ASP A C 1
ATOM 3030 O O . ASP A 1 382 ? 0.170 -25.119 29.995 1.00 75.50 382 ASP A O 1
ATOM 3034 N N . LEU A 1 383 ? -0.046 -27.181 30.863 1.00 72.12 383 LEU A N 1
ATOM 3035 C CA . LEU A 1 383 ? 1.359 -27.364 31.222 1.00 72.12 383 LEU A CA 1
ATOM 3036 C C . LEU A 1 383 ? 1.926 -28.490 30.358 1.00 72.12 383 LEU A C 1
ATOM 3038 O O . LEU A 1 383 ? 1.536 -29.644 30.516 1.00 72.12 383 LEU A O 1
ATOM 3042 N N . THR A 1 384 ? 2.858 -28.152 29.472 1.00 68.06 384 THR A N 1
ATOM 3043 C CA . THR A 1 384 ? 3.677 -29.145 28.770 1.00 68.06 384 THR A CA 1
ATOM 3044 C C . THR A 1 384 ? 5.005 -29.263 29.505 1.00 68.06 384 THR A C 1
ATOM 3046 O O . THR A 1 384 ? 5.708 -28.264 29.665 1.00 68.06 384 THR A O 1
ATOM 3049 N N . VAL A 1 385 ? 5.310 -30.468 29.987 1.00 66.19 385 VAL A N 1
ATOM 3050 C CA . VAL A 1 385 ? 6.570 -30.794 30.659 1.00 66.19 385 VAL A CA 1
ATOM 3051 C C . VAL A 1 385 ? 7.348 -31.728 29.748 1.00 66.19 385 VAL A C 1
ATOM 3053 O O . VAL A 1 385 ? 6.932 -32.869 29.558 1.00 66.19 385 VAL A O 1
ATOM 3056 N N . ASP A 1 386 ? 8.473 -31.259 29.218 1.00 65.69 386 ASP A N 1
ATOM 3057 C CA . ASP A 1 386 ? 9.395 -32.133 28.500 1.00 65.69 386 ASP A CA 1
ATOM 3058 C C . ASP A 1 386 ? 10.295 -32.836 29.523 1.00 65.69 386 ASP A C 1
ATOM 3060 O O . ASP A 1 386 ? 11.045 -32.204 30.285 1.00 65.69 386 ASP A O 1
ATOM 3064 N N . THR A 1 387 ? 10.193 -34.163 29.565 1.00 63.12 387 THR A N 1
ATOM 3065 C CA . THR A 1 387 ? 11.050 -35.035 30.369 1.00 63.12 387 THR A CA 1
ATOM 3066 C C . THR A 1 387 ? 12.050 -35.748 29.468 1.00 63.12 387 THR A C 1
ATOM 3068 O O . THR A 1 387 ? 11.786 -36.032 28.301 1.00 63.12 387 THR A O 1
ATOM 3071 N N . TYR A 1 388 ? 13.226 -36.055 30.010 1.00 56.19 388 TYR A N 1
ATOM 3072 C CA . TYR A 1 388 ? 14.080 -37.085 29.430 1.00 56.19 388 TYR A CA 1
ATOM 3073 C C . TYR A 1 388 ? 14.474 -38.092 30.503 1.00 56.19 388 TYR A C 1
ATOM 3075 O O . TYR A 1 388 ? 14.721 -37.740 31.663 1.00 56.19 388 TYR A O 1
ATOM 3083 N N . GLU A 1 389 ? 14.571 -39.351 30.093 1.00 52.81 389 GLU A N 1
ATOM 3084 C CA . GLU A 1 389 ? 15.171 -40.408 30.892 1.00 52.81 389 GLU A CA 1
ATOM 3085 C C . GLU A 1 389 ? 16.683 -40.375 30.692 1.00 52.81 389 GLU A C 1
ATOM 3087 O O . GLU A 1 389 ? 17.218 -40.639 29.610 1.00 52.81 389 GLU A O 1
ATOM 3092 N N . LYS A 1 390 ? 17.414 -40.042 31.756 1.00 45.91 390 LYS A N 1
ATOM 3093 C CA . LYS A 1 390 ? 18.860 -40.232 31.761 1.00 45.91 390 LYS A CA 1
ATOM 3094 C C . LYS A 1 390 ? 19.144 -41.706 32.030 1.00 45.91 390 LYS A C 1
ATOM 3096 O O . LYS A 1 390 ? 19.137 -42.123 33.185 1.00 45.91 390 LYS A O 1
ATOM 3101 N N . ASN A 1 391 ? 19.462 -42.470 30.988 1.00 46.66 391 ASN A N 1
ATOM 3102 C CA . ASN A 1 391 ? 19.972 -43.826 31.164 1.00 46.66 391 ASN A CA 1
ATOM 3103 C C . ASN A 1 391 ? 21.365 -43.746 31.816 1.00 46.66 391 ASN A C 1
ATOM 3105 O O . ASN A 1 391 ? 22.357 -43.367 31.184 1.00 46.66 391 ASN A O 1
ATOM 3109 N N . ILE A 1 392 ? 21.434 -43.998 33.125 1.00 50.56 392 ILE A N 1
ATOM 3110 C CA . ILE A 1 392 ? 22.706 -44.087 33.838 1.00 50.56 392 ILE A CA 1
ATOM 3111 C C . ILE A 1 392 ? 23.273 -45.462 33.497 1.00 50.56 392 ILE A C 1
ATOM 3113 O O . ILE A 1 392 ? 22.972 -46.442 34.172 1.00 50.56 392 ILE A O 1
ATOM 3117 N N . PHE A 1 393 ? 24.099 -45.547 32.452 1.00 45.50 393 PHE A N 1
ATOM 3118 C CA . PHE A 1 393 ? 24.935 -46.728 32.257 1.00 45.50 393 PHE A CA 1
ATOM 3119 C C . PHE A 1 393 ? 25.779 -46.922 33.521 1.00 45.50 393 PHE A C 1
ATOM 3121 O O . PHE A 1 393 ? 26.664 -46.119 33.834 1.00 45.50 393 PHE A O 1
ATOM 3128 N N . GLY A 1 394 ? 25.443 -47.962 34.284 1.00 44.53 394 GLY A N 1
ATOM 3129 C CA . GLY A 1 394 ? 26.137 -48.349 35.500 1.00 44.53 394 GLY A CA 1
ATOM 3130 C C . GLY A 1 394 ? 27.566 -48.769 35.181 1.00 44.53 394 GLY A C 1
ATOM 3131 O O . GLY A 1 394 ? 27.816 -49.918 34.843 1.00 44.53 394 GLY A O 1
ATOM 3132 N N . TYR A 1 395 ? 28.512 -47.841 35.320 1.00 44.78 395 TYR A N 1
ATOM 3133 C CA . TYR A 1 395 ? 29.949 -48.140 35.335 1.00 44.78 395 TYR A CA 1
ATOM 3134 C C . TYR A 1 395 ? 30.445 -48.645 36.703 1.00 44.78 395 TYR A C 1
ATOM 3136 O O . TYR A 1 395 ? 31.638 -48.878 36.873 1.00 44.78 395 TYR A O 1
ATOM 3144 N N . TYR A 1 396 ? 29.545 -48.852 37.670 1.00 43.47 396 TYR A N 1
ATOM 3145 C CA . TYR A 1 396 ? 29.852 -49.511 38.937 1.00 43.47 396 TYR A CA 1
ATOM 3146 C C . TYR A 1 396 ? 29.077 -50.821 39.027 1.00 43.47 396 TYR A C 1
ATOM 3148 O O . TYR A 1 396 ? 27.919 -50.864 39.436 1.00 43.47 396 TYR A O 1
ATOM 3156 N N . THR A 1 397 ? 29.741 -51.884 38.590 1.00 46.09 397 THR A N 1
ATOM 3157 C CA . THR A 1 397 ? 29.381 -53.269 38.879 1.00 46.09 397 THR A CA 1
ATOM 3158 C C . THR A 1 397 ? 29.518 -53.555 40.374 1.00 46.09 397 THR A C 1
ATOM 3160 O O . THR A 1 397 ? 30.517 -53.190 40.993 1.00 46.09 397 THR A O 1
ATOM 3163 N N . ASP A 1 398 ? 28.526 -54.273 40.894 1.00 46.47 398 ASP A N 1
ATOM 3164 C CA . ASP A 1 398 ? 28.600 -55.185 42.035 1.00 46.47 398 ASP A CA 1
ATOM 3165 C C . ASP A 1 398 ? 28.997 -54.609 43.400 1.00 46.47 398 ASP A C 1
ATOM 3167 O O . ASP A 1 398 ? 30.100 -54.798 43.906 1.00 46.47 398 ASP A O 1
ATOM 3171 N N . SER A 1 399 ? 28.035 -53.995 44.083 1.00 45.75 399 SER A N 1
ATOM 3172 C CA . SER A 1 399 ? 27.699 -54.347 45.473 1.00 45.75 399 SER A CA 1
ATOM 3173 C C . SER A 1 399 ? 26.521 -53.500 45.947 1.00 45.75 399 SER A C 1
ATOM 3175 O O . SER A 1 399 ? 26.386 -52.349 45.555 1.00 45.75 399 SER A O 1
ATOM 3177 N N . PHE A 1 400 ? 25.697 -54.086 46.815 1.00 42.16 400 PHE A N 1
ATOM 3178 C CA . PHE A 1 400 ? 24.406 -53.597 47.319 1.00 42.16 400 PHE A CA 1
ATOM 3179 C C . PHE A 1 400 ? 23.200 -53.994 46.465 1.00 42.16 400 PHE A C 1
ATOM 3181 O O . PHE A 1 400 ? 22.628 -53.229 45.695 1.00 42.16 400 PHE A O 1
ATOM 3188 N N . ALA A 1 401 ? 22.801 -55.246 46.701 1.00 49.88 401 ALA A N 1
ATOM 3189 C CA . ALA A 1 401 ? 21.416 -55.671 46.641 1.00 49.88 401 ALA A CA 1
ATOM 3190 C C . ALA A 1 401 ? 20.505 -54.688 47.406 1.00 49.88 401 ALA A C 1
ATOM 3192 O O . ALA A 1 401 ? 20.907 -54.116 48.420 1.00 49.88 401 ALA A O 1
ATOM 3193 N N . ASP A 1 402 ? 19.276 -54.560 46.909 1.00 48.88 402 ASP A N 1
ATOM 3194 C CA . ASP A 1 402 ? 18.126 -53.890 47.525 1.00 48.88 402 ASP A CA 1
ATOM 3195 C C . ASP A 1 402 ? 17.991 -52.371 47.356 1.00 48.88 402 ASP A C 1
ATOM 3197 O O . ASP A 1 402 ? 17.828 -51.662 48.345 1.00 48.88 402 ASP A O 1
ATOM 3201 N N . LYS A 1 403 ? 17.889 -51.880 46.108 1.00 40.78 403 LYS A N 1
ATOM 3202 C CA . LYS A 1 403 ? 16.889 -50.850 45.734 1.00 40.78 403 LYS A CA 1
ATOM 3203 C C . LYS A 1 403 ? 16.448 -51.014 44.271 1.00 40.78 403 LYS A C 1
ATOM 3205 O O . LYS A 1 403 ? 17.310 -51.251 43.427 1.00 40.78 403 LYS A O 1
ATOM 3210 N N . PRO A 1 404 ? 15.152 -50.855 43.935 1.00 44.62 404 PRO A N 1
ATOM 3211 C CA . PRO A 1 404 ? 14.755 -50.699 42.541 1.00 44.62 404 PRO A CA 1
ATOM 3212 C C . PRO A 1 404 ? 15.429 -49.437 41.983 1.00 44.62 404 PRO A C 1
ATOM 3214 O O . PRO A 1 404 ? 15.379 -48.370 42.602 1.00 44.62 404 PRO A O 1
ATOM 3217 N N . LEU A 1 405 ? 16.107 -49.585 40.843 1.00 48.28 405 LEU A N 1
ATOM 3218 C CA . LEU A 1 405 ? 16.605 -48.487 40.018 1.00 48.28 405 LEU A CA 1
ATOM 3219 C C . LEU A 1 405 ? 15.392 -47.698 39.513 1.00 48.28 405 LEU A C 1
ATOM 3221 O O . LEU A 1 405 ? 14.866 -47.977 38.445 1.00 48.28 405 LEU A O 1
ATOM 3225 N N . ASN A 1 406 ? 14.909 -46.746 40.309 1.00 44.59 406 ASN A N 1
ATOM 3226 C CA . ASN A 1 406 ? 13.970 -45.752 39.813 1.00 44.59 406 ASN A CA 1
ATOM 3227 C C . ASN A 1 406 ? 14.753 -44.820 38.884 1.00 44.59 406 ASN A C 1
ATOM 3229 O O . ASN A 1 406 ? 15.625 -44.072 39.335 1.00 44.59 406 ASN A O 1
ATOM 3233 N N . GLU A 1 407 ? 14.457 -44.900 37.591 1.00 44.94 407 GLU A N 1
ATOM 3234 C CA . GLU A 1 407 ? 14.876 -43.931 36.586 1.00 44.94 407 GLU A CA 1
ATOM 3235 C C . GLU A 1 407 ? 14.418 -42.539 37.046 1.00 44.94 407 GLU A C 1
ATOM 3237 O O . GLU A 1 407 ? 13.244 -42.295 37.316 1.00 44.94 407 GLU A O 1
ATOM 3242 N N . LEU A 1 408 ? 15.372 -41.628 37.251 1.00 49.59 408 LEU A N 1
ATOM 3243 C CA . LEU A 1 408 ? 15.066 -40.252 37.630 1.00 49.59 408 LEU A CA 1
ATOM 3244 C C . LEU A 1 408 ? 14.626 -39.503 36.370 1.00 49.59 408 LEU A C 1
ATOM 3246 O O . LEU A 1 408 ? 15.477 -38.969 35.655 1.00 49.59 408 LEU A O 1
ATOM 3250 N N . GLU A 1 409 ? 13.319 -39.441 36.115 1.00 50.50 409 GLU A N 1
ATOM 3251 C CA . GLU A 1 409 ? 12.750 -38.460 35.188 1.00 50.50 409 GLU A CA 1
ATOM 3252 C C . GLU A 1 409 ? 13.197 -37.056 35.621 1.00 50.50 409 GLU A C 1
ATOM 3254 O O . GLU A 1 409 ? 12.969 -36.626 36.758 1.00 50.50 409 GLU A O 1
ATOM 3259 N N . ARG A 1 410 ? 13.875 -36.327 34.728 1.00 55.38 410 ARG A N 1
ATOM 3260 C CA . ARG A 1 410 ? 14.191 -34.910 34.937 1.00 55.38 410 ARG A CA 1
ATOM 3261 C C . ARG A 1 410 ? 13.430 -34.068 33.921 1.00 55.38 410 ARG A C 1
ATOM 3263 O O . ARG A 1 410 ? 13.658 -34.189 32.721 1.00 55.38 410 ARG A O 1
ATOM 3270 N N . SER A 1 411 ? 12.556 -33.201 34.429 1.00 51.84 411 SER A N 1
ATOM 3271 C CA . SER A 1 411 ? 11.950 -32.099 33.672 1.00 51.84 411 SER A CA 1
ATOM 3272 C C . SER A 1 411 ? 13.028 -31.061 33.353 1.00 51.84 411 SER A C 1
ATOM 3274 O O . SER A 1 411 ? 13.817 -30.705 34.235 1.00 51.84 411 SER A O 1
ATOM 3276 N N . TYR A 1 412 ? 13.095 -30.610 32.099 1.00 57.16 412 TYR A N 1
ATOM 3277 C CA . TYR A 1 412 ? 14.050 -29.575 31.684 1.00 57.16 412 TYR A CA 1
ATOM 3278 C C . TYR A 1 412 ? 13.419 -28.408 30.916 1.00 57.16 412 TYR A C 1
ATOM 3280 O O . TYR A 1 412 ? 14.027 -27.341 30.885 1.00 57.16 412 TYR A O 1
ATOM 3288 N N . ASP A 1 413 ? 12.215 -28.572 30.361 1.00 52.69 413 ASP A N 1
ATOM 3289 C CA . ASP A 1 413 ? 11.423 -27.472 29.806 1.00 52.69 413 ASP A CA 1
ATOM 3290 C C . ASP A 1 413 ? 9.973 -27.565 30.307 1.00 52.69 413 ASP A C 1
ATOM 3292 O O . ASP A 1 413 ? 9.370 -28.640 30.324 1.00 52.69 413 ASP A O 1
ATOM 3296 N N . ASN A 1 414 ? 9.440 -26.434 30.769 1.00 54.22 414 ASN A N 1
ATOM 3297 C CA . ASN A 1 414 ? 8.089 -26.294 31.308 1.00 54.22 414 ASN A CA 1
ATOM 3298 C C . ASN A 1 414 ? 7.396 -25.165 30.549 1.00 54.22 414 ASN A C 1
ATOM 3300 O O . ASN A 1 414 ? 7.518 -23.994 30.913 1.00 54.22 414 ASN A O 1
ATOM 3304 N N . LYS A 1 415 ? 6.628 -25.508 29.514 1.00 64.25 415 LYS A N 1
ATOM 3305 C CA . LYS A 1 415 ? 5.839 -24.527 28.764 1.00 64.25 415 LYS A CA 1
ATOM 3306 C C . LYS A 1 415 ? 4.446 -24.447 29.358 1.00 64.25 415 LYS A C 1
ATOM 3308 O O . LYS A 1 415 ? 3.671 -25.400 29.289 1.00 64.25 415 LYS A O 1
ATOM 3313 N N . VAL A 1 416 ? 4.129 -23.299 29.948 1.00 65.06 416 VAL A N 1
ATOM 3314 C CA . VAL A 1 416 ? 2.778 -22.992 30.423 1.00 65.06 416 VAL A CA 1
ATOM 3315 C C . VAL A 1 416 ? 2.081 -22.136 29.371 1.00 65.06 416 VAL A C 1
ATOM 3317 O O . VAL A 1 416 ? 2.537 -21.030 29.085 1.00 65.06 416 VAL A O 1
ATOM 3320 N N . LYS A 1 417 ? 0.972 -22.628 28.814 1.00 75.50 417 LYS A N 1
ATOM 3321 C CA . LYS A 1 417 ? 0.071 -21.848 27.958 1.00 75.50 417 LYS A CA 1
ATOM 3322 C C . LYS A 1 417 ? -1.181 -21.502 28.762 1.00 75.50 417 LYS A C 1
ATOM 3324 O O . LYS A 1 417 ? -1.873 -22.389 29.257 1.00 75.50 417 LYS A O 1
ATOM 3329 N N . TYR A 1 418 ? -1.455 -20.209 28.914 1.00 80.44 418 TYR A N 1
ATOM 3330 C CA . TYR A 1 418 ? -2.700 -19.712 29.501 1.00 80.44 418 TYR A CA 1
ATOM 3331 C C . TYR A 1 418 ? -3.635 -19.304 28.371 1.00 80.44 418 TYR A C 1
ATOM 3333 O O . TYR A 1 418 ? -3.376 -18.313 27.691 1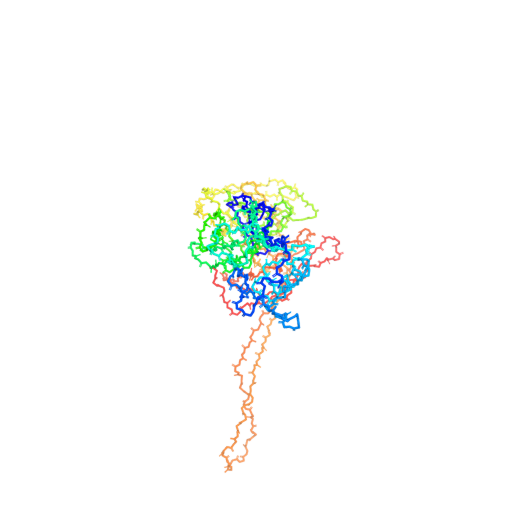.00 80.44 418 TYR A O 1
ATOM 3341 N N . THR A 1 419 ? -4.705 -20.067 28.179 1.00 87.19 419 THR A N 1
ATOM 3342 C CA . THR A 1 419 ? -5.720 -19.796 27.161 1.00 87.19 419 THR A CA 1
ATOM 3343 C C . THR A 1 419 ? -6.936 -19.170 27.831 1.00 87.19 419 THR A C 1
ATOM 3345 O O . THR A 1 419 ? -7.554 -19.766 28.719 1.00 87.19 419 THR A O 1
ATOM 3348 N N . VAL A 1 420 ? -7.293 -17.967 27.399 1.00 89.50 420 VAL A N 1
ATOM 3349 C CA . VAL A 1 420 ? -8.440 -17.195 27.873 1.00 89.50 420 VAL A CA 1
ATOM 3350 C C . VAL A 1 420 ? -9.545 -17.266 26.828 1.00 89.50 420 VAL A C 1
ATOM 3352 O O . VAL A 1 420 ? -9.296 -17.130 25.635 1.00 89.50 420 VAL A O 1
ATOM 3355 N N . THR A 1 421 ? -10.781 -17.475 27.271 1.00 93.19 421 THR A N 1
ATOM 3356 C CA . THR A 1 421 ? -11.987 -17.366 26.444 1.00 93.19 421 THR A CA 1
ATOM 3357 C C . THR A 1 421 ? -12.875 -16.259 26.996 1.00 93.19 421 THR A C 1
ATOM 3359 O O . THR A 1 421 ? -13.208 -16.269 28.182 1.00 93.19 421 THR A O 1
ATOM 3362 N N . LEU A 1 422 ? -13.265 -15.325 26.133 1.00 92.38 422 LEU A N 1
ATOM 3363 C CA . LEU A 1 422 ? -14.141 -14.197 26.425 1.00 92.38 422 LEU A CA 1
ATOM 3364 C C . LEU A 1 422 ? -15.395 -14.267 25.558 1.00 92.38 422 LEU A C 1
ATOM 3366 O O . LEU A 1 422 ? -15.305 -14.515 24.357 1.00 92.38 422 LEU A O 1
ATOM 3370 N N . LYS A 1 423 ? -16.551 -13.978 26.153 1.00 91.88 423 LYS A N 1
ATOM 3371 C CA . LYS A 1 423 ? -17.803 -13.724 25.435 1.00 91.88 423 LYS A CA 1
ATOM 3372 C C . LYS A 1 423 ? -18.178 -12.250 25.491 1.00 91.88 423 LYS A C 1
ATOM 3374 O O . LYS A 1 423 ? -17.957 -11.578 26.502 1.00 91.88 423 LYS A O 1
ATOM 3379 N N . SER A 1 424 ? -18.740 -11.734 24.407 1.00 91.38 424 SER A N 1
ATOM 3380 C CA . SER A 1 424 ? -19.279 -10.376 24.363 1.00 91.38 424 SER A CA 1
ATOM 3381 C C . SER A 1 424 ? -20.630 -10.280 25.080 1.00 91.38 424 SER A C 1
ATOM 3383 O O . SER A 1 424 ? -21.217 -11.273 25.502 1.00 91.38 424 SER A O 1
ATOM 3385 N N . HIS A 1 425 ? -21.149 -9.059 25.190 1.00 88.62 425 HIS A N 1
ATOM 3386 C CA . HIS A 1 425 ? -22.588 -8.841 25.328 1.00 88.62 425 HIS A CA 1
ATOM 3387 C C . HIS A 1 425 ? -23.298 -9.157 24.001 1.00 88.62 425 HIS A C 1
ATOM 3389 O O . HIS A 1 425 ? -22.647 -9.320 22.970 1.00 88.62 425 HIS A O 1
ATOM 3395 N N . LEU A 1 426 ? -24.630 -9.204 24.019 1.00 88.88 426 LEU A N 1
ATOM 3396 C CA . LEU A 1 426 ? -25.424 -9.312 22.797 1.00 88.88 426 LEU A CA 1
ATOM 3397 C C . LEU A 1 426 ? -25.420 -7.988 22.029 1.00 88.88 426 LEU A C 1
ATOM 3399 O O . LEU A 1 426 ? -25.679 -6.939 22.624 1.00 88.88 426 LEU A O 1
ATOM 3403 N N . PHE A 1 427 ? -25.175 -8.044 20.724 1.00 87.88 427 PHE A N 1
ATOM 3404 C CA . PHE A 1 427 ? -25.098 -6.871 19.857 1.00 87.88 427 PHE A CA 1
ATOM 3405 C C . PHE A 1 427 ? -25.826 -7.072 18.521 1.00 87.88 427 PHE A C 1
ATOM 3407 O O . PHE A 1 427 ? -26.115 -8.183 18.088 1.00 87.88 427 PHE A O 1
ATOM 3414 N N . GLU A 1 428 ? -26.167 -5.966 17.878 1.00 86.12 428 GLU A N 1
ATOM 3415 C CA . GLU A 1 428 ? -26.856 -5.891 16.592 1.00 86.12 428 GLU A CA 1
ATOM 3416 C C . GLU A 1 428 ? -25.942 -6.245 15.413 1.00 86.12 428 GLU A C 1
ATOM 3418 O O . GLU A 1 428 ? -24.722 -6.152 15.501 1.00 86.12 428 GLU A O 1
ATOM 3423 N N . ASN A 1 429 ? -26.530 -6.594 14.266 1.00 84.88 429 ASN A N 1
ATOM 3424 C CA . ASN A 1 429 ? -25.797 -7.022 13.068 1.00 84.88 429 ASN A CA 1
ATOM 3425 C C . ASN A 1 429 ? -24.599 -6.128 12.681 1.00 84.88 429 ASN A C 1
ATOM 3427 O O . ASN A 1 429 ? -23.546 -6.647 12.319 1.00 84.88 429 ASN A O 1
ATOM 3431 N N . ASP A 1 430 ? -24.726 -4.804 12.787 1.00 80.75 430 ASP A N 1
ATOM 3432 C CA . ASP A 1 430 ? -23.650 -3.875 12.414 1.00 80.75 430 ASP A CA 1
ATOM 3433 C C . ASP A 1 430 ? -22.438 -3.942 13.362 1.00 80.75 430 ASP A C 1
ATOM 3435 O O . ASP A 1 430 ? -21.318 -3.622 12.966 1.00 80.75 430 ASP A O 1
ATOM 3439 N N . GLY A 1 431 ? -22.608 -4.453 14.587 1.00 81.88 431 GLY A N 1
ATOM 3440 C CA . GLY A 1 431 ? -21.495 -4.684 15.508 1.00 81.88 431 GLY A CA 1
ATOM 3441 C C . GLY A 1 431 ? -20.494 -5.730 15.014 1.00 81.88 431 GLY A C 1
ATOM 3442 O O . GLY A 1 431 ? -19.342 -5.706 15.431 1.00 81.88 431 GLY A O 1
ATOM 3443 N N . LYS A 1 432 ? -20.874 -6.608 14.075 1.00 85.38 432 LYS A N 1
ATOM 3444 C CA . LYS A 1 432 ? -19.976 -7.632 13.515 1.00 85.38 432 LYS A CA 1
ATOM 3445 C C . LYS A 1 432 ? -18.737 -7.047 12.848 1.00 85.38 432 LYS A C 1
ATOM 3447 O O . LYS A 1 432 ? -17.667 -7.648 12.900 1.00 85.38 432 LYS A O 1
ATOM 3452 N N . TYR A 1 433 ? -18.876 -5.888 12.203 1.00 80.75 433 TYR A N 1
ATOM 3453 C CA . TYR A 1 433 ? -17.824 -5.328 11.356 1.00 80.75 433 TYR A CA 1
ATOM 3454 C C . TYR A 1 433 ? -16.560 -4.947 12.133 1.00 80.75 433 TYR A C 1
ATOM 3456 O O . TYR A 1 433 ? -15.488 -4.889 11.529 1.00 80.75 433 TYR A O 1
ATOM 3464 N N . ILE A 1 434 ? -16.662 -4.730 13.451 1.00 84.06 434 ILE A N 1
ATOM 3465 C CA . ILE A 1 434 ? -15.506 -4.446 14.309 1.00 84.06 434 ILE A CA 1
ATOM 3466 C C . ILE A 1 434 ? -14.574 -5.663 14.443 1.00 84.06 434 ILE A C 1
ATOM 3468 O O . ILE A 1 434 ? -13.358 -5.512 14.540 1.00 84.06 434 ILE A O 1
ATOM 3472 N N . PHE A 1 435 ? -15.129 -6.877 14.381 1.00 88.31 435 PHE A N 1
ATOM 3473 C CA . PHE A 1 435 ? -14.394 -8.128 14.576 1.00 88.31 435 PHE A CA 1
ATOM 3474 C C . PHE A 1 435 ? -13.613 -8.572 13.336 1.00 88.31 435 PHE A C 1
ATOM 3476 O O . PHE A 1 435 ? -12.610 -9.271 13.469 1.00 88.31 435 PHE A O 1
ATOM 3483 N N . ASN A 1 436 ? -14.016 -8.120 12.143 1.00 82.50 436 ASN A N 1
ATOM 3484 C CA . ASN A 1 436 ? -13.243 -8.337 10.916 1.00 82.50 436 ASN A CA 1
ATOM 3485 C C . ASN A 1 436 ? -11.846 -7.715 11.024 1.00 82.50 436 ASN A C 1
ATOM 3487 O O . ASN A 1 436 ? -10.870 -8.299 10.566 1.00 82.50 436 ASN A O 1
ATOM 3491 N N . ASP A 1 437 ? -11.759 -6.551 11.666 1.00 82.12 437 ASP A N 1
ATOM 3492 C CA . ASP A 1 437 ? -10.494 -5.862 11.892 1.00 82.12 437 ASP A CA 1
ATOM 3493 C C . ASP A 1 437 ? -9.651 -6.515 12.968 1.00 82.12 437 ASP A C 1
ATOM 3495 O O . ASP A 1 437 ? -8.446 -6.663 12.793 1.00 82.12 437 ASP A O 1
ATOM 3499 N N . LEU A 1 438 ? -10.290 -6.940 14.058 1.00 88.62 438 LEU A N 1
ATOM 3500 C CA . LEU A 1 438 ? -9.607 -7.666 15.119 1.00 88.62 438 LEU A CA 1
ATOM 3501 C C . LEU A 1 438 ? -8.917 -8.927 14.574 1.00 88.62 438 LEU A C 1
ATOM 3503 O O . LEU A 1 438 ? -7.774 -9.188 14.924 1.00 88.62 438 LEU A O 1
ATOM 3507 N N . LEU A 1 439 ? -9.583 -9.680 13.690 1.00 84.19 439 LEU A N 1
ATOM 3508 C CA . LEU A 1 439 ? -9.023 -10.891 13.074 1.00 84.19 439 LEU A CA 1
ATOM 3509 C C . LEU A 1 439 ? -7.826 -10.635 12.158 1.00 84.19 439 LEU A C 1
ATOM 3511 O O . LEU A 1 439 ? -6.984 -11.515 12.005 1.00 84.19 439 LEU A O 1
ATOM 3515 N N . GLN A 1 440 ? -7.784 -9.474 11.509 1.00 79.94 440 GLN A N 1
ATOM 3516 C CA . GLN A 1 440 ? -6.723 -9.125 10.562 1.00 79.94 440 GLN A CA 1
ATOM 3517 C C . GLN A 1 440 ? -5.577 -8.359 11.223 1.00 79.94 440 GLN A C 1
ATOM 3519 O O . GLN A 1 440 ? -4.538 -8.154 10.600 1.00 79.94 440 GLN A O 1
ATOM 3524 N N . SER A 1 441 ? -5.750 -7.930 12.473 1.00 85.31 441 SER A N 1
ATOM 3525 C CA . SER A 1 441 ? -4.730 -7.170 13.175 1.00 85.31 441 SER A CA 1
ATOM 3526 C C . SER A 1 441 ? -3.538 -8.047 13.549 1.00 85.31 441 SER A C 1
ATOM 3528 O O . SER A 1 441 ? -3.682 -9.069 14.218 1.00 85.31 441 SER A O 1
ATOM 3530 N N . GLY A 1 442 ? -2.337 -7.611 13.165 1.00 79.50 442 GLY A N 1
ATOM 3531 C CA . GLY A 1 442 ? -1.086 -8.231 13.602 1.00 79.50 442 GLY A CA 1
ATOM 3532 C C . GLY A 1 442 ? -0.608 -7.769 14.983 1.00 79.50 442 GLY A C 1
ATOM 3533 O O . GLY A 1 442 ? 0.413 -8.261 15.455 1.00 79.50 442 GLY A O 1
ATOM 3534 N N . ASN A 1 443 ? -1.303 -6.825 15.627 1.00 87.75 443 ASN A N 1
ATOM 3535 C CA . ASN A 1 443 ? -0.917 -6.279 16.927 1.00 87.75 443 ASN A CA 1
ATOM 3536 C C . ASN A 1 443 ? -2.150 -6.104 17.821 1.00 87.75 443 ASN A C 1
ATOM 3538 O O . ASN A 1 443 ? -2.961 -5.198 17.611 1.00 87.75 443 ASN A O 1
ATOM 3542 N N . ILE A 1 444 ? -2.282 -6.995 18.805 1.00 92.44 444 ILE A N 1
ATOM 3543 C CA . ILE A 1 444 ? -3.457 -7.136 19.667 1.00 92.44 444 ILE A CA 1
ATOM 3544 C C . ILE A 1 444 ? -2.980 -7.272 21.110 1.00 92.44 444 ILE A C 1
ATOM 3546 O O . ILE A 1 444 ? -2.076 -8.055 21.408 1.00 92.44 444 ILE A O 1
ATOM 3550 N N . TRP A 1 445 ? -3.596 -6.529 22.023 1.00 93.25 445 TRP A N 1
ATOM 3551 C CA . TRP A 1 445 ? -3.205 -6.520 23.427 1.00 93.25 445 TRP A CA 1
ATOM 3552 C C . TRP A 1 445 ? -4.395 -6.321 24.360 1.00 93.25 445 TRP A C 1
ATOM 3554 O O . TRP A 1 445 ? -5.515 -5.998 23.961 1.00 93.25 445 TRP A O 1
ATOM 3564 N N . THR A 1 446 ? -4.156 -6.538 25.646 1.00 92.81 446 THR A N 1
ATOM 3565 C CA . THR A 1 446 ? -5.145 -6.325 26.697 1.00 92.81 446 THR A CA 1
ATOM 3566 C C . THR A 1 446 ? -4.485 -5.764 27.952 1.00 92.81 446 THR A C 1
ATOM 3568 O O . THR A 1 446 ? -3.304 -6.000 28.188 1.00 92.81 446 THR A O 1
ATOM 3571 N N . GLU A 1 447 ? -5.233 -4.995 28.741 1.00 88.19 447 GLU A N 1
ATOM 3572 C CA . GLU A 1 447 ? -4.755 -4.421 30.003 1.00 88.19 447 GLU A CA 1
ATOM 3573 C C . GLU A 1 447 ? -5.225 -5.287 31.178 1.00 88.19 447 GLU A C 1
ATOM 3575 O O . GLU A 1 447 ? -6.420 -5.561 31.327 1.00 88.19 447 GLU A O 1
ATOM 3580 N N . ILE A 1 448 ? -4.296 -5.719 32.028 1.00 83.12 448 ILE A N 1
ATOM 3581 C CA . ILE A 1 448 ? -4.575 -6.482 33.246 1.00 83.12 448 ILE A CA 1
ATOM 3582 C C . ILE A 1 448 ? -3.833 -5.803 34.390 1.00 83.12 448 ILE A C 1
ATOM 3584 O O . ILE A 1 448 ? -2.612 -5.703 34.375 1.00 83.12 448 ILE A O 1
ATOM 3588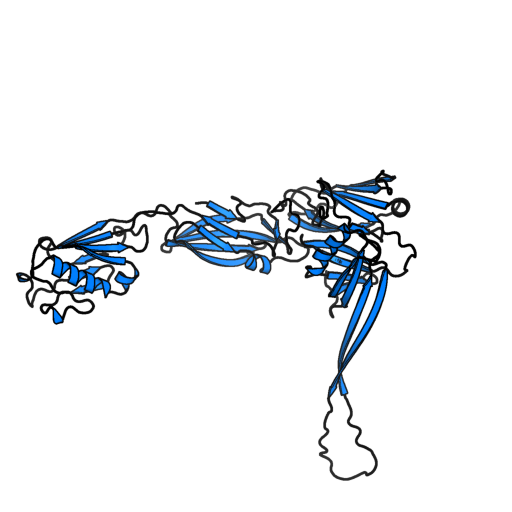 N N . ASN A 1 449 ? -4.579 -5.329 35.390 1.00 81.88 449 ASN A N 1
ATOM 3589 C CA . ASN A 1 449 ? -4.031 -4.640 36.565 1.00 81.88 449 ASN A CA 1
ATOM 3590 C C . ASN A 1 449 ? -3.107 -3.446 36.231 1.00 81.88 449 ASN A C 1
ATOM 3592 O O . ASN A 1 449 ? -2.176 -3.165 36.981 1.00 81.88 449 ASN A O 1
ATOM 3596 N N . GLY A 1 450 ? -3.369 -2.736 35.129 1.00 80.56 450 GLY A N 1
ATOM 3597 C CA . GLY A 1 450 ? -2.559 -1.594 34.687 1.00 80.56 450 GLY A CA 1
ATOM 3598 C C . GLY A 1 450 ? -1.378 -1.951 33.781 1.00 80.56 450 GLY A C 1
ATOM 3599 O O . GLY A 1 450 ? -0.699 -1.049 33.299 1.00 80.56 450 GLY A O 1
ATOM 3600 N N . GLU A 1 451 ? -1.133 -3.238 33.530 1.00 84.19 451 GLU A N 1
ATOM 3601 C CA . GLU A 1 451 ? -0.074 -3.709 32.638 1.00 84.19 451 GLU A CA 1
ATOM 3602 C C . GLU A 1 451 ? -0.649 -4.241 31.327 1.00 84.19 451 GLU A C 1
ATOM 3604 O O . GLU A 1 451 ? -1.703 -4.882 31.303 1.00 84.19 451 GLU A O 1
ATOM 3609 N N . PHE A 1 452 ? 0.056 -3.991 30.225 1.00 88.00 452 PHE A N 1
ATOM 3610 C CA . PHE A 1 452 ? -0.380 -4.397 28.898 1.00 88.00 452 PHE A CA 1
ATOM 3611 C C . PHE A 1 452 ? 0.297 -5.684 28.435 1.00 88.00 452 PHE A C 1
ATOM 3613 O O . PHE A 1 452 ? 1.520 -5.772 28.317 1.00 88.00 452 PHE A O 1
ATOM 3620 N N . TYR A 1 453 ? -0.528 -6.661 28.079 1.00 87.56 453 TYR A N 1
ATOM 3621 C CA . TYR A 1 453 ? -0.102 -7.970 27.610 1.00 87.56 453 TYR A CA 1
ATOM 3622 C C . TYR A 1 453 ? -0.483 -8.146 26.145 1.00 87.56 453 TYR A C 1
ATOM 3624 O O . TYR A 1 453 ? -1.656 -8.011 25.789 1.00 87.56 453 TYR A O 1
ATOM 3632 N N . THR A 1 454 ? 0.493 -8.490 25.308 1.00 90.88 454 THR A N 1
ATOM 3633 C CA . THR A 1 454 ? 0.243 -8.894 23.922 1.00 90.88 454 THR A CA 1
ATOM 3634 C C . THR A 1 454 ? -0.483 -10.236 23.910 1.00 90.88 454 THR A C 1
ATOM 3636 O O . THR A 1 454 ? -0.124 -11.154 24.656 1.00 90.88 454 THR A O 1
ATOM 3639 N N . ILE A 1 455 ? -1.502 -10.362 23.062 1.00 91.19 455 ILE A N 1
ATOM 3640 C CA . ILE A 1 455 ? -2.307 -11.577 22.940 1.00 91.19 455 ILE A CA 1
ATOM 3641 C C . ILE A 1 455 ? -2.257 -12.131 21.518 1.00 91.19 455 ILE A C 1
ATOM 3643 O O . ILE A 1 455 ? -2.215 -11.390 20.540 1.00 91.19 455 ILE A O 1
ATOM 3647 N N . LEU A 1 456 ? -2.295 -13.455 21.412 1.00 90.25 456 LEU A N 1
ATOM 3648 C CA . LEU A 1 456 ? -2.358 -14.193 20.157 1.00 90.25 456 LEU A CA 1
ATOM 3649 C C . LEU A 1 456 ? -3.720 -14.880 20.069 1.00 90.25 456 LEU A C 1
ATOM 3651 O O . LEU A 1 456 ? -4.059 -15.703 20.922 1.00 90.25 456 LEU A O 1
ATOM 3655 N N . ILE A 1 457 ? -4.517 -14.519 19.061 1.00 91.25 457 ILE A N 1
ATOM 3656 C CA . ILE A 1 457 ? -5.860 -15.077 18.869 1.00 91.25 457 ILE A CA 1
ATOM 3657 C C . ILE A 1 457 ? -5.748 -16.536 18.419 1.00 91.25 457 ILE A C 1
ATOM 3659 O O . ILE A 1 457 ? -5.203 -16.826 17.359 1.00 91.25 457 ILE A O 1
ATOM 3663 N N . ASP A 1 458 ? -6.317 -17.449 19.207 1.00 90.19 458 ASP A N 1
ATOM 3664 C CA . ASP A 1 458 ? -6.492 -18.853 18.826 1.00 90.19 458 ASP A CA 1
ATOM 3665 C C . ASP A 1 458 ? -7.757 -19.029 17.965 1.00 90.19 458 ASP A C 1
ATOM 3667 O O . ASP A 1 458 ? -7.768 -19.809 17.015 1.00 90.19 458 ASP A O 1
ATOM 3671 N N . SER A 1 459 ? -8.840 -18.309 18.287 1.00 93.00 459 SER A N 1
ATOM 3672 C CA . SER A 1 459 ? -10.072 -18.296 17.484 1.00 93.00 459 SER A CA 1
ATOM 3673 C C . SER A 1 459 ? -10.972 -17.109 17.828 1.00 93.00 459 SER A C 1
ATOM 3675 O O . SER A 1 459 ? -11.091 -16.760 19.002 1.00 93.00 459 SER A O 1
ATOM 3677 N N . LEU A 1 460 ? -11.702 -16.577 16.848 1.00 94.19 460 LEU A N 1
ATOM 3678 C CA . LEU A 1 460 ? -12.814 -15.644 17.054 1.00 94.19 460 LEU A CA 1
ATOM 3679 C C . LEU A 1 460 ? -14.043 -16.148 16.288 1.00 94.19 460 LEU A C 1
ATOM 3681 O O . LEU A 1 460 ? -13.955 -16.367 15.081 1.00 94.19 460 LEU A O 1
ATOM 3685 N N . SER A 1 461 ? -15.173 -16.320 16.975 1.00 94.56 461 SER A N 1
ATOM 3686 C CA . SER A 1 461 ? -16.475 -16.586 16.351 1.00 94.56 461 SER A CA 1
ATOM 3687 C C . SER A 1 461 ? -17.446 -15.447 16.633 1.00 94.56 461 SER A C 1
ATOM 3689 O O . SER A 1 461 ? -17.374 -14.811 17.685 1.00 94.56 461 SER A O 1
ATOM 3691 N N . VAL A 1 462 ? -18.334 -15.175 15.678 1.00 93.25 462 VAL A N 1
ATOM 3692 C CA . VAL A 1 462 ? -19.433 -14.218 15.820 1.00 93.25 462 VAL A CA 1
ATOM 3693 C C . VAL A 1 462 ? -20.697 -14.903 15.333 1.00 93.25 462 VAL A C 1
ATOM 3695 O O . VAL A 1 462 ? -20.903 -15.058 14.130 1.00 93.25 462 VAL A O 1
ATOM 3698 N N . ASP A 1 463 ? -21.516 -15.332 16.283 1.00 93.50 463 ASP A N 1
ATOM 3699 C CA . ASP A 1 463 ? -22.626 -16.244 16.048 1.00 93.50 463 ASP A CA 1
ATOM 3700 C C . ASP A 1 463 ? -23.960 -15.511 16.230 1.00 93.50 463 ASP A C 1
ATOM 3702 O O . ASP A 1 463 ? -24.113 -14.685 17.135 1.00 93.50 463 ASP A O 1
ATOM 3706 N N . GLU A 1 464 ? -24.925 -15.777 15.345 1.00 92.31 464 GLU A N 1
ATOM 3707 C CA . GLU A 1 464 ? -26.301 -15.308 15.533 1.00 92.31 464 GLU A CA 1
ATOM 3708 C C . GLU A 1 464 ? -26.949 -16.108 16.660 1.00 92.31 464 GLU A C 1
ATOM 3710 O O . GLU A 1 464 ? -26.843 -17.333 16.715 1.00 92.31 464 GLU A O 1
ATOM 3715 N N . THR A 1 465 ? -27.610 -15.412 17.575 1.00 88.88 465 THR A N 1
ATOM 3716 C CA . THR A 1 465 ? -28.389 -16.054 18.633 1.00 88.88 465 THR A CA 1
ATOM 3717 C C . THR A 1 465 ? -29.725 -16.561 18.095 1.00 88.88 465 THR A C 1
ATOM 3719 O O . THR A 1 465 ? -30.148 -16.197 17.001 1.00 88.88 465 THR A O 1
ATOM 3722 N N . ASP A 1 466 ? -30.456 -17.325 18.910 1.00 85.75 466 ASP A N 1
ATOM 3723 C CA . ASP A 1 466 ? -31.824 -17.765 18.585 1.00 85.75 466 ASP A CA 1
ATOM 3724 C C . ASP A 1 466 ? -32.789 -16.591 18.299 1.00 85.75 466 ASP A C 1
ATOM 3726 O O . ASP A 1 466 ? -33.853 -16.775 17.706 1.00 85.75 466 ASP A O 1
ATOM 3730 N N . ASN A 1 467 ? -32.424 -15.373 18.715 1.00 80.31 467 ASN A N 1
ATOM 3731 C CA . ASN A 1 467 ? -33.118 -14.150 18.347 1.00 80.31 467 ASN A CA 1
ATOM 3732 C C . ASN A 1 467 ? -32.516 -13.579 17.054 1.00 80.31 467 ASN A C 1
ATOM 3734 O O . ASN A 1 467 ? -31.398 -13.060 17.066 1.00 80.31 467 ASN A O 1
ATOM 3738 N N . ASN A 1 468 ? -33.291 -13.609 15.965 1.00 82.12 468 ASN A N 1
ATOM 3739 C CA . ASN A 1 468 ? -32.899 -13.038 14.671 1.00 82.12 468 ASN A CA 1
ATOM 3740 C C . ASN A 1 468 ? -32.309 -11.622 14.809 1.00 82.12 468 ASN A C 1
ATOM 3742 O O . ASN A 1 468 ? -32.878 -10.760 15.484 1.00 82.12 468 ASN A O 1
ATOM 3746 N N . ASN A 1 469 ? -31.221 -11.367 14.081 1.00 84.94 469 ASN A N 1
ATOM 3747 C CA . ASN A 1 469 ? -30.445 -10.125 14.053 1.00 84.94 469 ASN A CA 1
ATOM 3748 C C . ASN A 1 469 ? -29.750 -9.729 15.369 1.00 84.94 469 ASN A C 1
ATOM 3750 O O . ASN A 1 469 ? -29.310 -8.582 15.503 1.00 84.94 469 ASN A O 1
ATOM 3754 N N . VAL A 1 470 ? -29.601 -10.662 16.309 1.00 89.25 470 VAL A N 1
ATOM 3755 C CA . VAL A 1 470 ? -28.833 -10.473 17.545 1.00 89.25 470 VAL A CA 1
ATOM 3756 C C . VAL A 1 470 ? -27.660 -11.445 17.565 1.00 89.25 470 VAL A C 1
ATOM 3758 O O . VAL A 1 470 ? -27.836 -12.631 17.304 1.00 89.25 470 VAL A O 1
ATOM 3761 N N . TYR A 1 471 ? -26.472 -10.948 17.894 1.00 91.56 471 TYR A N 1
ATOM 3762 C CA . TYR A 1 471 ? -25.205 -11.661 17.764 1.00 91.56 471 TYR A CA 1
ATOM 3763 C C . TYR A 1 471 ? -24.416 -11.677 19.074 1.00 91.56 471 TYR A C 1
ATOM 3765 O O . TYR A 1 471 ? -24.523 -10.758 19.888 1.00 91.56 471 TYR A O 1
ATOM 3773 N N . GLU A 1 472 ? -23.609 -12.720 19.262 1.00 92.88 472 GLU A N 1
ATOM 3774 C CA . GLU A 1 472 ? -22.639 -12.868 20.351 1.00 92.88 472 GLU A CA 1
ATOM 3775 C C . GLU A 1 472 ? -21.273 -13.240 19.755 1.00 92.88 472 GLU A C 1
ATOM 3777 O O . GLU A 1 472 ? -21.177 -14.097 18.879 1.00 92.88 472 GLU A O 1
ATOM 3782 N N . ALA A 1 473 ? -20.204 -12.601 20.226 1.00 93.88 473 ALA A N 1
ATOM 3783 C CA . ALA A 1 473 ? -18.836 -12.912 19.839 1.00 93.88 473 ALA A CA 1
ATOM 3784 C C . ALA A 1 473 ? -18.141 -13.730 20.930 1.00 93.88 473 ALA A C 1
ATOM 3786 O O . ALA A 1 473 ? -18.223 -13.394 22.114 1.00 93.88 473 ALA A O 1
ATOM 3787 N N . THR A 1 474 ? -17.404 -14.765 20.528 1.00 94.94 474 THR A N 1
ATOM 3788 C CA . THR A 1 474 ? -16.529 -15.547 21.407 1.00 94.94 474 THR A CA 1
ATOM 3789 C C . THR A 1 474 ? -15.086 -15.430 20.933 1.00 94.94 474 THR A C 1
ATOM 3791 O O . THR A 1 474 ? -14.737 -15.919 19.860 1.00 94.94 474 THR A O 1
ATOM 3794 N N . LEU A 1 475 ? -14.233 -14.814 21.749 1.00 95.38 475 LEU A N 1
ATOM 3795 C CA . LEU A 1 475 ? -12.801 -14.669 21.500 1.00 95.38 475 LEU A CA 1
ATOM 3796 C C . LEU A 1 475 ? -12.017 -15.655 22.370 1.00 95.38 475 LEU A C 1
ATOM 3798 O O . LEU A 1 475 ? -12.194 -15.682 23.585 1.00 95.38 475 LEU A O 1
ATOM 3802 N N . LYS A 1 476 ? -11.113 -16.424 21.764 1.00 94.19 476 LYS A N 1
ATOM 3803 C CA . LYS A 1 476 ? -10.126 -17.257 22.458 1.00 94.19 476 LYS A CA 1
ATOM 3804 C C . LYS A 1 476 ? -8.725 -16.802 22.097 1.00 94.19 476 LYS A C 1
ATOM 3806 O O . LYS A 1 476 ? -8.426 -16.647 20.914 1.00 94.19 476 LYS A O 1
ATOM 3811 N N . TYR A 1 477 ? -7.880 -16.605 23.097 1.00 92.56 477 TYR A N 1
ATOM 3812 C CA . TYR A 1 477 ? -6.499 -16.179 22.905 1.00 92.56 477 TYR A CA 1
ATOM 3813 C C . TYR A 1 477 ? -5.586 -16.738 23.990 1.00 92.56 477 TYR A C 1
ATOM 3815 O O . TYR A 1 477 ? -6.043 -17.147 25.059 1.00 92.56 477 TYR A O 1
ATOM 3823 N N . HIS A 1 478 ? -4.283 -16.654 23.754 1.00 89.81 478 HIS A N 1
ATOM 3824 C CA . HIS A 1 478 ? -3.259 -16.846 24.773 1.00 89.81 478 HIS A CA 1
ATOM 3825 C C . HIS A 1 478 ? -2.316 -15.647 24.827 1.00 89.81 478 HIS A C 1
ATOM 3827 O O . HIS A 1 478 ? -2.184 -14.897 23.861 1.00 89.81 478 HIS A O 1
ATOM 3833 N N . TYR A 1 479 ? -1.671 -15.448 25.973 1.00 86.00 479 TYR A N 1
ATOM 3834 C CA . TYR A 1 479 ? -0.669 -14.395 26.121 1.00 86.00 479 TYR A CA 1
ATOM 3835 C C . TYR A 1 479 ? 0.602 -14.756 25.349 1.00 86.00 479 TYR A C 1
ATOM 3837 O O . TYR A 1 479 ? 1.056 -15.904 25.392 1.00 86.00 479 TYR A O 1
ATOM 3845 N N . SER A 1 480 ? 1.185 -13.767 24.672 1.00 77.38 480 SER A N 1
ATOM 3846 C CA . SER A 1 480 ? 2.573 -13.855 24.218 1.00 77.38 480 SER A CA 1
ATOM 3847 C C . SER A 1 480 ? 3.486 -14.002 25.442 1.00 77.38 480 SER A C 1
ATOM 3849 O O . SER A 1 480 ? 3.205 -13.437 26.498 1.00 77.38 480 SER A O 1
ATOM 3851 N N . GLN A 1 481 ? 4.566 -14.777 25.336 1.00 61.06 481 GLN A N 1
ATOM 3852 C CA . GLN A 1 481 ? 5.468 -15.041 26.467 1.00 61.06 481 GLN A CA 1
ATOM 3853 C C . GLN A 1 481 ? 6.330 -13.828 26.875 1.00 61.06 481 GLN A C 1
ATOM 3855 O O . GLN A 1 481 ? 7.045 -13.912 27.872 1.00 61.06 481 GLN A O 1
ATOM 3860 N N . GLU A 1 482 ? 6.237 -12.702 26.162 1.00 42.84 482 GLU A N 1
ATOM 3861 C CA . GLU A 1 482 ? 6.945 -11.458 26.479 1.00 42.84 482 GLU A CA 1
ATOM 3862 C C . GLU A 1 482 ? 5.959 -10.320 26.817 1.00 42.84 482 GLU A C 1
ATOM 3864 O O . GLU A 1 482 ? 4.989 -10.112 26.078 1.00 42.84 482 GLU A O 1
ATOM 3869 N N . PRO A 1 483 ? 6.182 -9.559 27.910 1.00 38.44 483 PRO A N 1
ATOM 3870 C CA . PRO A 1 483 ? 5.492 -8.295 28.141 1.00 38.44 483 PRO A CA 1
ATOM 3871 C C . PRO A 1 483 ? 5.794 -7.322 27.000 1.00 38.44 483 PRO A C 1
ATOM 3873 O O . PRO A 1 483 ? 6.943 -7.164 26.590 1.00 38.44 483 PRO A O 1
ATOM 3876 N N . SER A 1 484 ? 4.762 -6.653 26.500 1.00 40.91 484 SER A N 1
ATOM 3877 C CA . SER A 1 484 ? 4.882 -5.697 25.399 1.00 40.91 484 SER A CA 1
ATOM 3878 C C . SER A 1 484 ? 5.620 -4.434 25.856 1.00 40.91 484 SER A C 1
ATOM 3880 O O . SER A 1 484 ? 5.240 -3.825 26.857 1.00 40.91 484 SER A O 1
ATOM 3882 N N . ILE A 1 485 ? 6.632 -4.002 25.100 1.00 35.72 485 ILE A N 1
ATOM 3883 C CA . ILE A 1 485 ? 7.121 -2.619 25.139 1.00 35.72 485 ILE A CA 1
ATOM 3884 C C . ILE A 1 485 ? 6.197 -1.837 24.196 1.00 35.72 485 ILE A C 1
ATOM 3886 O O . ILE A 1 485 ? 6.209 -2.100 22.994 1.00 35.72 485 ILE A O 1
ATOM 3890 N N . ILE A 1 486 ? 5.336 -0.979 24.750 1.00 42.97 486 ILE A N 1
ATOM 3891 C CA . ILE A 1 486 ? 4.420 -0.107 23.987 1.00 42.97 486 ILE A CA 1
ATOM 3892 C C . ILE A 1 486 ? 5.147 1.148 23.533 1.00 42.97 486 ILE A C 1
ATOM 3894 O O . ILE A 1 486 ? 5.851 1.741 24.384 1.00 42.97 486 ILE A O 1
#

pLDDT: mean 81.33, std 14.24, range [35.72, 97.5]

Sequence (486 aa):
MNITYNNMQLASNLITFTDIPNILKVEDEDGGTYATMTFQFIADFSTATTADNQWYITFLGETISNVLNPNNALNKNFYVSNSTTSTAASVARALRNCPTVAANFNIEHDTNMVILTAKAVGTIWSTAQNYLDYNISSTYMTAIGTDGSAISDLYGSKIDVDVYADSEYVTTLEKNFYGGEAAFNMSPVITTFAEYGKIVPYTFRVSTIKNGIYQLLGNIDTNYASVGYMCNQGNKYLFNDYSNIAQNYSRGANQDADNNTILYLYKPEIDISLYTGNEGGFTYQIDYLDSAFNRINSYVISSTTRCNSNSLIDLKYILNHSGYAYFQQAFYIDLTIGNTKIRYKVIKPIKATEYYQRVYWRNSYGGISFFDFTGQKSETRDLTVDTYEKNIFGYYTDSFADKPLNELERSYDNKVKYTVTLKSHLFENDGKYIFNDLLQSGNIWTEINGEFYTILIDSLSVDETDNNNVYEATLKYHYSQEPSII